Protein AF-0000000084647178 (afdb_homodimer)

Organism: NCBI:txid1178482

Sequence (412 aa):
MVRRTKAEAAATREALLDAAEEVFLERGVANASLDLISRRAGVTRGALYWHFRNKGDLFRAMLDRVRMPFEDLITALDDPTLADRPLEALRLGCHAGVKHLDTPHHRRVHSILLHHCERSTDFDPLEVKDEIADECREVFLRHFRQAQINQQLREGLTPEQATRLFHYALSGQFWEWLRAPDAYSLREHGPELVDTLIGLIRRDPDMVRRTKAEAAATREALLDAAEEVFLERGVANASLDLISRRAGVTRGALYWHFRNKGDLFRAMLDRVRMPFEDLITALDDPTLADRPLEALRLGCHAGVKHLDTPHHRRVHSILLHHCERSTDFDPLEVKDEIADECREVFLRHFRQAQINQQLREGLTPEQATRLFHYALSGQFWEWLRAPDAYSLREHGPELVDTLIGLIRRDPD

Solvent-accessible surface area (backbone atoms only — not comparable to full-atom values): 22150 Å² total; per-residue (Å²): 126,82,76,71,48,72,66,54,49,50,51,51,52,52,37,40,41,54,20,37,54,52,41,25,65,73,56,19,47,82,69,44,47,69,61,58,24,18,56,67,43,71,47,50,58,66,59,45,50,72,77,29,88,44,69,60,52,46,50,51,51,49,51,55,72,61,61,66,61,55,65,54,47,43,58,68,61,71,55,79,71,34,78,83,30,32,65,57,36,50,50,52,20,50,46,50,45,37,56,58,46,70,36,74,68,37,43,51,52,50,35,28,57,62,54,26,45,53,88,40,91,84,45,58,67,64,56,59,52,48,50,54,52,48,53,44,46,50,52,42,32,55,32,34,46,51,21,46,74,70,66,40,38,20,86,92,59,49,34,67,57,52,27,50,47,53,51,17,25,53,46,18,48,51,52,54,31,63,73,39,55,89,81,40,59,54,72,73,49,42,50,53,54,49,52,52,52,51,64,52,44,36,37,74,80,129,126,84,77,70,47,71,65,55,50,50,50,49,52,49,37,41,42,53,21,40,54,52,42,26,64,73,57,19,48,82,70,44,46,69,60,59,24,19,55,68,44,71,46,50,59,66,60,46,51,73,75,30,87,44,69,58,52,44,49,50,52,49,50,55,71,62,61,68,62,57,64,54,48,41,59,68,62,72,54,79,70,34,79,83,30,31,64,58,36,49,46,51,21,50,45,49,45,38,56,58,45,71,35,73,67,38,43,50,52,51,37,28,58,61,59,26,46,54,94,46,91,88,49,62,69,64,55,59,53,47,50,53,52,49,52,44,45,51,53,44,32,54,32,34,45,51,21,47,75,69,64,41,38,21,87,94,58,49,36,67,56,52,28,50,48,53,50,18,26,53,46,19,48,50,52,54,31,60,75,39,56,89,81,38,59,53,70,74,49,43,50,53,55,48,51,53,52,50,64,52,45,36,37,76,80,129

Nearest PDB structures (foldseek):
  5h9t-assembly3_F  TM=8.437E-01  e=4.720E-11  Pseudomonas aeruginosa PAO1
  5h9t-assembly4_G  TM=8.720E-01  e=2.591E-10  Pseudomonas aeruginosa PAO1
  8v90-assembly2_C  TM=8.491E-01  e=2.000E-09  Pseudomonas putida DOT-T1E
  3p9t-assembly1_B  TM=8.477E-01  e=9.961E-09  Stenotrophomonas maltophilia
  2xdn-assembly2_D  TM=8.290E-01  e=9.961E-09  Pseudomonas putida

Radius of gyration: 24.21 Å; Cα contacts (8 Å, |Δi|>4): 439; chains: 2; bounding box: 76×69×49 Å

Foldseek 3Di:
DPPQDPVRLVVLLVLLLVLLLVQCLVQFLVRDALCSSCVSSVHDSVSSCVPAVGSVRSLVVLVVVLDDQLVNLLVVVVDPVCVLVLLVSNLSSQLSVLVSCPDPSNLSSVLSLPPRYDCDPPDGSVVVVVVRLVRQLVSQLVSLVSCVVSVFWAPPAHSNNLSVVVSVVLVVVVVVCSVPVPVDPSNVCVSVSSVVSSVVTTYDDD/DPPQPPVRLVVLLVLLLVLLLVQCLVQFLVRDALCSSCVSSVHDSVSSCVPAVGSVRSLVVLVVVLDDQLVNLLVVVVDPVCVLVLLVSQLSSQLSVLVSCPDPSNLSSVLSLPPRHDCDDDDGSVVVVVVRLVRQLVSQLVSLVSCVVSVFWAPPAHSNNLSVVVSVVLVVVVVVCSVPVPVDPSNVCVSVSSVVSSVVTTYDDD

pLDDT: mean 88.9, std 10.53, range [42.31, 98.38]

InterPro domains:
  IPR001647 DNA-binding HTH domain, TetR-type [PF00440] (16-62)
  IPR001647 DNA-binding HTH domain, TetR-type [PR00455] (16-29)
  IPR001647 DNA-binding HTH domain, TetR-type [PR00455] (37-60)
  IPR001647 DNA-binding HTH domain, TetR-type [PS50977] (10-70)
  IPR009057 Homedomain-like superfamily [SSF46689] (2-79)
  IPR013572 Transcription regulator MAATS, C-terminal [PF08361] (101-200)
  IPR023772 DNA-binding HTH domain, TetR-type, conserved site [PS01081] (28-58)
  IPR036271 Tetracyclin repressor-like, C-terminal domain superfamily [SSF48498] (86-202)
  IPR050109 HTH-type, TetR-like transcriptional regulator [PTHR30055] (3-205)

Secondary structure (DSSP, 8-state):
-----HHHHHHHHHHHHHHHHHHHHHH-TTT--HHHHHHHHTS-HHHHHHH-SSHHHHHHHHHHHH---HHHHHHTT--GGGGG-HHHHHHHHHHHHHHHHSSHHHHHHHHHHHHS----SS--HHHHHHHHHHHHHHHHHHHHHHHHHTT-BPTT--HHHHHHHHHHHHHHHHHHHHH-TTT--HHHHHHHHHHHHHHHHBPPP-/-----HHHHHHHHHHHHHHHHHHHHHH-TTT--HHHHHHHHTS-HHHHHHH-SSHHHHHHHHHHHH---HHHHHHTT--GGGGG-HHHHHHHHHHHHHHHHSSHHHHHHHHHHHHS--S-SS--HHHHHHHHHHHHHHHHHHHHHHHHHTT-BPTT--HHHHHHHHHHHHHHHHHHHHH-TTT--HHHHHHHHHHHHHHHHBPPP-

Structure (mmCIF, N/CA/C/O backbone):
data_AF-0000000084647178-model_v1
#
loop_
_entity.id
_entity.type
_entity.pdbx_description
1 polymer 'HTH tetR-type domain-containing protein'
#
loop_
_atom_site.group_PDB
_atom_site.id
_atom_site.type_symbol
_atom_site.label_atom_id
_atom_site.label_alt_id
_atom_site.label_comp_id
_atom_site.label_asym_id
_atom_site.label_entity_id
_atom_site.label_seq_id
_atom_site.pdbx_PDB_ins_code
_atom_site.Cartn_x
_atom_site.Cartn_y
_atom_site.Cartn_z
_atom_site.occupancy
_atom_site.B_iso_or_equiv
_atom_site.auth_seq_id
_atom_site.auth_comp_id
_atom_site.auth_asym_id
_atom_site.auth_atom_id
_atom_site.pdbx_PDB_model_num
ATOM 1 N N . MET A 1 1 ? -38.125 22.375 24.734 1 42.88 1 MET A N 1
ATOM 2 C CA . MET A 1 1 ? -37.062 21.797 23.922 1 42.88 1 MET A CA 1
ATOM 3 C C . MET A 1 1 ? -37.594 20.688 23.031 1 42.88 1 MET A C 1
ATOM 5 O O . MET A 1 1 ? -38.062 19.672 23.516 1 42.88 1 MET A O 1
ATOM 9 N N . VAL A 1 2 ? -38.062 21.016 22.031 1 54.75 2 VAL A N 1
ATOM 10 C CA . VAL A 1 2 ? -38.812 20.078 21.188 1 54.75 2 VAL A CA 1
ATOM 11 C C . VAL A 1 2 ? -37.938 18.844 20.922 1 54.75 2 VAL A C 1
ATOM 13 O O . VAL A 1 2 ? -36.781 18.953 20.5 1 54.75 2 VAL A O 1
ATOM 16 N N . ARG A 1 3 ? -38.281 17.766 21.5 1 59.19 3 ARG A N 1
ATOM 17 C CA . ARG A 1 3 ? -37.594 16.484 21.484 1 59.19 3 ARG A CA 1
ATOM 18 C C . ARG A 1 3 ? -37.375 16 20.047 1 59.19 3 ARG A C 1
ATOM 20 O O . ARG A 1 3 ? -38.312 15.797 19.297 1 59.19 3 ARG A O 1
ATOM 27 N N . ARG A 1 4 ? -36.219 16.375 19.516 1 72.31 4 ARG A N 1
ATOM 28 C CA . ARG A 1 4 ? -35.906 15.906 18.172 1 72.31 4 ARG A CA 1
ATOM 29 C C . ARG A 1 4 ? -36.25 14.43 18.016 1 72.31 4 ARG A C 1
ATOM 31 O O . ARG A 1 4 ? -35.969 13.625 18.906 1 72.31 4 ARG A O 1
ATOM 38 N N . THR A 1 5 ? -37 14.109 17.047 1 83.69 5 THR A N 1
ATOM 39 C CA . THR A 1 5 ? -37.344 12.727 16.734 1 83.69 5 THR A CA 1
ATOM 40 C C . THR A 1 5 ? -36.094 11.906 16.422 1 83.69 5 THR A C 1
ATOM 42 O O . THR A 1 5 ? -35.031 12.461 16.172 1 83.69 5 THR A O 1
ATOM 45 N N . LYS A 1 6 ? -36.156 10.664 16.75 1 86.12 6 LYS A N 1
ATOM 46 C CA . LYS A 1 6 ? -35.062 9.742 16.453 1 86.12 6 LYS A CA 1
ATOM 47 C C . LYS A 1 6 ? -34.594 9.898 15.016 1 86.12 6 LYS A C 1
ATOM 49 O O . LYS A 1 6 ? -33.375 9.867 14.75 1 86.12 6 LYS A O 1
ATOM 54 N N . ALA A 1 7 ? -35.562 10.164 14.141 1 86.19 7 ALA A N 1
ATOM 55 C CA . ALA A 1 7 ? -35.25 10.336 12.719 1 86.19 7 ALA A CA 1
ATOM 56 C C . ALA A 1 7 ? -34.438 11.617 12.484 1 86.19 7 ALA A C 1
ATOM 58 O O . ALA A 1 7 ? -33.5 11.633 11.688 1 86.19 7 ALA A O 1
ATOM 59 N N . GLU A 1 8 ? -34.844 12.648 13.141 1 85.44 8 GLU A N 1
ATOM 60 C CA . GLU A 1 8 ? -34.156 13.93 13.008 1 85.44 8 GLU A CA 1
ATOM 61 C C . GLU A 1 8 ? -32.719 13.852 13.562 1 85.44 8 GLU A C 1
ATOM 63 O O . GLU A 1 8 ? -31.797 14.406 12.977 1 85.44 8 GLU A O 1
ATOM 68 N N . ALA A 1 9 ? -32.594 13.18 14.641 1 88.88 9 ALA A N 1
ATOM 69 C CA . ALA A 1 9 ? -31.281 13 15.25 1 88.88 9 ALA A CA 1
ATOM 70 C C . ALA A 1 9 ? -30.359 12.203 14.336 1 88.88 9 ALA A C 1
ATOM 72 O O . ALA A 1 9 ? -29.188 12.539 14.18 1 88.88 9 ALA A O 1
ATOM 73 N N . ALA A 1 10 ? -30.938 11.18 13.742 1 91.69 10 ALA A N 1
ATOM 74 C CA . ALA A 1 10 ? -30.172 10.352 12.828 1 91.69 10 ALA A CA 1
ATOM 75 C C . ALA A 1 10 ? -29.734 11.148 11.602 1 91.69 10 ALA A C 1
ATOM 77 O O . ALA A 1 10 ? -28.609 11.008 11.125 1 91.69 10 ALA A O 1
ATOM 78 N N . ALA A 1 11 ? -30.578 1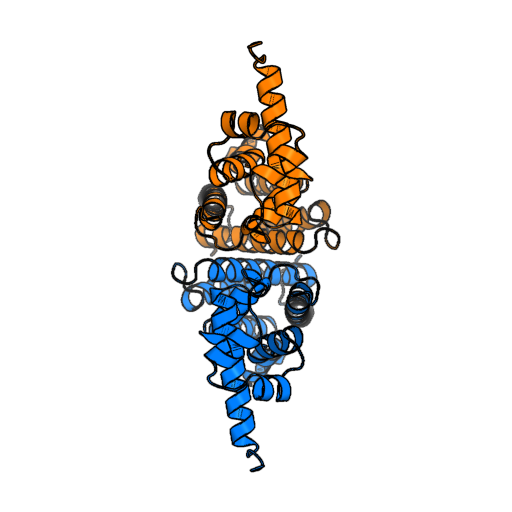1.961 11.148 1 92.75 11 ALA A N 1
ATOM 79 C CA . ALA A 1 11 ? -30.266 12.789 9.992 1 92.75 11 ALA A CA 1
ATOM 80 C C . ALA A 1 11 ? -29.141 13.781 10.305 1 92.75 11 ALA A C 1
ATOM 82 O O . ALA A 1 11 ? -28.266 14.016 9.477 1 92.75 11 ALA A O 1
ATOM 83 N N . THR A 1 12 ? -29.219 14.344 11.484 1 93.5 12 THR A N 1
ATOM 84 C CA . THR A 1 12 ? -28.188 15.273 11.906 1 93.5 12 THR A CA 1
ATOM 85 C C . THR A 1 12 ? -26.844 14.562 12.031 1 93.5 12 THR A C 1
ATOM 87 O O . THR A 1 12 ? -25.812 15.094 11.609 1 93.5 12 THR A O 1
ATOM 90 N N . ARG A 1 13 ? -26.875 13.406 12.57 1 95.19 13 ARG A N 1
ATOM 91 C CA . ARG A 1 13 ? -25.656 12.625 12.719 1 95.19 13 ARG A CA 1
ATOM 92 C C . ARG A 1 13 ? -25.016 12.352 11.359 1 95.19 13 ARG A C 1
ATOM 94 O O . ARG A 1 13 ? -23.797 12.523 11.188 1 95.19 13 ARG A O 1
ATOM 101 N N . GLU A 1 14 ? -25.859 11.984 10.367 1 94.81 14 GLU A N 1
ATOM 102 C CA . GLU A 1 14 ? -25.359 11.711 9.023 1 94.81 14 GLU A CA 1
ATOM 103 C C . GLU A 1 14 ? -24.812 12.969 8.367 1 94.81 14 GLU A C 1
ATOM 105 O O . GLU A 1 14 ? -23.781 12.93 7.684 1 94.81 14 GLU A O 1
ATOM 110 N N . ALA A 1 15 ? -25.469 14.016 8.625 1 95.69 15 ALA A N 1
ATOM 111 C CA . ALA A 1 15 ? -25 15.289 8.078 1 95.69 15 ALA A CA 1
ATOM 112 C C . ALA A 1 15 ? -23.641 15.672 8.648 1 95.69 15 ALA A C 1
ATOM 114 O O . ALA A 1 15 ? -22.797 16.203 7.93 1 95.69 15 ALA A O 1
ATOM 115 N N . LEU A 1 16 ? -23.484 15.406 9.891 1 96.88 16 LEU A N 1
ATOM 116 C CA . LEU A 1 16 ? -22.219 15.703 10.547 1 96.88 16 LEU A CA 1
ATOM 117 C C . LEU A 1 16 ? -21.109 14.82 9.992 1 96.88 16 LEU A C 1
ATOM 119 O O . LEU A 1 16 ? -19.984 15.297 9.773 1 96.88 16 LEU A O 1
ATOM 123 N N . LEU A 1 17 ? -21.438 13.609 9.719 1 96.25 17 LEU A N 1
ATOM 124 C CA . LEU A 1 17 ? -20.453 12.703 9.164 1 96.25 17 LEU A CA 1
ATOM 125 C C . LEU A 1 17 ? -20.094 13.102 7.734 1 96.25 17 LEU A C 1
ATOM 127 O O . LEU A 1 17 ? -18.922 13.062 7.355 1 96.25 17 LEU A O 1
ATOM 131 N N . ASP A 1 18 ? -21.078 13.492 6.973 1 96.19 18 ASP A N 1
ATOM 132 C CA . ASP A 1 18 ? -20.812 13.977 5.621 1 96.19 18 ASP A CA 1
ATOM 133 C C . ASP A 1 18 ? -19.922 15.219 5.645 1 96.19 18 ASP A C 1
ATOM 135 O O . ASP A 1 18 ? -18.969 15.312 4.867 1 96.19 18 ASP A O 1
ATOM 139 N N . ALA A 1 19 ? -20.203 16.094 6.555 1 96.94 19 ALA A N 1
ATOM 140 C CA . ALA A 1 19 ? -19.406 17.312 6.715 1 96.94 19 ALA A CA 1
ATOM 141 C C . ALA A 1 19 ? -17.984 16.984 7.145 1 96.94 19 ALA A C 1
ATOM 143 O O . ALA A 1 19 ? -17.031 17.609 6.676 1 96.94 19 ALA A O 1
ATOM 144 N N . ALA A 1 20 ? -17.891 16.031 8.031 1 95.5 20 ALA A N 1
ATOM 145 C CA . ALA A 1 20 ? -16.578 15.609 8.484 1 95.5 20 ALA A CA 1
ATOM 146 C C . ALA A 1 20 ? -15.742 15.094 7.316 1 95.5 20 ALA A C 1
ATOM 148 O O . ALA A 1 20 ? -14.562 15.453 7.18 1 95.5 20 ALA A O 1
ATOM 149 N N . GLU A 1 21 ? -16.328 14.281 6.465 1 94.19 21 GLU A N 1
ATOM 150 C CA . GLU A 1 21 ? -15.625 13.773 5.293 1 94.19 21 GLU A CA 1
ATOM 151 C C . GLU A 1 21 ? -15.094 14.914 4.426 1 94.19 21 GLU A C 1
ATOM 153 O O . GLU A 1 21 ? -13.938 14.891 4.004 1 94.19 21 GLU A O 1
ATOM 158 N N . GLU A 1 22 ? -15.906 15.852 4.27 1 94.12 22 GLU A N 1
ATOM 159 C CA . GLU A 1 22 ? -15.539 16.984 3.418 1 94.12 22 GLU A CA 1
ATOM 160 C C . GLU A 1 22 ? -14.422 17.812 4.051 1 94.12 22 GLU A C 1
ATOM 162 O O . GLU A 1 22 ? -13.438 18.141 3.391 1 94.12 22 GLU A O 1
ATOM 167 N N . VAL A 1 23 ? -14.555 18.125 5.297 1 93.69 23 VAL A N 1
ATOM 168 C CA . VAL A 1 23 ? -13.609 19 5.988 1 93.69 23 VAL A CA 1
ATOM 169 C C . VAL A 1 23 ? -12.273 18.281 6.156 1 93.69 23 VAL A C 1
ATOM 171 O O . VAL A 1 23 ? -11.211 18.875 5.945 1 93.69 23 VAL A O 1
ATOM 174 N N . PHE A 1 24 ? -12.336 17 6.5 1 89.62 24 PHE A N 1
ATOM 175 C CA . PHE A 1 24 ? -11.109 16.234 6.656 1 89.62 24 PHE A CA 1
ATOM 176 C C . PHE A 1 24 ? -10.367 16.109 5.328 1 89.62 24 PHE A C 1
ATOM 178 O O . PHE A 1 24 ? -9.141 16.125 5.293 1 89.62 24 PHE A O 1
ATOM 185 N N . LEU A 1 25 ? -11.078 15.938 4.281 1 86.81 25 LEU A N 1
ATOM 186 C CA . LEU A 1 25 ? -10.469 15.828 2.963 1 86.81 25 LEU A CA 1
ATOM 187 C C . LEU A 1 25 ? -9.82 17.141 2.549 1 86.81 25 LEU A C 1
ATOM 189 O O . LEU A 1 25 ? -8.734 17.141 1.957 1 86.81 25 LEU A O 1
ATOM 193 N N . GLU A 1 26 ? -10.469 18.203 2.916 1 84.94 26 GLU A N 1
ATOM 194 C CA . GLU A 1 26 ? -10.031 19.531 2.49 1 84.94 26 GLU A CA 1
ATOM 195 C C . GLU A 1 26 ? -8.875 20.047 3.348 1 84.94 26 GLU A C 1
ATOM 197 O O . GLU A 1 26 ? -7.918 20.609 2.83 1 84.94 26 GLU A O 1
ATOM 202 N N . ARG A 1 27 ? -8.906 19.797 4.668 1 82.56 27 ARG A N 1
ATOM 203 C CA . ARG A 1 27 ? -7.996 20.469 5.578 1 82.56 27 ARG A CA 1
ATOM 204 C C . ARG A 1 27 ? -7.031 19.484 6.23 1 82.56 27 ARG A C 1
ATOM 206 O O . ARG A 1 27 ? -6.02 19.891 6.809 1 82.56 27 ARG A O 1
ATOM 213 N N . GLY A 1 28 ? -7.355 18.219 6.031 1 82.06 28 GLY A N 1
ATOM 214 C CA . GLY A 1 28 ? -6.648 17.266 6.859 1 82.06 28 GLY A CA 1
ATOM 215 C C . GLY A 1 28 ? -7.246 17.109 8.242 1 82.06 28 GLY A C 1
ATOM 216 O O . GLY A 1 28 ? -7.832 18.062 8.773 1 82.06 28 GLY A O 1
ATOM 217 N N . VAL A 1 29 ? -7.027 16.016 8.852 1 83 29 VAL A N 1
ATOM 218 C CA . VAL A 1 29 ? -7.656 15.711 10.133 1 83 29 VAL A CA 1
ATOM 219 C C . VAL A 1 29 ? -7.07 16.594 11.227 1 83 29 VAL A C 1
ATOM 221 O O . VAL A 1 29 ? -7.801 17.094 12.086 1 83 29 VAL A O 1
ATOM 224 N N . ALA A 1 30 ? -5.801 16.781 11.133 1 77.31 30 ALA A N 1
ATOM 225 C CA . ALA A 1 30 ? -5.121 17.562 12.164 1 77.31 30 ALA A CA 1
ATOM 226 C C . ALA A 1 30 ? -5.637 19 12.188 1 77.31 30 ALA A C 1
ATOM 228 O O . ALA A 1 30 ? -5.855 19.578 13.258 1 77.31 30 ALA A O 1
ATOM 229 N N . ASN A 1 31 ? -5.945 19.562 11.109 1 80.31 31 ASN A N 1
ATOM 230 C CA . ASN A 1 31 ? -6.297 20.969 11 1 80.31 31 ASN A CA 1
ATOM 231 C C . ASN A 1 31 ? -7.812 21.172 11.031 1 80.31 31 ASN A C 1
ATOM 233 O O . ASN A 1 31 ? -8.289 22.312 11.055 1 80.31 31 ASN A O 1
ATOM 237 N N . ALA A 1 32 ? -8.477 20.094 10.977 1 88.31 32 ALA A N 1
ATOM 238 C CA . ALA A 1 32 ? -9.938 20.172 11.062 1 88.31 32 ALA A CA 1
ATOM 239 C C . ALA A 1 32 ? -10.391 20.422 12.5 1 88.31 32 ALA A C 1
ATOM 241 O O . ALA A 1 32 ? -9.75 19.953 13.445 1 88.31 32 ALA A O 1
ATOM 242 N N . SER A 1 33 ? -11.43 21.188 12.625 1 91.94 33 SER A N 1
ATOM 243 C CA . SER A 1 33 ? -12.008 21.438 13.938 1 91.94 33 SER A CA 1
ATOM 244 C C . SER A 1 33 ? -13.484 21.078 13.969 1 91.94 33 SER A C 1
ATOM 246 O O . SER A 1 33 ? -14.148 21.078 12.93 1 91.94 33 SER A O 1
ATOM 248 N N . LEU A 1 34 ? -13.938 20.766 15.148 1 94.75 34 LEU A N 1
ATOM 249 C CA . LEU A 1 34 ? -15.359 20.469 15.305 1 94.75 34 LEU A CA 1
ATOM 250 C C . LEU A 1 34 ? -16.219 21.672 14.953 1 94.75 34 LEU A C 1
ATOM 252 O O . LEU A 1 34 ? -17.328 21.516 14.43 1 94.75 34 LEU A O 1
ATOM 256 N N . ASP A 1 35 ? -15.672 22.828 15.156 1 95.56 35 ASP A N 1
ATOM 257 C CA . ASP A 1 35 ? -16.375 24.062 14.797 1 95.56 35 ASP A CA 1
ATOM 258 C C . ASP A 1 35 ? -16.578 24.141 13.281 1 95.56 35 ASP A C 1
ATOM 260 O O . ASP A 1 35 ? -17.672 24.422 12.812 1 95.56 35 ASP A O 1
ATOM 264 N N . LEU A 1 36 ? -15.586 23.891 12.562 1 95.81 36 LEU A N 1
ATOM 265 C CA . LEU A 1 36 ? -15.664 23.922 11.102 1 95.81 36 LEU A CA 1
ATOM 266 C C . LEU A 1 36 ? -16.641 22.875 10.594 1 95.81 36 LEU A C 1
ATOM 268 O O . LEU A 1 36 ? -17.406 23.125 9.656 1 95.81 36 LEU A O 1
ATOM 272 N N . ILE A 1 37 ? -16.625 21.719 11.234 1 97.31 37 ILE A N 1
ATOM 273 C CA . ILE A 1 37 ? -17.469 20.609 10.797 1 97.31 37 ILE A CA 1
ATOM 274 C C . ILE A 1 37 ? -18.938 20.922 11.086 1 97.31 37 ILE A C 1
ATOM 276 O O . ILE A 1 37 ? -19.797 20.688 10.242 1 97.31 37 ILE A O 1
ATOM 280 N N . SER A 1 38 ? -19.203 21.484 12.258 1 97.62 38 SER A N 1
ATOM 281 C CA . SER A 1 38 ? -20.578 21.844 12.578 1 97.62 38 SER A CA 1
ATOM 282 C C . SER A 1 38 ? -21.109 22.906 11.633 1 97.62 38 SER A C 1
ATOM 284 O O . SER A 1 38 ? -22.25 22.812 11.164 1 97.62 38 SER A O 1
ATOM 286 N N . ARG A 1 39 ? -20.312 23.844 11.281 1 97.25 39 ARG A N 1
ATOM 287 C CA . ARG A 1 39 ? -20.719 24.906 10.359 1 97.25 39 ARG A CA 1
ATOM 288 C C . ARG A 1 39 ? -21 24.344 8.969 1 97.25 39 ARG A C 1
ATOM 290 O O . ARG A 1 39 ? -22 24.703 8.344 1 97.25 39 ARG A O 1
ATOM 297 N N . ARG A 1 40 ? -20.156 23.453 8.57 1 97 40 ARG A N 1
ATOM 298 C CA . ARG A 1 40 ? -20.328 22.828 7.262 1 97 40 ARG A CA 1
ATOM 299 C C . ARG A 1 40 ? -21.625 22.016 7.211 1 97 40 ARG A C 1
ATOM 301 O O . ARG A 1 40 ? -22.281 21.953 6.176 1 97 40 ARG A O 1
ATOM 308 N N . ALA A 1 41 ? -21.984 21.438 8.32 1 96.94 41 ALA A N 1
ATOM 309 C CA . ALA A 1 41 ? -23.172 20.609 8.398 1 96.94 41 ALA A CA 1
ATOM 310 C C . ALA A 1 41 ? -24.438 21.453 8.578 1 96.94 41 ALA A C 1
ATOM 312 O O . ALA A 1 41 ? -25.547 20.938 8.492 1 96.94 41 ALA A O 1
ATOM 313 N N . GLY A 1 42 ? -24.25 22.719 8.922 1 96.69 42 GLY A N 1
ATOM 314 C CA . GLY A 1 42 ? -25.375 23.609 9.117 1 96.69 42 GLY A CA 1
ATOM 315 C C . GLY A 1 42 ? -26.047 23.453 10.469 1 96.69 42 GLY A C 1
ATOM 316 O O . GLY A 1 42 ? -27.266 23.625 10.586 1 96.69 42 GLY A O 1
ATOM 317 N N . VAL A 1 43 ? -25.266 22.984 11.43 1 95.75 43 VAL A N 1
ATOM 318 C CA . VAL A 1 43 ? -25.797 22.797 12.773 1 95.75 43 VAL A CA 1
ATOM 319 C C . VAL A 1 43 ? -24.969 23.578 13.781 1 95.75 43 VAL A C 1
ATOM 321 O O . VAL A 1 43 ? -23.891 24.078 13.453 1 95.75 43 VAL A O 1
ATOM 324 N N . THR A 1 44 ? -25.5 23.641 14.945 1 93.12 44 THR A N 1
ATOM 325 C CA . THR A 1 44 ? -24.781 24.344 15.992 1 93.12 44 THR A CA 1
ATOM 326 C C . THR A 1 44 ? -23.672 23.469 16.562 1 93.12 44 THR A C 1
ATOM 328 O O . THR A 1 44 ? -23.734 22.234 16.484 1 93.12 44 THR A O 1
ATOM 331 N N . ARG A 1 45 ? -22.688 24.094 17.109 1 92.44 45 ARG A N 1
ATOM 332 C CA . ARG A 1 45 ? -21.625 23.375 17.797 1 92.44 45 ARG A CA 1
ATOM 333 C C . ARG A 1 45 ? -22.188 22.5 18.922 1 92.44 45 ARG A C 1
ATOM 335 O O . ARG A 1 45 ? -21.734 21.375 19.125 1 92.44 45 ARG A O 1
ATOM 342 N N . GLY A 1 46 ? -23.156 23.016 19.594 1 92.69 46 GLY A N 1
ATOM 343 C CA . GLY A 1 46 ? -23.828 22.25 20.641 1 92.69 46 GLY A CA 1
ATOM 344 C C . GLY A 1 46 ? -24.469 20.969 20.125 1 92.69 46 GLY A C 1
ATOM 345 O O . GLY A 1 46 ? -24.375 19.922 20.766 1 92.69 46 GLY A O 1
ATOM 346 N N . ALA A 1 47 ? -25.094 21.109 19.031 1 93.06 47 ALA A N 1
ATOM 347 C CA . ALA A 1 47 ? -25.719 19.953 18.406 1 93.06 47 ALA A CA 1
ATOM 348 C C . ALA A 1 47 ? -24.688 18.875 18.078 1 93.06 47 ALA A C 1
ATOM 350 O O . ALA A 1 47 ? -24.953 17.688 18.219 1 93.06 47 ALA A O 1
ATOM 351 N N . LEU A 1 48 ? -23.484 19.266 17.547 1 96.19 48 LEU A N 1
ATOM 352 C CA . LEU A 1 48 ? -22.422 18.312 17.25 1 96.19 48 LEU A CA 1
ATOM 353 C C . LEU A 1 48 ? -22 17.562 18.5 1 96.19 48 LEU A C 1
ATOM 355 O O . LEU A 1 48 ? -21.812 16.344 18.469 1 96.19 48 LEU A O 1
ATOM 359 N N . TYR A 1 49 ? -21.953 18.25 19.625 1 94.69 49 TYR A N 1
ATOM 360 C CA . TYR A 1 49 ? -21.469 17.656 20.859 1 94.69 49 TYR A CA 1
ATOM 361 C C . TYR A 1 49 ? -22.516 16.719 21.453 1 94.69 49 TYR A C 1
ATOM 363 O O . TYR A 1 49 ? -22.188 15.883 22.312 1 94.69 49 TYR A O 1
ATOM 371 N N . TRP A 1 50 ? -23.719 16.891 21.047 1 94.06 50 TRP A N 1
ATOM 372 C CA . TRP A 1 50 ? -24.734 15.922 21.406 1 94.06 50 TRP A CA 1
ATOM 373 C C . TRP A 1 50 ? -24.438 14.562 20.781 1 94.06 50 TRP A C 1
ATOM 375 O O . TRP A 1 50 ? -24.766 13.523 21.359 1 94.06 50 TRP A O 1
ATOM 385 N N . HIS A 1 51 ? -23.828 14.602 19.672 1 95.69 51 HIS A N 1
ATOM 386 C CA . HIS A 1 51 ? -23.609 13.375 18.906 1 95.69 51 HIS A CA 1
ATOM 387 C C . HIS A 1 51 ? -22.188 12.844 19.109 1 95.69 51 HIS A C 1
ATOM 389 O O . HIS A 1 51 ? -21.969 11.633 19.109 1 95.69 51 HIS A O 1
ATOM 395 N N . PHE A 1 52 ? -21.234 13.789 19.219 1 96.19 52 PHE A N 1
ATOM 396 C CA . PHE A 1 52 ? -19.828 13.383 19.281 1 96.19 52 PHE A CA 1
ATOM 397 C C . PHE A 1 52 ? -19.094 14.164 20.359 1 96.19 52 PHE A C 1
ATOM 399 O O . PHE A 1 52 ? -19.141 15.398 20.391 1 96.19 52 PHE A O 1
ATOM 406 N N . ARG A 1 53 ? -18.297 13.43 21.109 1 94.12 53 ARG A N 1
ATOM 407 C CA . ARG A 1 53 ? -17.625 14.016 22.266 1 94.12 53 ARG A CA 1
ATOM 408 C C . ARG A 1 53 ? -16.375 14.789 21.844 1 94.12 53 ARG A C 1
ATOM 410 O O . ARG A 1 53 ? -16 15.773 22.484 1 94.12 53 ARG A O 1
ATOM 417 N N . ASN A 1 54 ? -15.727 14.281 20.891 1 91.56 54 ASN A N 1
ATOM 418 C CA . ASN A 1 54 ? -14.5 14.883 20.375 1 91.56 54 ASN A CA 1
ATOM 419 C C . ASN A 1 54 ? -14.227 14.469 18.938 1 91.56 54 ASN A C 1
ATOM 421 O O . ASN A 1 54 ? -15 13.711 18.344 1 91.56 54 ASN A O 1
ATOM 425 N N . LYS A 1 55 ? -13.219 14.945 18.391 1 90.44 55 LYS A N 1
ATOM 426 C CA . LYS A 1 55 ? -12.867 14.695 17 1 90.44 55 LYS A CA 1
ATOM 427 C C . LYS A 1 55 ? -12.578 13.211 16.766 1 90.44 55 LYS A C 1
ATOM 429 O O . LYS A 1 55 ? -12.906 12.672 15.695 1 90.44 55 LYS A O 1
ATOM 434 N N . GLY A 1 56 ? -11.977 12.578 17.75 1 87.75 56 GLY A N 1
ATOM 435 C CA . GLY A 1 56 ? -11.703 11.148 17.656 1 87.75 56 GLY A CA 1
ATOM 436 C C . GLY A 1 56 ? -12.961 10.312 17.531 1 87.75 56 GLY A C 1
ATOM 437 O O . GLY A 1 56 ? -13.016 9.391 16.703 1 87.75 56 GLY A O 1
ATOM 438 N N . ASP A 1 57 ? -13.914 10.672 18.297 1 91.44 57 ASP A N 1
ATOM 439 C CA . ASP A 1 57 ? -15.203 9.992 18.25 1 91.44 57 ASP A CA 1
ATOM 440 C C . ASP A 1 57 ? -15.859 10.156 16.891 1 91.44 57 ASP A C 1
ATOM 442 O O . ASP A 1 57 ? -16.391 9.203 16.328 1 91.44 57 ASP A O 1
ATOM 446 N N . LEU A 1 58 ? -15.852 11.359 16.453 1 93.62 58 LEU A N 1
ATOM 447 C CA . LEU A 1 58 ? -16.422 11.664 15.148 1 93.62 58 LEU A CA 1
ATOM 448 C C . LEU A 1 58 ? -15.68 10.922 14.047 1 93.62 58 LEU A C 1
ATOM 450 O O . LEU A 1 58 ? -16.297 10.344 13.141 1 93.62 58 LEU A O 1
ATOM 454 N N . PHE A 1 59 ? -14.414 10.859 14.133 1 89.81 59 PHE A N 1
ATOM 455 C CA . PHE A 1 59 ? -13.578 10.18 13.156 1 89.81 59 PHE A CA 1
ATOM 456 C C . PHE A 1 59 ? -13.867 8.688 13.133 1 89.81 59 PHE A C 1
ATOM 458 O O . PHE A 1 59 ? -14.047 8.102 12.062 1 89.81 59 PHE A O 1
ATOM 465 N N . ARG A 1 60 ? -13.922 8.109 14.258 1 87.81 60 ARG A N 1
ATOM 466 C CA . ARG A 1 60 ? -14.219 6.684 14.352 1 87.81 60 ARG A CA 1
ATOM 467 C C . ARG A 1 60 ? -15.586 6.363 13.766 1 87.81 60 ARG A C 1
ATOM 469 O O . ARG A 1 60 ? -15.75 5.363 13.062 1 87.81 60 ARG A O 1
ATOM 476 N N . ALA A 1 61 ? -16.5 7.188 14.078 1 92.25 61 ALA A N 1
ATOM 477 C CA . ALA A 1 61 ? -17.828 6.988 13.539 1 92.25 61 ALA A CA 1
ATOM 478 C C . ALA A 1 61 ? -17.844 7.082 12.016 1 92.25 61 ALA A C 1
ATOM 480 O O . ALA A 1 61 ? -18.547 6.328 11.344 1 92.25 61 ALA A O 1
ATOM 481 N N . MET A 1 62 ? -17.078 8.016 11.477 1 92.12 62 MET A N 1
ATOM 482 C CA . MET A 1 62 ? -16.938 8.156 10.031 1 92.12 62 MET A CA 1
ATOM 483 C C . MET A 1 62 ? -16.344 6.895 9.422 1 92.12 62 MET A C 1
ATOM 485 O O . MET A 1 62 ? -16.828 6.418 8.391 1 92.12 62 MET A O 1
ATOM 489 N N . LEU A 1 63 ? -15.422 6.285 10.078 1 88.31 63 LEU A N 1
ATOM 490 C CA . LEU A 1 63 ? -14.797 5.051 9.617 1 88.31 63 LEU A CA 1
ATOM 491 C C . LEU A 1 63 ? -15.781 3.887 9.688 1 88.31 63 LEU A C 1
ATOM 493 O O . LEU A 1 63 ? -15.859 3.08 8.758 1 88.31 63 LEU A O 1
ATOM 497 N N . ASP A 1 64 ? -16.484 3.879 10.742 1 87.75 64 ASP A N 1
ATOM 498 C CA . ASP A 1 64 ? -17.422 2.783 10.977 1 87.75 64 ASP A CA 1
ATOM 499 C C . ASP A 1 64 ? -18.531 2.779 9.93 1 87.75 64 ASP A C 1
ATOM 501 O O . ASP A 1 64 ? -19.078 1.724 9.602 1 87.75 64 ASP A O 1
ATOM 505 N N . ARG A 1 65 ? -18.766 3.938 9.43 1 86.75 65 ARG A N 1
ATOM 506 C CA . ARG A 1 65 ? -19.812 4.066 8.43 1 86.75 65 ARG A CA 1
ATOM 507 C C . ARG A 1 65 ? -19.469 3.285 7.164 1 86.75 65 ARG A C 1
ATOM 509 O O . ARG A 1 65 ? -20.359 2.814 6.453 1 86.75 65 ARG A O 1
ATOM 516 N N . VAL A 1 66 ? -18.203 3.1 6.938 1 83.12 66 VAL A N 1
ATOM 517 C CA . VAL A 1 66 ? -17.797 2.451 5.691 1 83.12 66 VAL A CA 1
ATOM 518 C C . VAL A 1 66 ? -17.203 1.082 5.996 1 83.12 66 VAL A C 1
ATOM 520 O O . VAL A 1 66 ? -16.734 0.388 5.086 1 83.12 66 VAL A O 1
ATOM 523 N N . ARG A 1 67 ? -17.203 0.734 7.211 1 81.25 67 ARG A N 1
ATOM 524 C CA . ARG A 1 67 ? -16.641 -0.557 7.59 1 81.25 67 ARG A CA 1
ATOM 525 C C . ARG A 1 67 ? -17.531 -1.703 7.109 1 81.25 67 ARG A C 1
ATOM 527 O O . ARG A 1 67 ? -18.75 -1.675 7.297 1 81.25 67 ARG A O 1
ATOM 534 N N . MET A 1 68 ? -17.078 -2.527 6.359 1 79.44 68 MET A N 1
ATOM 535 C CA . MET A 1 68 ? -17.719 -3.771 5.934 1 79.44 68 MET A CA 1
ATOM 536 C C . MET A 1 68 ? -16.766 -4.953 6.094 1 79.44 68 MET A C 1
ATOM 538 O O . MET A 1 68 ? -15.891 -5.172 5.25 1 79.44 68 MET A O 1
ATOM 542 N N . PRO A 1 69 ? -17.031 -5.691 7.219 1 83.69 69 PRO A N 1
ATOM 543 C CA . PRO A 1 69 ? -16.172 -6.871 7.387 1 83.69 69 PRO A CA 1
ATOM 544 C C . PRO A 1 69 ? -16.156 -7.766 6.152 1 83.69 69 PRO A C 1
ATOM 546 O O . PRO A 1 69 ? -17.188 -7.961 5.512 1 83.69 69 PRO A O 1
ATOM 549 N N . PHE A 1 70 ? -15.023 -8.242 5.801 1 89.94 70 PHE A N 1
ATOM 550 C CA . PHE A 1 70 ? -14.852 -9.047 4.598 1 89.94 70 PHE A CA 1
ATOM 551 C C . PHE A 1 70 ? -15.75 -10.281 4.641 1 89.94 70 PHE A C 1
ATOM 553 O O . PHE A 1 70 ? -16.328 -10.672 3.625 1 89.94 70 PHE A O 1
ATOM 560 N N . GLU A 1 71 ? -15.875 -10.812 5.82 1 90.5 71 GLU A N 1
ATOM 561 C CA . GLU A 1 71 ? -16.719 -11.992 5.977 1 90.5 71 GLU A CA 1
ATOM 562 C C . GLU A 1 71 ? -18.156 -11.695 5.562 1 90.5 71 GLU A C 1
ATOM 564 O O . GLU A 1 71 ? -18.844 -12.57 5.035 1 90.5 71 GLU A O 1
ATOM 569 N N . ASP A 1 72 ? -18.578 -10.5 5.836 1 92.44 72 ASP A N 1
ATOM 570 C CA . ASP A 1 72 ? -19.938 -10.109 5.5 1 92.44 72 ASP A CA 1
ATOM 571 C C . ASP A 1 72 ? -20.141 -10.055 3.986 1 92.44 72 ASP A C 1
ATOM 573 O O . ASP A 1 72 ? -21.234 -10.328 3.49 1 92.44 72 ASP A O 1
ATOM 577 N N . LEU A 1 73 ? -19.141 -9.781 3.258 1 92.12 73 LEU A N 1
ATOM 578 C CA . LEU A 1 73 ? -19.219 -9.781 1.801 1 92.12 73 LEU A CA 1
ATOM 579 C C . LEU A 1 73 ? -19.469 -11.188 1.264 1 92.12 73 LEU A C 1
ATOM 581 O O . LEU A 1 73 ? -20.25 -11.367 0.328 1 92.12 73 LEU A O 1
ATOM 585 N N . ILE A 1 74 ? -18.781 -12.156 1.864 1 93.19 74 ILE A N 1
ATOM 586 C CA . ILE A 1 74 ? -18.922 -13.539 1.437 1 93.19 74 ILE A CA 1
ATOM 587 C C . ILE A 1 74 ? -20.297 -14.07 1.852 1 93.19 74 ILE A C 1
ATOM 589 O O . ILE A 1 74 ? -20.984 -14.711 1.056 1 93.19 74 ILE A O 1
ATOM 593 N N . THR A 1 75 ? -20.672 -13.719 3.117 1 92.44 75 THR A N 1
ATOM 594 C CA . THR A 1 75 ? -21.953 -14.195 3.635 1 92.44 75 THR A CA 1
ATOM 595 C C . THR A 1 75 ? -23.109 -13.617 2.828 1 92.44 75 THR A C 1
ATOM 597 O O . THR A 1 75 ? -24.125 -14.289 2.613 1 92.44 75 THR A O 1
ATOM 600 N N . ALA A 1 76 ? -22.953 -12.469 2.348 1 91.62 76 ALA A N 1
ATOM 601 C CA . ALA A 1 76 ? -24 -11.766 1.608 1 91.62 76 ALA A CA 1
ATOM 602 C C . ALA A 1 76 ? -24.266 -12.43 0.256 1 91.62 76 ALA A C 1
ATOM 604 O O . ALA A 1 76 ? -25.297 -12.203 -0.366 1 91.62 76 ALA A O 1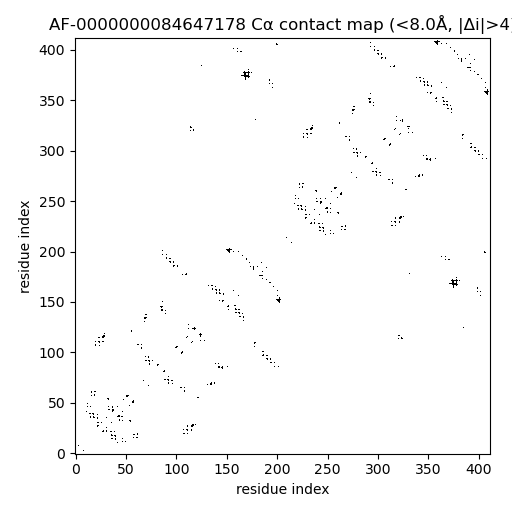
ATOM 605 N N . LEU A 1 77 ? -23.312 -13.211 -0.183 1 90.75 77 LEU A N 1
ATOM 606 C CA . LEU A 1 77 ? -23.5 -13.914 -1.448 1 90.75 77 LEU A CA 1
ATOM 607 C C . LEU A 1 77 ? -24.594 -14.969 -1.335 1 90.75 77 LEU A C 1
ATOM 609 O O . LEU A 1 77 ? -25.141 -15.414 -2.348 1 90.75 77 LEU A O 1
ATOM 613 N N . ASP A 1 78 ? -24.859 -15.406 -0.135 1 91.38 78 ASP A N 1
ATOM 614 C CA . ASP A 1 78 ? -25.938 -16.328 0.182 1 91.38 78 ASP A CA 1
ATOM 615 C C . ASP A 1 78 ? -25.906 -17.562 -0.729 1 91.38 78 ASP A C 1
ATOM 617 O O . ASP A 1 78 ? -26.922 -17.938 -1.326 1 91.38 78 ASP A O 1
ATOM 621 N N . ASP A 1 79 ? -24.797 -18.109 -0.998 1 92.81 79 ASP A N 1
ATOM 622 C CA . ASP A 1 79 ? -24.562 -19.312 -1.795 1 92.81 79 ASP A CA 1
ATOM 623 C C . ASP A 1 79 ? -24.016 -20.438 -0.935 1 92.81 79 ASP A C 1
ATOM 625 O O . ASP A 1 79 ? -22.812 -20.453 -0.618 1 92.81 79 ASP A O 1
ATOM 629 N N . PRO A 1 80 ? -24.797 -21.359 -0.559 1 90.81 80 PRO A N 1
ATOM 630 C CA . PRO A 1 80 ? -24.375 -22.438 0.336 1 90.81 80 PRO A CA 1
ATOM 631 C C . PRO A 1 80 ? -23.297 -23.312 -0.28 1 90.81 80 PRO A C 1
ATOM 633 O O . PRO A 1 80 ? -22.547 -24 0.444 1 90.81 80 PRO A O 1
ATOM 636 N N . THR A 1 81 ? -23.156 -23.359 -1.59 1 91.81 81 THR A N 1
ATOM 637 C CA . THR A 1 81 ? -22.172 -24.203 -2.256 1 91.81 81 THR A CA 1
ATOM 638 C C . THR A 1 81 ? -20.766 -23.703 -1.991 1 91.81 81 THR A C 1
ATOM 640 O O . THR A 1 81 ? -19.781 -24.422 -2.211 1 91.81 81 THR A O 1
ATOM 643 N N . LEU A 1 82 ? -20.656 -22.547 -1.473 1 92.88 82 LEU A N 1
ATOM 644 C CA . LEU A 1 82 ? -19.344 -21.922 -1.275 1 92.88 82 LEU A CA 1
ATOM 645 C C . LEU A 1 82 ? -18.625 -22.531 -0.078 1 92.88 82 LEU A C 1
ATOM 647 O O . LEU A 1 82 ? -17.406 -22.406 0.053 1 92.88 82 LEU A O 1
ATOM 651 N N . ALA A 1 83 ? -19.344 -23.156 0.731 1 88.75 83 ALA A N 1
ATOM 652 C CA . ALA A 1 83 ? -18.734 -23.797 1.887 1 88.75 83 ALA A CA 1
ATOM 653 C C . ALA A 1 83 ? -17.672 -24.812 1.451 1 88.75 83 ALA A C 1
ATOM 655 O O . ALA A 1 83 ? -16.656 -25 2.133 1 88.75 83 ALA A O 1
ATOM 656 N N . ASP A 1 84 ? -17.828 -25.453 0.226 1 92.69 84 ASP A N 1
ATOM 657 C CA . ASP A 1 84 ? -16.906 -26.469 -0.27 1 92.69 84 ASP A CA 1
ATOM 658 C C . ASP A 1 84 ? -15.992 -25.906 -1.356 1 92.69 84 ASP A C 1
ATOM 660 O O . ASP A 1 84 ? -15.219 -26.641 -1.976 1 92.69 84 ASP A O 1
ATOM 664 N N . ARG A 1 85 ? -16.188 -24.656 -1.593 1 95.75 85 ARG A N 1
ATOM 665 C CA . ARG A 1 85 ? -15.398 -23.984 -2.617 1 95.75 85 ARG A CA 1
ATOM 666 C C . ARG A 1 85 ? -14.734 -22.719 -2.062 1 95.75 85 ARG A C 1
ATOM 668 O O . ARG A 1 85 ? -15.016 -21.609 -2.525 1 95.75 85 ARG A O 1
ATOM 675 N N . PRO A 1 86 ? -13.805 -22.906 -1.094 1 97.06 86 PRO A N 1
ATOM 676 C CA . PRO A 1 86 ? -13.234 -21.766 -0.364 1 97.06 86 PRO A CA 1
ATOM 677 C C . PRO A 1 86 ? -12.531 -20.781 -1.281 1 97.06 86 PRO A C 1
ATOM 679 O O . PRO A 1 86 ? -12.594 -19.562 -1.051 1 97.06 86 PRO A O 1
ATOM 682 N N . LEU A 1 87 ? -11.906 -21.219 -2.346 1 97.94 87 LEU A N 1
ATOM 683 C CA . LEU A 1 87 ? -11.219 -20.297 -3.248 1 97.94 87 LEU A CA 1
ATOM 684 C C . LEU A 1 87 ? -12.219 -19.484 -4.066 1 97.94 87 LEU A C 1
ATOM 686 O O . LEU A 1 87 ? -11.984 -18.312 -4.352 1 97.94 87 LEU A O 1
ATOM 690 N N . GLU A 1 88 ? -13.266 -20.141 -4.418 1 97.5 88 GLU A N 1
ATOM 691 C CA . GLU A 1 88 ? -14.328 -19.422 -5.117 1 97.5 88 GLU A CA 1
ATOM 692 C C . GLU A 1 88 ? -15.008 -18.406 -4.199 1 97.5 88 GLU A C 1
ATOM 694 O O . GLU A 1 88 ? -15.359 -17.312 -4.633 1 97.5 88 GLU A O 1
ATOM 699 N N . ALA A 1 89 ? -15.211 -18.781 -2.965 1 97.31 89 ALA A N 1
ATOM 700 C CA . ALA A 1 89 ? -15.758 -17.859 -1.979 1 97.31 89 ALA A CA 1
ATOM 701 C C . ALA A 1 89 ? -14.883 -16.609 -1.854 1 97.31 89 ALA A C 1
ATOM 703 O O . ALA A 1 89 ? -15.391 -15.484 -1.844 1 97.31 89 ALA A O 1
ATOM 704 N N . LEU A 1 90 ? -13.602 -16.797 -1.786 1 97.75 90 LEU A N 1
ATOM 705 C CA . LEU A 1 90 ? -12.664 -15.68 -1.702 1 97.75 90 LEU A CA 1
ATOM 706 C C . LEU A 1 90 ? -12.711 -14.836 -2.973 1 97.75 90 LEU A C 1
ATOM 708 O O . LEU A 1 90 ? -12.695 -13.609 -2.908 1 97.75 90 LEU A O 1
ATOM 712 N N . ARG A 1 91 ? -12.734 -15.516 -4.086 1 97.88 91 ARG A N 1
ATOM 713 C CA . ARG A 1 91 ? -12.805 -14.805 -5.359 1 97.88 91 ARG A CA 1
ATOM 714 C C . ARG A 1 91 ? -14.023 -13.891 -5.418 1 97.88 91 ARG A C 1
ATOM 716 O O . ARG A 1 91 ? -13.891 -12.695 -5.684 1 97.88 91 ARG A O 1
ATOM 723 N N . LEU A 1 92 ? -15.133 -14.438 -5.094 1 97.38 92 LEU A N 1
ATOM 724 C CA . LEU A 1 92 ? -16.375 -13.68 -5.168 1 97.38 92 LEU A CA 1
ATOM 725 C C . LEU A 1 92 ? -16.438 -12.609 -4.086 1 97.38 92 LEU A C 1
ATOM 727 O O . LEU A 1 92 ? -16.922 -11.5 -4.328 1 97.38 92 LEU A O 1
ATOM 731 N N . GLY A 1 93 ? -15.969 -12.953 -2.928 1 96.44 93 GLY A N 1
ATOM 732 C CA . GLY A 1 93 ? -15.875 -11.961 -1.871 1 96.44 93 GLY A CA 1
ATOM 733 C C . GLY A 1 93 ? -15.016 -10.773 -2.248 1 96.44 93 GLY A C 1
ATOM 734 O O . GLY A 1 93 ? -15.391 -9.625 -2.012 1 96.44 93 GLY A O 1
ATOM 735 N N . CYS A 1 94 ? -13.867 -11.023 -2.811 1 97.25 94 CYS A N 1
ATOM 736 C CA . CYS A 1 94 ? -12.969 -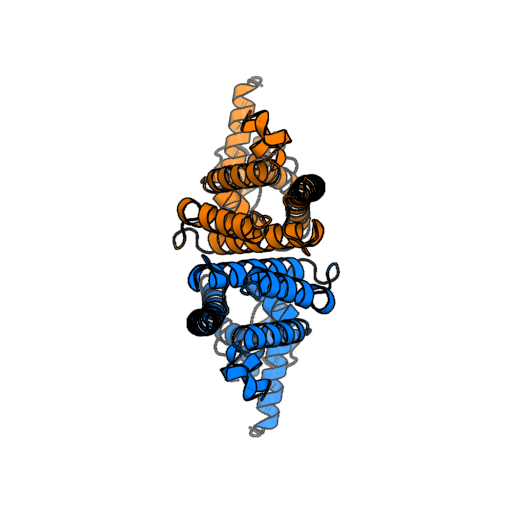9.961 -3.238 1 97.25 94 CYS A CA 1
ATOM 737 C C . CYS A 1 94 ? -13.602 -9.125 -4.348 1 97.25 94 CYS A C 1
ATOM 739 O O . CYS A 1 94 ? -13.469 -7.898 -4.359 1 97.25 94 CYS A O 1
ATOM 741 N N . HIS A 1 95 ? -14.281 -9.773 -5.285 1 96.69 95 HIS A N 1
ATOM 742 C CA . HIS A 1 95 ? -15 -9.047 -6.328 1 96.69 95 HIS A CA 1
ATOM 743 C C . HIS A 1 95 ? -16.031 -8.102 -5.727 1 96.69 95 HIS A C 1
ATOM 745 O O . HIS A 1 95 ? -16.156 -6.949 -6.141 1 96.69 95 HIS A O 1
ATOM 75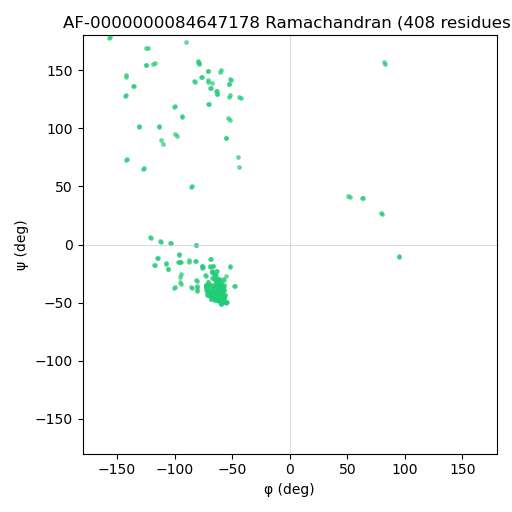1 N N . ALA A 1 96 ? -16.766 -8.625 -4.762 1 94.38 96 ALA A N 1
ATOM 752 C CA . ALA A 1 96 ? -17.75 -7.797 -4.066 1 94.38 96 ALA A CA 1
ATOM 753 C C . ALA A 1 96 ? -17.078 -6.645 -3.33 1 94.38 96 ALA A C 1
ATOM 755 O O . ALA A 1 96 ? -17.594 -5.523 -3.309 1 94.38 96 ALA A O 1
ATOM 756 N N . GLY A 1 97 ? -15.969 -6.949 -2.73 1 93.62 97 GLY A N 1
ATOM 757 C CA . GLY A 1 97 ? -15.211 -5.922 -2.033 1 93.62 97 GLY A CA 1
ATOM 758 C C . GLY A 1 97 ? -14.773 -4.785 -2.939 1 93.62 97 GLY A C 1
ATOM 759 O O . GLY A 1 97 ? -14.875 -3.615 -2.568 1 93.62 97 GLY A O 1
ATOM 760 N N . VAL A 1 98 ? -14.297 -5.129 -4.113 1 93.19 98 VAL A N 1
ATOM 761 C CA . VAL A 1 98 ? -13.867 -4.141 -5.094 1 93.19 98 VAL A CA 1
ATOM 762 C C . VAL A 1 98 ? -15.023 -3.199 -5.426 1 93.19 98 VAL A C 1
ATOM 764 O O . VAL A 1 98 ? -14.844 -1.98 -5.488 1 93.19 98 VAL A O 1
ATOM 767 N N . LYS A 1 99 ? -16.156 -3.746 -5.59 1 90.69 99 LYS A N 1
ATOM 768 C CA . LYS A 1 99 ? -17.344 -2.953 -5.902 1 90.69 99 LYS A CA 1
ATOM 769 C C . LYS A 1 99 ? -17.734 -2.055 -4.73 1 90.69 99 LYS A C 1
ATOM 771 O O . LYS A 1 99 ? -18.141 -0.909 -4.93 1 90.69 99 LYS A O 1
ATOM 776 N N . HIS A 1 100 ? -17.547 -2.564 -3.584 1 88.75 100 HIS A N 1
ATOM 777 C CA . HIS A 1 100 ? -17.922 -1.832 -2.381 1 88.75 100 HIS A CA 1
ATOM 778 C C . HIS A 1 100 ? -16.969 -0.672 -2.119 1 88.75 100 HIS A C 1
ATOM 780 O O . HIS A 1 100 ? -17.391 0.397 -1.673 1 88.75 100 HIS A O 1
ATOM 786 N N . LEU A 1 101 ? -15.75 -0.899 -2.41 1 89.94 101 LEU A N 1
ATOM 787 C CA . LEU A 1 101 ? -14.727 0.111 -2.164 1 89.94 101 LEU A CA 1
ATOM 788 C C . LEU A 1 101 ? -14.875 1.278 -3.135 1 89.94 101 LEU A C 1
ATOM 790 O O . LEU A 1 101 ? -14.555 2.418 -2.793 1 89.94 101 LEU A O 1
ATOM 794 N N . ASP A 1 102 ? -15.312 0.938 -4.273 1 88.25 102 ASP A N 1
ATOM 795 C CA . ASP A 1 102 ? -15.383 1.961 -5.312 1 88.25 102 ASP A CA 1
ATOM 796 C C . ASP A 1 102 ? -16.688 2.758 -5.219 1 88.25 102 ASP A C 1
ATOM 798 O O . ASP A 1 102 ? -17.438 2.824 -6.184 1 88.25 102 ASP A O 1
ATOM 802 N N . THR A 1 103 ? -17.031 3.254 -4.086 1 87.56 103 THR A N 1
ATOM 803 C CA . THR A 1 103 ? -18.125 4.188 -3.834 1 87.56 103 THR A CA 1
ATOM 804 C C . THR A 1 103 ? -17.594 5.5 -3.26 1 87.56 103 THR A C 1
ATOM 806 O O . THR A 1 103 ? -16.531 5.523 -2.645 1 87.56 103 THR A O 1
ATOM 809 N N . PRO A 1 104 ? -18.312 6.562 -3.436 1 85.5 104 PRO A N 1
ATOM 810 C CA . PRO A 1 104 ? -17.781 7.875 -3.051 1 85.5 104 PRO A CA 1
ATOM 811 C C . PRO A 1 104 ? -17.422 7.953 -1.567 1 85.5 104 PRO A C 1
ATOM 813 O O . PRO A 1 104 ? -16.359 8.469 -1.213 1 85.5 104 PRO A O 1
ATOM 816 N N . HIS A 1 105 ? -18.297 7.363 -0.697 1 88.12 105 HIS A N 1
ATOM 817 C CA . HIS A 1 105 ? -18.031 7.441 0.737 1 88.12 105 HIS A CA 1
ATOM 818 C C . HIS A 1 105 ? -16.812 6.617 1.124 1 88.12 105 HIS A C 1
ATOM 820 O O . HIS A 1 105 ? -15.961 7.082 1.886 1 88.12 105 HIS A O 1
ATOM 826 N N . HIS A 1 106 ? -16.734 5.461 0.509 1 89.06 106 HIS A N 1
ATOM 827 C CA . HIS A 1 106 ? -15.594 4.602 0.816 1 89.06 106 HIS A CA 1
ATOM 828 C C . HIS A 1 106 ? -14.289 5.215 0.324 1 89.06 106 HIS A C 1
ATOM 830 O O . HIS A 1 106 ? -13.297 5.238 1.053 1 89.06 106 HIS A O 1
ATOM 836 N N . ARG A 1 107 ? -14.359 5.734 -0.799 1 87.44 107 ARG A N 1
ATOM 837 C CA . ARG A 1 107 ? -13.164 6.344 -1.375 1 87.44 107 ARG A CA 1
ATOM 838 C C . ARG A 1 107 ? -12.711 7.539 -0.547 1 87.44 107 ARG A C 1
ATOM 840 O O . ARG A 1 107 ? -11.523 7.668 -0.234 1 87.44 107 ARG A O 1
ATOM 847 N N . ARG A 1 108 ? -13.617 8.359 -0.167 1 88.12 108 ARG A N 1
ATOM 848 C CA . ARG A 1 108 ? -13.273 9.555 0.602 1 88.12 108 ARG A CA 1
ATOM 849 C C . ARG A 1 108 ? -12.711 9.18 1.971 1 88.12 108 ARG A C 1
ATOM 851 O O . ARG A 1 108 ? -11.648 9.664 2.367 1 88.12 108 ARG A O 1
ATOM 858 N N . VAL A 1 109 ? -13.398 8.289 2.605 1 89.06 109 VAL A N 1
ATOM 859 C CA . VAL A 1 109 ? -13.039 7.934 3.973 1 89.06 109 VAL A CA 1
ATOM 860 C C . VAL A 1 109 ? -11.672 7.242 3.984 1 89.06 109 VAL A C 1
ATOM 862 O O . VAL A 1 109 ? -10.82 7.547 4.824 1 89.06 109 VAL A O 1
ATOM 865 N N . HIS A 1 110 ? -11.477 6.41 3.045 1 87.5 110 HIS A N 1
ATOM 866 C CA . HIS A 1 110 ? -10.195 5.715 2.998 1 87.5 110 HIS A CA 1
ATOM 867 C C . HIS A 1 110 ? -9.07 6.648 2.553 1 87.5 110 HIS A C 1
ATOM 869 O O . HIS A 1 110 ? -7.938 6.527 3.014 1 87.5 110 HIS A O 1
ATOM 875 N N . SER A 1 111 ? -9.383 7.539 1.696 1 84.94 111 SER A N 1
ATOM 876 C CA . SER A 1 111 ? -8.406 8.555 1.324 1 84.94 111 SER A CA 1
ATOM 877 C C . SER A 1 111 ? -7.988 9.391 2.531 1 84.94 111 SER A C 1
ATOM 879 O O . SER A 1 111 ? -6.801 9.664 2.723 1 84.94 111 SER A O 1
ATOM 881 N N . ILE A 1 112 ? -8.93 9.742 3.322 1 84.38 112 ILE A N 1
ATOM 882 C CA . ILE A 1 112 ? -8.656 10.508 4.531 1 84.38 112 ILE A CA 1
ATOM 883 C C . ILE A 1 112 ? -7.766 9.703 5.469 1 84.38 112 ILE A C 1
ATOM 885 O O . ILE A 1 112 ? -6.758 10.203 5.969 1 84.38 112 ILE A O 1
ATOM 889 N N . LEU A 1 113 ? -8.117 8.484 5.633 1 81.19 113 LEU A N 1
ATOM 890 C CA . LEU A 1 113 ? -7.414 7.602 6.559 1 81.19 113 LEU A CA 1
ATOM 891 C C . LEU A 1 113 ? -5.965 7.41 6.129 1 81.19 113 LEU A C 1
ATOM 893 O O . LEU A 1 113 ? -5.059 7.434 6.965 1 81.19 113 LEU A O 1
ATOM 897 N N . LEU A 1 114 ? -5.754 7.367 4.918 1 77.06 114 LEU A N 1
ATOM 898 C CA . LEU A 1 114 ? -4.434 6.977 4.43 1 77.06 114 LEU A CA 1
ATOM 899 C C . LEU A 1 114 ? -3.574 8.203 4.148 1 77.06 114 LEU A C 1
ATOM 901 O O . LEU A 1 114 ? -2.359 8.18 4.352 1 77.06 114 LEU A O 1
ATOM 905 N N . HIS A 1 115 ? -4.242 9.273 3.727 1 74.5 115 HIS A N 1
ATOM 906 C CA . HIS A 1 115 ? -3.445 10.367 3.174 1 74.5 115 HIS A CA 1
ATOM 907 C C . HIS A 1 115 ? -3.613 11.641 3.996 1 74.5 115 HIS A C 1
ATOM 909 O O . HIS A 1 115 ? -2.822 12.578 3.865 1 74.5 115 HIS A O 1
ATOM 915 N N . HIS A 1 116 ? -4.59 11.664 4.738 1 72.81 116 HIS A N 1
ATOM 916 C CA . HIS A 1 116 ? -4.906 12.938 5.371 1 72.81 116 HIS A CA 1
ATOM 917 C C . HIS A 1 116 ? -4.902 12.812 6.891 1 72.81 116 HIS A C 1
ATOM 919 O O . HIS A 1 116 ? -5.465 13.656 7.586 1 72.81 116 HIS A O 1
ATOM 925 N N . CYS A 1 117 ? -4.508 11.695 7.309 1 70.88 117 CYS A N 1
ATOM 926 C CA . CYS A 1 117 ? -4.465 11.469 8.75 1 70.88 117 CYS A CA 1
ATOM 927 C C . CYS A 1 117 ? -3.029 11.352 9.242 1 70.88 117 CYS A C 1
ATOM 929 O O . CYS A 1 117 ? -2.346 10.367 8.953 1 70.88 117 CYS A O 1
ATOM 931 N N . GLU A 1 118 ? -2.516 12.516 9.594 1 60.62 118 GLU A N 1
ATOM 932 C CA . GLU A 1 118 ? -1.205 12.461 10.234 1 60.62 118 GLU A CA 1
ATOM 933 C C . GLU A 1 118 ? -1.302 11.867 11.641 1 60.62 118 GLU A C 1
ATOM 935 O O . GLU A 1 118 ? -2.369 11.891 12.258 1 60.62 118 GLU A O 1
ATOM 940 N N . ARG A 1 119 ? -0.289 11.039 12.023 1 56.03 119 ARG A N 1
ATOM 941 C CA . ARG A 1 119 ? -0.27 10.445 13.352 1 56.03 119 ARG A CA 1
ATOM 942 C C . ARG A 1 119 ? -0.601 11.477 14.422 1 56.03 119 ARG A C 1
ATOM 944 O O . ARG A 1 119 ? 0.113 12.469 14.57 1 56.03 119 ARG A O 1
ATOM 951 N N . SER A 1 120 ? -1.945 11.773 14.445 1 53.56 120 SER A N 1
ATOM 952 C CA . SER A 1 120 ? -2.305 12.703 15.508 1 53.56 120 SER A CA 1
ATOM 953 C C . SER A 1 120 ? -2.207 12.047 16.875 1 53.56 120 SER A C 1
ATOM 955 O O . SER A 1 120 ? -2.336 10.82 17 1 53.56 120 SER A O 1
ATOM 957 N N . THR A 1 121 ? -1.711 12.805 17.781 1 53.69 121 THR A N 1
ATOM 958 C CA . THR A 1 121 ? -1.474 12.391 19.172 1 53.69 121 THR A CA 1
ATOM 959 C C . THR A 1 121 ? -2.756 11.859 19.797 1 53.69 121 THR A C 1
ATOM 961 O O . THR A 1 121 ? -2.707 10.984 20.672 1 53.69 121 THR A O 1
ATOM 964 N N . ASP A 1 122 ? -3.939 12.25 19.406 1 59.28 122 ASP A N 1
ATOM 965 C CA . ASP A 1 122 ? -5.098 11.875 20.219 1 59.28 122 ASP A CA 1
ATOM 966 C C . ASP A 1 122 ? -5.75 10.602 19.688 1 59.28 122 ASP A C 1
ATOM 968 O O . ASP A 1 122 ? -6.547 9.969 20.375 1 59.28 122 ASP A O 1
ATOM 972 N N . PHE A 1 123 ? -5.664 10.359 18.625 1 62.72 123 PHE A N 1
ATOM 973 C CA . PHE A 1 123 ? -6.086 9.055 18.125 1 62.72 123 PHE A CA 1
ATOM 974 C C . PHE A 1 123 ? -5.148 8.555 17.031 1 62.72 123 PHE A C 1
ATOM 976 O O . PHE A 1 123 ? -4.527 9.359 16.328 1 62.72 123 PHE A O 1
ATOM 983 N N . ASP A 1 124 ? -4.957 7.242 17.062 1 67.81 124 ASP A N 1
ATOM 984 C CA . ASP A 1 124 ? -4.02 6.637 16.125 1 67.81 124 ASP A CA 1
ATOM 985 C C . ASP A 1 124 ? -4.754 6.031 14.938 1 67.81 124 ASP A C 1
ATOM 987 O O . ASP A 1 124 ? -5.348 4.957 15.047 1 67.81 124 ASP A O 1
ATOM 991 N N . PRO A 1 125 ? -4.871 6.773 13.859 1 67.81 125 PRO A N 1
ATOM 992 C CA . PRO A 1 125 ? -5.504 6.23 12.656 1 67.81 125 PRO A CA 1
ATOM 993 C C . PRO A 1 125 ? -4.902 4.891 12.227 1 67.81 125 PRO A C 1
ATOM 995 O O . PRO A 1 125 ? -5.57 4.098 11.562 1 67.81 125 PRO A O 1
ATOM 998 N N . LEU A 1 126 ? -3.756 4.598 12.695 1 68.69 126 LEU A N 1
ATOM 999 C CA . LEU A 1 126 ? -3.059 3.371 12.328 1 68.69 126 LEU A CA 1
ATOM 1000 C C . LEU A 1 126 ? -3.695 2.16 13 1 68.69 126 LEU A C 1
ATOM 1002 O O . LEU A 1 126 ? -3.734 1.071 12.422 1 68.69 126 LEU A O 1
ATOM 1006 N N . GLU A 1 127 ? -4.273 2.424 14.047 1 73.88 127 GLU A N 1
ATOM 1007 C CA . GLU A 1 127 ? -4.914 1.33 14.766 1 73.88 127 GLU A CA 1
ATOM 1008 C C . GLU A 1 127 ? -6.156 0.834 14.031 1 73.88 127 GLU A C 1
ATOM 1010 O O . GLU A 1 127 ? -6.398 -0.372 13.953 1 73.88 127 GLU A O 1
ATOM 1015 N N . VAL A 1 128 ? -6.875 1.731 13.547 1 72.25 128 VAL A N 1
ATOM 1016 C CA . VAL A 1 128 ? -8.094 1.371 12.828 1 72.25 128 VAL A CA 1
ATOM 1017 C C . VAL A 1 128 ? -7.73 0.635 11.539 1 72.25 128 VAL A C 1
ATOM 1019 O O . VAL A 1 128 ? -8.352 -0.375 11.195 1 72.25 128 VAL A O 1
ATOM 1022 N N . LYS A 1 129 ? -6.746 1.057 10.938 1 76.12 129 LYS A N 1
ATOM 1023 C CA . LYS A 1 129 ? -6.277 0.42 9.711 1 76.12 129 LYS A CA 1
ATOM 1024 C C . LYS A 1 129 ? -5.812 -1.008 9.977 1 76.12 129 LYS A C 1
ATOM 1026 O O . LYS A 1 129 ? -6.117 -1.92 9.203 1 76.12 129 LYS A O 1
ATOM 1031 N N . ASP A 1 130 ? -5.18 -1.168 11.094 1 80.5 130 ASP A N 1
ATOM 1032 C CA . ASP A 1 130 ? -4.664 -2.482 11.461 1 80.5 130 ASP A CA 1
ATOM 1033 C C . ASP A 1 130 ? -5.809 -3.449 11.773 1 80.5 130 ASP A C 1
ATOM 1035 O O . ASP A 1 130 ? -5.738 -4.629 11.43 1 80.5 130 ASP A O 1
ATOM 1039 N N . GLU A 1 131 ? -6.766 -2.854 12.32 1 81.12 131 GLU A N 1
ATOM 1040 C CA . GLU A 1 131 ? -7.922 -3.678 12.648 1 81.12 131 GLU A CA 1
ATOM 1041 C C . GLU A 1 131 ? -8.609 -4.203 11.391 1 81.12 131 GLU A C 1
ATOM 1043 O O . GLU A 1 131 ? -8.969 -5.383 11.32 1 81.12 131 GLU A O 1
ATOM 1048 N N . ILE A 1 132 ? -8.703 -3.391 10.469 1 80.56 132 ILE A N 1
ATOM 1049 C CA . ILE A 1 132 ? -9.359 -3.76 9.219 1 80.56 132 ILE A CA 1
ATOM 1050 C C . ILE A 1 132 ? -8.508 -4.785 8.477 1 80.56 132 ILE A C 1
ATOM 1052 O O . ILE A 1 132 ? -9.016 -5.805 8.008 1 80.56 132 ILE A O 1
ATOM 1056 N N . ALA A 1 133 ? -7.277 -4.598 8.438 1 84.75 133 ALA A N 1
ATOM 1057 C CA . ALA A 1 133 ? -6.355 -5.496 7.75 1 84.75 133 ALA A CA 1
ATOM 1058 C C . ALA A 1 133 ? -6.312 -6.859 8.43 1 84.75 133 ALA A C 1
ATOM 1060 O O . ALA A 1 133 ? -6.305 -7.895 7.758 1 84.75 133 ALA A O 1
ATOM 1061 N N . ASP A 1 134 ? -6.359 -6.793 9.711 1 88.44 134 ASP A N 1
ATOM 1062 C CA . ASP A 1 134 ? -6.301 -8.031 10.477 1 88.44 134 ASP A CA 1
ATOM 1063 C C . ASP A 1 134 ? -7.555 -8.875 10.258 1 88.44 134 ASP A C 1
ATOM 1065 O O . ASP A 1 134 ? -7.473 -10.102 10.141 1 88.44 134 ASP A O 1
ATOM 1069 N N . GLU A 1 135 ? -8.578 -8.172 10.234 1 90.31 135 GLU A N 1
ATOM 1070 C CA . GLU A 1 135 ? -9.836 -8.883 10 1 90.31 135 GLU A CA 1
ATOM 1071 C C . GLU A 1 135 ? -9.836 -9.555 8.633 1 90.31 135 GLU A C 1
ATOM 1073 O O . GLU A 1 135 ? -10.242 -10.711 8.508 1 90.31 135 GLU A O 1
ATOM 1078 N N . CYS A 1 136 ? -9.422 -8.93 7.617 1 92.75 136 CYS A N 1
ATOM 1079 C CA . CYS A 1 136 ? -9.352 -9.492 6.273 1 92.75 136 CYS A CA 1
ATOM 1080 C C . CYS A 1 136 ? -8.391 -10.672 6.227 1 92.75 136 CYS A C 1
ATOM 1082 O O . CYS A 1 136 ? -8.719 -11.727 5.668 1 92.75 136 CYS A O 1
ATOM 1084 N N . ARG A 1 137 ? -7.293 -10.523 6.852 1 94.94 137 ARG A N 1
ATOM 1085 C CA . ARG A 1 137 ? -6.281 -11.578 6.848 1 94.94 137 ARG A CA 1
ATOM 1086 C C . ARG A 1 137 ? -6.801 -12.836 7.527 1 94.94 137 ARG A C 1
ATOM 1088 O O . ARG A 1 137 ? -6.527 -13.953 7.074 1 94.94 137 ARG A O 1
ATOM 1095 N N . GLU A 1 138 ? -7.551 -12.609 8.539 1 96.31 138 GLU A N 1
ATOM 1096 C CA . GLU A 1 138 ? -8.109 -13.758 9.25 1 96.31 138 GLU A CA 1
ATOM 1097 C C . GLU A 1 138 ? -9.094 -14.523 8.375 1 96.31 138 GLU A C 1
ATOM 1099 O O . GLU A 1 138 ? -9.094 -15.758 8.367 1 96.31 138 GLU A O 1
ATOM 1104 N N . VAL A 1 139 ? -9.859 -13.859 7.66 1 96.62 139 VAL A N 1
ATOM 1105 C CA . VAL A 1 139 ? -10.812 -14.5 6.762 1 96.62 139 VAL A CA 1
ATOM 1106 C C . VAL A 1 139 ? -10.07 -15.227 5.641 1 96.62 139 VAL A C 1
ATOM 1108 O O . VAL A 1 139 ? -10.383 -16.375 5.316 1 96.62 139 VAL A O 1
ATOM 1111 N N . PHE A 1 140 ? -9.062 -14.562 5.059 1 97.94 140 PHE A N 1
ATOM 1112 C CA . PHE A 1 140 ? -8.242 -15.195 4.039 1 97.94 140 PHE A CA 1
ATOM 1113 C C . PHE A 1 140 ? -7.652 -16.5 4.555 1 97.94 140 PHE A C 1
ATOM 1115 O O . PHE A 1 140 ? -7.793 -17.547 3.918 1 97.94 140 PHE A O 1
ATOM 1122 N N . LEU A 1 141 ? -7.078 -16.391 5.727 1 98.25 141 LEU A N 1
ATOM 1123 C CA . LEU A 1 141 ? -6.375 -17.547 6.281 1 98.25 141 LEU A CA 1
ATOM 1124 C C . LEU A 1 141 ? -7.328 -18.703 6.496 1 98.25 141 LEU A C 1
ATOM 1126 O O . LEU A 1 141 ? -7.004 -19.859 6.164 1 98.25 141 LEU A O 1
ATOM 1130 N N . ARG A 1 142 ? -8.461 -18.406 7.031 1 97.56 142 ARG A N 1
ATOM 1131 C CA . ARG A 1 142 ? -9.453 -19.453 7.273 1 97.56 142 ARG A CA 1
ATOM 1132 C C . ARG A 1 142 ? -9.844 -20.141 5.969 1 97.56 142 ARG A C 1
ATOM 1134 O O . ARG A 1 142 ? -9.914 -21.375 5.914 1 97.56 142 ARG A O 1
ATOM 1141 N N . HIS A 1 143 ? -10.055 -19.422 4.941 1 97.94 143 HIS A N 1
ATOM 1142 C CA . HIS A 1 143 ? -10.461 -19.984 3.66 1 97.94 143 HIS A CA 1
ATOM 1143 C C . HIS A 1 143 ? -9.305 -20.734 2.996 1 97.94 143 HIS A C 1
ATOM 1145 O O . HIS A 1 143 ? -9.5 -21.781 2.396 1 97.94 143 HIS A O 1
ATOM 1151 N N . PHE A 1 144 ? -8.07 -20.25 3.137 1 98.38 144 PHE A N 1
ATOM 1152 C CA . PHE A 1 144 ? -6.93 -20.922 2.533 1 98.38 144 PHE A CA 1
ATOM 1153 C C . PHE A 1 144 ? -6.613 -22.219 3.275 1 98.38 144 PHE A C 1
ATOM 1155 O O . PHE A 1 144 ? -6.18 -23.203 2.666 1 98.38 144 PHE A O 1
ATOM 1162 N N . ARG A 1 145 ? -6.812 -22.203 4.594 1 98.25 145 ARG A N 1
ATOM 1163 C CA . ARG A 1 145 ? -6.652 -23.438 5.352 1 98.25 145 ARG A CA 1
ATOM 1164 C C . ARG A 1 145 ? -7.648 -24.5 4.887 1 98.25 145 ARG A C 1
ATOM 1166 O O . ARG A 1 145 ? -7.289 -25.672 4.711 1 98.25 145 ARG A O 1
ATOM 1173 N N . GLN A 1 146 ? -8.891 -24.078 4.695 1 97.56 146 GLN A N 1
ATOM 1174 C CA . GLN A 1 146 ? -9.898 -24.984 4.176 1 97.56 146 GLN A CA 1
ATOM 1175 C C . GLN A 1 146 ? -9.539 -25.469 2.779 1 97.56 146 GLN A C 1
ATOM 1177 O O . GLN A 1 146 ? -9.711 -26.656 2.461 1 97.56 146 GLN A O 1
ATOM 1182 N N . ALA A 1 147 ? -9.047 -24.625 1.949 1 97.69 147 ALA A N 1
ATOM 1183 C CA . ALA A 1 147 ? -8.617 -25 0.605 1 97.69 147 ALA A CA 1
ATOM 1184 C C . ALA A 1 147 ? -7.496 -26.031 0.658 1 97.69 147 ALA A C 1
ATOM 1186 O O . ALA A 1 147 ? -7.441 -26.938 -0.176 1 97.69 147 ALA A O 1
ATOM 1187 N N . GLN A 1 148 ? -6.582 -25.844 1.585 1 97.19 148 GLN A N 1
ATOM 1188 C CA . GLN A 1 148 ? -5.512 -26.812 1.762 1 97.19 148 GLN A CA 1
ATOM 1189 C C . GLN A 1 148 ? -6.07 -28.188 2.162 1 97.19 148 GLN A C 1
ATOM 1191 O O . GLN A 1 148 ? -5.672 -29.203 1.608 1 97.19 148 GLN A O 1
ATOM 1196 N N . ILE A 1 149 ? -6.988 -28.219 3.109 1 96.25 149 ILE A N 1
ATOM 1197 C CA . ILE A 1 149 ? -7.629 -29.438 3.584 1 96.25 149 ILE A CA 1
ATOM 1198 C C . ILE A 1 149 ? -8.336 -30.141 2.422 1 96.25 149 ILE A C 1
ATOM 1200 O O . ILE A 1 149 ? -8.266 -31.359 2.287 1 96.25 149 ILE A O 1
ATOM 1204 N N . ASN A 1 150 ? -8.953 -29.344 1.562 1 95.62 150 ASN A N 1
ATOM 1205 C CA . ASN A 1 150 ? -9.688 -29.859 0.417 1 95.62 150 ASN A CA 1
ATOM 1206 C C . ASN A 1 150 ? -8.758 -30.188 -0.748 1 95.62 150 ASN A C 1
ATOM 1208 O O . ASN A 1 150 ? -9.219 -30.484 -1.852 1 95.62 150 ASN A O 1
ATOM 1212 N N . GLN A 1 151 ? -7.496 -29.969 -0.571 1 95.75 151 GLN A N 1
ATOM 1213 C CA . GLN A 1 151 ? -6.469 -30.234 -1.575 1 95.75 151 GLN A CA 1
ATOM 1214 C C . GLN A 1 151 ? -6.676 -29.375 -2.816 1 95.75 151 GLN A C 1
ATOM 1216 O O . GLN A 1 151 ? -6.547 -29.859 -3.943 1 95.75 151 GLN A O 1
ATOM 1221 N N . GLN A 1 152 ? -7.035 -28.156 -2.553 1 96.12 152 GLN A N 1
ATOM 1222 C CA . GLN A 1 152 ? -7.32 -27.234 -3.645 1 96.12 152 GLN A CA 1
ATOM 1223 C C . GLN A 1 152 ? -6.211 -26.203 -3.789 1 96.12 152 GLN A C 1
ATOM 1225 O O . GLN A 1 152 ? -6.145 -25.484 -4.797 1 96.12 152 GLN A O 1
ATOM 1230 N N . LEU A 1 153 ? -5.383 -26.031 -2.826 1 96.44 153 LEU A N 1
ATOM 1231 C CA . LEU A 1 153 ? -4.27 -25.094 -2.875 1 96.44 153 LEU A CA 1
ATOM 1232 C C . LEU A 1 153 ? -3.072 -25.703 -3.598 1 96.44 153 LEU A C 1
ATOM 1234 O O . LEU A 1 153 ? -2.76 -26.875 -3.41 1 96.44 153 LEU A O 1
ATOM 1238 N N . ARG A 1 154 ? -2.473 -24.922 -4.34 1 94.56 154 ARG A N 1
ATOM 1239 C CA . ARG A 1 154 ? -1.292 -25.359 -5.074 1 94.56 154 ARG A CA 1
ATOM 1240 C C . ARG A 1 154 ? -0.284 -26.031 -4.141 1 94.56 154 ARG A C 1
ATOM 1242 O O . ARG A 1 154 ? -0.046 -25.547 -3.031 1 94.56 154 ARG A O 1
ATOM 1249 N N . GLU A 1 155 ? 0.37 -27.109 -4.648 1 91.62 155 GLU A N 1
ATOM 1250 C CA . GLU A 1 155 ? 1.356 -27.828 -3.846 1 91.62 155 GLU A CA 1
ATOM 1251 C C . GLU A 1 155 ? 2.547 -26.938 -3.506 1 91.62 155 GLU A C 1
ATOM 1253 O O . GLU A 1 155 ? 3.037 -26.203 -4.359 1 91.62 155 GLU A O 1
ATOM 1258 N N . GLY A 1 156 ? 2.918 -26.938 -2.262 1 91.44 156 GLY A N 1
ATOM 1259 C CA . GLY A 1 156 ? 4.086 -26.172 -1.837 1 91.44 156 GLY A CA 1
ATOM 1260 C C . GLY A 1 156 ? 3.738 -24.797 -1.304 1 91.44 156 GLY A C 1
ATOM 1261 O O . GLY A 1 156 ? 4.586 -24.125 -0.717 1 91.44 156 GLY A O 1
ATOM 1262 N N . LEU A 1 157 ? 2.52 -24.438 -1.516 1 96.5 157 LEU A N 1
ATOM 1263 C CA . LEU A 1 157 ? 2.068 -23.141 -1.012 1 96.5 157 LEU A CA 1
ATOM 1264 C C . LEU A 1 157 ? 1.298 -23.312 0.294 1 96.5 157 LEU A C 1
ATOM 1266 O O . LEU A 1 157 ? 0.276 -24 0.334 1 96.5 157 LEU A O 1
ATOM 1270 N N . THR A 1 158 ? 1.78 -22.719 1.368 1 97.62 158 THR A N 1
ATOM 1271 C CA . THR A 1 158 ? 1.07 -22.797 2.639 1 97.62 158 THR A CA 1
ATOM 1272 C C . THR A 1 158 ? -0.081 -21.797 2.684 1 97.62 158 THR A C 1
ATOM 1274 O O . THR A 1 158 ? -0.068 -20.797 1.964 1 97.62 158 THR A O 1
ATOM 1277 N N . PRO A 1 159 ? -1.056 -22.062 3.533 1 98.38 159 PRO A N 1
ATOM 1278 C CA . PRO A 1 159 ? -2.135 -21.078 3.723 1 98.38 159 PRO A CA 1
ATOM 1279 C C . PRO A 1 159 ? -1.621 -19.719 4.164 1 98.38 159 PRO A C 1
ATOM 1281 O O . PRO A 1 159 ? -2.16 -18.688 3.746 1 98.38 159 PRO A O 1
ATOM 1284 N N . GLU A 1 160 ? -0.602 -19.672 4.941 1 97.62 160 GLU A N 1
ATOM 1285 C CA . GLU A 1 160 ? -0.008 -18.438 5.414 1 97.62 160 GLU A CA 1
ATOM 1286 C C . GLU A 1 160 ? 0.629 -17.656 4.27 1 97.62 160 GLU A C 1
ATOM 1288 O O . GLU A 1 160 ? 0.481 -16.438 4.18 1 97.62 160 GLU A O 1
ATOM 1293 N N . GLN A 1 161 ? 1.291 -18.359 3.42 1 97.12 161 GLN A N 1
ATOM 1294 C CA . GLN A 1 161 ? 1.892 -17.719 2.254 1 97.12 161 GLN A CA 1
ATOM 1295 C C . GLN A 1 161 ? 0.822 -17.141 1.331 1 97.12 161 GLN A C 1
ATOM 1297 O O . GLN A 1 161 ? 0.949 -16.016 0.857 1 97.12 161 GLN A O 1
ATOM 1302 N N . ALA A 1 162 ? -0.206 -17.953 1.104 1 98.19 162 ALA A N 1
ATOM 1303 C CA . ALA A 1 162 ? -1.31 -17.484 0.267 1 98.19 162 ALA A CA 1
ATOM 1304 C C . ALA A 1 162 ? -1.978 -16.25 0.876 1 98.19 162 ALA A C 1
ATOM 1306 O O . ALA A 1 162 ? -2.299 -15.297 0.165 1 98.19 162 ALA A O 1
ATOM 1307 N N . THR A 1 163 ? -2.129 -16.297 2.191 1 98.12 163 THR A N 1
ATOM 1308 C CA . THR A 1 163 ? -2.754 -15.195 2.904 1 98.12 163 THR A CA 1
ATOM 1309 C C . THR A 1 163 ? -1.931 -13.914 2.754 1 98.12 163 THR A C 1
ATOM 1311 O O . THR A 1 163 ? -2.471 -12.859 2.43 1 98.12 163 THR A O 1
ATOM 1314 N N . ARG A 1 164 ? -0.672 -13.977 2.93 1 96.06 164 ARG A N 1
ATOM 1315 C CA . ARG A 1 164 ? 0.209 -12.812 2.805 1 96.06 164 ARG A CA 1
ATOM 1316 C C . ARG A 1 164 ? 0.198 -12.273 1.38 1 96.06 164 ARG A C 1
ATOM 1318 O O . ARG A 1 164 ? 0.125 -11.055 1.174 1 96.06 164 ARG A O 1
ATOM 1325 N N . LEU A 1 165 ? 0.264 -13.172 0.485 1 97.25 165 LEU A N 1
ATOM 1326 C CA . LEU A 1 165 ? 0.27 -12.773 -0.919 1 97.25 165 LEU A CA 1
ATOM 1327 C C . LEU A 1 165 ? -0.997 -12 -1.271 1 97.25 165 LEU A C 1
ATOM 1329 O O . LEU A 1 165 ? -0.926 -10.914 -1.838 1 97.25 165 LEU A O 1
ATOM 1333 N N . PHE A 1 166 ? -2.148 -12.562 -0.912 1 98.06 166 PHE A N 1
ATOM 1334 C CA . PHE A 1 166 ? -3.42 -11.898 -1.186 1 98.06 166 PHE A CA 1
ATOM 1335 C C . PHE A 1 166 ? -3.488 -10.547 -0.492 1 98.06 166 PHE A C 1
ATOM 1337 O O . PHE A 1 166 ? -3.855 -9.547 -1.109 1 98.06 166 PHE A O 1
ATOM 1344 N N . HIS A 1 167 ? -3.125 -10.562 0.721 1 96.06 167 HIS A N 1
ATOM 1345 C CA . HIS A 1 167 ? -3.186 -9.344 1.518 1 96.06 167 HIS A CA 1
ATOM 1346 C C . HIS A 1 167 ? -2.318 -8.25 0.91 1 96.06 167 HIS A C 1
ATOM 1348 O O . HIS A 1 167 ? -2.795 -7.137 0.671 1 96.06 167 HIS A O 1
ATOM 1354 N N . TYR A 1 168 ? -1.086 -8.555 0.62 1 96.44 168 TYR A N 1
ATOM 1355 C CA . TYR A 1 168 ? -0.165 -7.535 0.129 1 96.44 168 TYR A CA 1
ATOM 1356 C C . TYR A 1 168 ? -0.55 -7.082 -1.273 1 96.44 168 TYR A C 1
ATOM 1358 O O . TYR A 1 168 ? -0.528 -5.887 -1.574 1 96.44 168 TYR A O 1
ATOM 1366 N N . ALA A 1 169 ? -0.877 -8 -2.139 1 97.62 169 ALA A N 1
ATOM 1367 C CA . ALA A 1 169 ? -1.211 -7.645 -3.516 1 97.62 169 ALA A CA 1
ATOM 1368 C C . ALA A 1 169 ? -2.451 -6.758 -3.566 1 97.62 169 ALA A C 1
ATOM 1370 O O . ALA A 1 169 ? -2.451 -5.715 -4.227 1 97.62 169 ALA A O 1
ATOM 1371 N N . LEU A 1 170 ? -3.467 -7.129 -2.826 1 96.38 170 LEU A N 1
ATOM 1372 C CA . LEU A 1 170 ? -4.715 -6.375 -2.859 1 96.38 170 LEU A CA 1
ATOM 1373 C C . LEU A 1 170 ? -4.559 -5.031 -2.148 1 96.38 170 LEU A C 1
ATOM 1375 O O . LEU A 1 170 ? -5.098 -4.02 -2.602 1 96.38 170 LEU A O 1
ATOM 1379 N N . SER A 1 171 ? -3.846 -5.051 -1.078 1 92.88 171 SER A N 1
ATOM 1380 C CA . SER A 1 171 ? -3.566 -3.791 -0.392 1 92.88 171 SER A CA 1
ATOM 1381 C C . SER A 1 171 ? -2.77 -2.842 -1.281 1 92.88 171 SER A C 1
ATOM 1383 O O . SER A 1 171 ? -3.061 -1.646 -1.337 1 92.88 171 SER A O 1
ATOM 1385 N N . GLY A 1 172 ? -1.767 -3.387 -1.912 1 93.25 172 GLY A N 1
ATOM 1386 C CA . GLY A 1 172 ? -0.98 -2.568 -2.82 1 93.25 172 GLY A CA 1
ATOM 1387 C C . GLY A 1 172 ? -1.811 -1.927 -3.918 1 93.25 172 GLY A C 1
ATOM 1388 O O . GLY A 1 172 ? -1.665 -0.735 -4.199 1 93.25 172 GLY A O 1
ATOM 1389 N N . GLN A 1 173 ? -2.652 -2.697 -4.508 1 94.5 173 GLN A N 1
ATOM 1390 C CA . GLN A 1 173 ? -3.529 -2.158 -5.539 1 94.5 173 GLN A CA 1
ATOM 1391 C C . GLN A 1 173 ? -4.465 -1.097 -4.969 1 94.5 173 GLN A C 1
ATOM 1393 O O . GLN A 1 173 ? -4.672 -0.049 -5.586 1 94.5 173 GLN A O 1
ATOM 1398 N N . PHE A 1 174 ? -4.945 -1.39 -3.834 1 91.38 174 PHE A N 1
ATOM 1399 C CA . PHE A 1 174 ? -5.887 -0.491 -3.174 1 91.38 174 PHE A CA 1
ATOM 1400 C C . PHE A 1 174 ? -5.23 0.85 -2.869 1 91.38 174 PHE A C 1
ATOM 1402 O O . PHE A 1 174 ? -5.801 1.905 -3.15 1 91.38 174 PHE A O 1
ATOM 1409 N N . TRP A 1 175 ? -4.121 0.805 -2.346 1 86 175 TRP A N 1
ATOM 1410 C CA . TRP A 1 175 ? -3.408 2.023 -1.978 1 86 175 TRP A CA 1
ATOM 1411 C C . TRP A 1 175 ? -3.027 2.828 -3.217 1 86 175 TRP A C 1
ATOM 1413 O O . TRP A 1 175 ? -3.145 4.055 -3.227 1 86 175 TRP A O 1
ATOM 1423 N N . GLU A 1 176 ? -2.588 2.193 -4.164 1 86 176 GLU A N 1
ATOM 1424 C CA . GLU A 1 176 ? -2.242 2.889 -5.402 1 86 176 GLU A CA 1
ATOM 1425 C C . GLU A 1 176 ? -3.467 3.551 -6.023 1 86 176 GLU A C 1
ATOM 1427 O O . GLU A 1 176 ? -3.383 4.672 -6.527 1 86 176 GLU A O 1
ATOM 1432 N N . TRP A 1 177 ? -4.539 2.822 -6.008 1 88.81 177 TRP A N 1
ATOM 1433 C CA . TRP A 1 177 ? -5.781 3.373 -6.535 1 88.81 177 TRP A CA 1
ATOM 1434 C C . TRP A 1 177 ? -6.191 4.625 -5.766 1 88.81 177 TRP A C 1
ATOM 1436 O O . TRP A 1 177 ? -6.586 5.629 -6.363 1 88.81 177 TRP A O 1
ATOM 1446 N N . LEU A 1 178 ? -6.059 4.594 -4.461 1 84.81 178 LEU A N 1
ATOM 1447 C CA . LEU A 1 178 ? -6.488 5.715 -3.631 1 84.81 178 LEU A CA 1
ATOM 1448 C C . LEU A 1 178 ? -5.613 6.938 -3.877 1 84.81 178 LEU A C 1
ATOM 1450 O O . LEU A 1 178 ? -6.043 8.07 -3.643 1 84.81 178 LEU A O 1
ATOM 1454 N N . ARG A 1 179 ? -4.492 6.754 -4.324 1 77.25 179 ARG A N 1
ATOM 1455 C CA . ARG A 1 179 ? -3.578 7.855 -4.609 1 77.25 179 ARG A CA 1
ATOM 1456 C C . ARG A 1 179 ? -4.023 8.633 -5.84 1 77.25 179 ARG A C 1
ATOM 1458 O O . ARG A 1 179 ? -3.863 9.852 -5.898 1 77.25 179 ARG A O 1
ATOM 1465 N N . ALA A 1 180 ? -4.508 7.883 -6.855 1 78 180 ALA A N 1
ATOM 1466 C CA . ALA A 1 180 ? -4.965 8.516 -8.094 1 78 180 ALA A CA 1
ATOM 1467 C C . ALA A 1 180 ? -6.207 7.816 -8.633 1 78 180 ALA A C 1
ATOM 1469 O O . ALA A 1 180 ? -6.156 7.18 -9.695 1 78 180 ALA A O 1
ATOM 1470 N N . PRO A 1 181 ? -7.254 8.086 -7.93 1 77.06 181 PRO A N 1
ATOM 1471 C CA . PRO A 1 181 ? -8.453 7.316 -8.266 1 77.06 181 PRO A CA 1
ATOM 1472 C C . PRO A 1 181 ? -8.992 7.645 -9.656 1 77.06 181 PRO A C 1
ATOM 1474 O O . PRO A 1 181 ? -9.695 6.828 -10.258 1 77.06 181 PRO A O 1
ATOM 1477 N N . ASP A 1 182 ? -8.594 8.75 -10.18 1 79 182 ASP A N 1
ATOM 1478 C CA . ASP A 1 182 ? -9.094 9.141 -11.5 1 79 182 ASP A CA 1
ATOM 1479 C C . ASP A 1 182 ? -8.227 8.555 -12.609 1 79 182 ASP A C 1
ATOM 1481 O O . ASP A 1 182 ? -8.633 8.523 -13.773 1 79 182 ASP A O 1
ATOM 1485 N N . ALA A 1 183 ? -7.07 8.086 -12.25 1 77.94 183 ALA A N 1
ATOM 1486 C CA . ALA A 1 183 ? -6.125 7.57 -13.234 1 77.94 183 ALA A CA 1
ATOM 1487 C C . ALA A 1 183 ? -6.258 6.059 -13.391 1 77.94 183 ALA A C 1
ATOM 1489 O O . ALA A 1 183 ? -5.734 5.477 -14.344 1 77.94 183 ALA A O 1
ATOM 1490 N N . TYR A 1 184 ? -6.926 5.484 -12.461 1 81.56 184 TYR A N 1
ATOM 1491 C CA . TYR A 1 184 ? -7.035 4.031 -12.391 1 81.56 184 TYR A CA 1
ATOM 1492 C C . TYR A 1 184 ? -8.414 3.611 -11.914 1 81.56 184 TYR A C 1
ATOM 1494 O O . TYR A 1 184 ? -8.93 4.145 -10.93 1 81.56 184 TYR A O 1
ATOM 1502 N N . SER A 1 185 ? -9.062 2.717 -12.664 1 88.81 185 SER A N 1
ATOM 1503 C CA . SER A 1 185 ? -10.359 2.188 -12.25 1 88.81 185 SER A CA 1
ATOM 1504 C C . SER A 1 185 ? -10.203 0.891 -11.469 1 88.81 185 SER A C 1
ATOM 1506 O O . SER A 1 185 ? -9.914 -0.16 -12.039 1 88.81 185 SER A O 1
ATOM 1508 N N . LEU A 1 186 ? -10.477 0.955 -10.227 1 93.12 186 LEU A N 1
ATOM 1509 C CA . LEU A 1 186 ? -10.414 -0.243 -9.391 1 93.12 186 LEU A CA 1
ATOM 1510 C C . LEU A 1 186 ? -11.492 -1.246 -9.805 1 93.12 186 LEU A C 1
ATOM 1512 O O . LEU A 1 186 ? -11.242 -2.455 -9.812 1 93.12 186 LEU A O 1
ATOM 1516 N N . ARG A 1 187 ? -12.625 -0.744 -10.211 1 90.94 187 ARG A N 1
ATOM 1517 C CA . ARG A 1 187 ? -13.75 -1.586 -10.609 1 90.94 187 ARG A CA 1
ATOM 1518 C C . ARG A 1 187 ? -13.406 -2.426 -11.836 1 90.94 187 ARG A C 1
ATOM 1520 O O . ARG A 1 187 ? -13.781 -3.596 -11.922 1 90.94 187 ARG A O 1
ATOM 1527 N N . GLU A 1 188 ? -12.633 -1.844 -12.656 1 89.19 188 GLU A N 1
ATOM 1528 C CA . GLU A 1 188 ? -12.297 -2.52 -13.906 1 89.19 188 GLU A CA 1
ATOM 1529 C C . GLU A 1 188 ? -11.117 -3.469 -13.727 1 89.19 188 GLU A C 1
ATOM 1531 O O . GLU A 1 188 ? -11.117 -4.578 -14.258 1 89.19 188 GLU A O 1
ATOM 1536 N N . HIS A 1 189 ? -10.141 -3.1 -12.914 1 91.44 189 HIS A N 1
ATOM 1537 C CA . HIS A 1 189 ? -8.891 -3.842 -12.883 1 91.44 189 HIS A CA 1
ATOM 1538 C C . HIS A 1 189 ? -8.789 -4.699 -11.625 1 91.44 189 HIS A C 1
ATOM 1540 O O . HIS A 1 189 ? -8 -5.648 -11.578 1 91.44 189 HIS A O 1
ATOM 1546 N N . GLY A 1 190 ? -9.539 -4.359 -10.602 1 95.25 190 GLY A N 1
ATOM 1547 C CA . GLY A 1 190 ? -9.5 -5.102 -9.352 1 95.25 190 GLY A CA 1
ATOM 1548 C C . GLY A 1 190 ? -9.773 -6.582 -9.523 1 95.25 190 GLY A C 1
ATOM 1549 O O . GLY A 1 190 ? -8.977 -7.418 -9.094 1 95.25 190 GLY A O 1
ATOM 1550 N N . PRO A 1 191 ? -10.883 -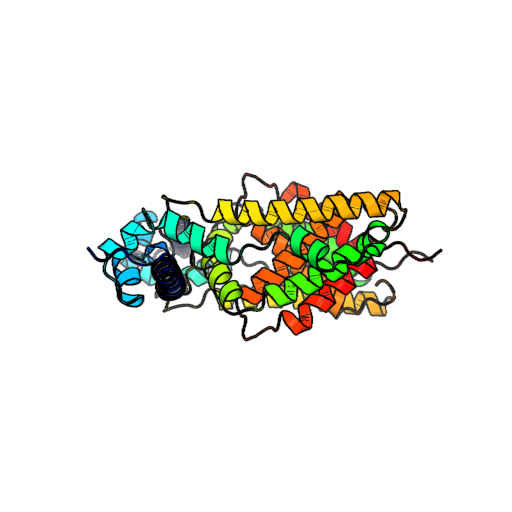6.891 -10.258 1 96.19 191 PRO A N 1
ATOM 1551 C CA . PRO A 1 191 ? -11.227 -8.305 -10.438 1 96.19 191 PRO A CA 1
ATOM 1552 C C . PRO A 1 191 ? -10.148 -9.086 -11.18 1 96.19 191 PRO A C 1
ATOM 1554 O O . PRO A 1 191 ? -9.938 -10.273 -10.914 1 96.19 191 PRO A O 1
ATOM 1557 N N . GLU A 1 192 ? -9.445 -8.43 -12.031 1 96 192 GLU A N 1
ATOM 1558 C CA . GLU A 1 192 ? -8.391 -9.102 -12.789 1 96 192 GLU A CA 1
ATOM 1559 C C . GLU A 1 192 ? -7.273 -9.578 -11.875 1 96 192 GLU A C 1
ATOM 1561 O O . GLU A 1 192 ? -6.75 -10.688 -12.047 1 96 192 GLU A O 1
ATOM 1566 N N . LEU A 1 193 ? -6.863 -8.758 -10.961 1 97.44 193 LEU A N 1
ATOM 1567 C CA . LEU A 1 193 ? -5.824 -9.156 -10.023 1 97.44 193 LEU A CA 1
ATOM 1568 C C . LEU A 1 193 ? -6.285 -10.336 -9.172 1 97.44 193 LEU A C 1
ATOM 1570 O O . LEU A 1 193 ? -5.527 -11.281 -8.953 1 97.44 193 LEU A O 1
ATOM 1574 N N . VAL A 1 194 ? -7.512 -10.289 -8.773 1 97.94 194 VAL A N 1
ATOM 1575 C CA . VAL A 1 194 ? -8.078 -11.352 -7.953 1 97.94 194 VAL A CA 1
ATOM 1576 C C . VAL A 1 194 ? -8.062 -12.664 -8.727 1 97.94 194 VAL A C 1
ATOM 1578 O O . VAL A 1 194 ? -7.621 -13.695 -8.203 1 97.94 194 VAL A O 1
ATOM 1581 N N . ASP A 1 195 ? -8.5 -12.625 -9.945 1 97.69 195 ASP A N 1
ATOM 1582 C CA . ASP A 1 195 ? -8.555 -13.828 -10.766 1 97.69 195 ASP A CA 1
ATOM 1583 C C . ASP A 1 195 ? -7.156 -14.383 -11.023 1 97.69 195 ASP A C 1
ATOM 1585 O O . ASP A 1 195 ? -6.957 -15.602 -11.008 1 97.69 195 ASP A O 1
ATOM 1589 N N . THR A 1 196 ? -6.25 -13.492 -11.289 1 97.25 196 THR A N 1
ATOM 1590 C CA . THR A 1 196 ? -4.867 -13.914 -11.477 1 97.25 196 THR A CA 1
ATOM 1591 C C . THR A 1 196 ? -4.34 -14.609 -10.227 1 97.25 196 THR A C 1
ATOM 1593 O O . THR A 1 196 ? -3.725 -15.68 -10.312 1 97.25 196 THR A O 1
ATOM 1596 N N . LEU A 1 197 ? -4.57 -14.016 -9.047 1 98.12 197 LEU A N 1
ATOM 1597 C CA . LEU A 1 197 ? -4.133 -14.586 -7.781 1 98.12 197 LEU A CA 1
ATOM 1598 C C . LEU A 1 197 ? -4.738 -15.969 -7.566 1 98.12 197 LEU A C 1
ATOM 1600 O O . LEU A 1 197 ? -4.023 -16.922 -7.254 1 98.12 197 LEU A O 1
ATOM 1604 N N . ILE A 1 198 ? -6.023 -16.062 -7.805 1 97.88 198 ILE A N 1
ATOM 1605 C CA . ILE A 1 198 ? -6.723 -17.328 -7.609 1 97.88 198 ILE A CA 1
ATOM 1606 C C . ILE A 1 198 ? -6.164 -18.375 -8.562 1 97.88 198 ILE A C 1
ATOM 1608 O O . ILE A 1 198 ? -5.914 -19.516 -8.164 1 97.88 198 ILE A O 1
ATOM 1612 N N . GLY A 1 199 ? -5.973 -18.016 -9.812 1 96 199 GLY A N 1
ATOM 1613 C CA . GLY A 1 199 ? -5.422 -18.938 -10.797 1 96 199 GLY A CA 1
ATOM 1614 C C . GLY A 1 199 ? -4.043 -19.438 -10.43 1 96 199 GLY A C 1
ATOM 1615 O O . GLY A 1 199 ? -3.701 -20.594 -10.719 1 96 199 GLY A O 1
ATOM 1616 N N . LEU A 1 200 ? -3.279 -18.656 -9.773 1 95.94 200 LEU A N 1
ATOM 1617 C CA . LEU A 1 200 ? -1.901 -19 -9.445 1 95.94 200 LEU A CA 1
ATOM 1618 C C . LEU A 1 200 ? -1.846 -19.906 -8.219 1 95.94 200 LEU A C 1
ATOM 1620 O O . LEU A 1 200 ? -0.939 -20.734 -8.094 1 95.94 200 LEU A O 1
ATOM 1624 N N . ILE A 1 201 ? -2.812 -19.734 -7.32 1 96.69 201 ILE A N 1
ATOM 1625 C CA . ILE A 1 201 ? -2.658 -20.422 -6.047 1 96.69 201 ILE A CA 1
ATOM 1626 C C . ILE A 1 201 ? -3.449 -21.734 -6.07 1 96.69 201 ILE A C 1
ATOM 1628 O O . ILE A 1 201 ? -3.291 -22.578 -5.188 1 96.69 201 ILE A O 1
ATOM 1632 N N . ARG A 1 202 ? -4.301 -21.812 -7.027 1 95.44 202 ARG A N 1
ATOM 1633 C CA . ARG A 1 202 ? -5.105 -23.031 -7.133 1 95.44 202 ARG A CA 1
ATOM 1634 C C . ARG A 1 202 ? -4.254 -24.219 -7.582 1 95.44 202 ARG A C 1
ATOM 1636 O O . ARG A 1 202 ? -3.357 -24.062 -8.414 1 95.44 202 ARG A O 1
ATOM 1643 N N . ARG A 1 203 ? -4.598 -25.312 -7.164 1 91.38 203 ARG A N 1
ATOM 1644 C CA . ARG A 1 203 ? -3.93 -26.531 -7.574 1 91.38 203 ARG A CA 1
ATOM 1645 C C . ARG A 1 203 ? -4.203 -26.844 -9.047 1 91.38 203 ARG A C 1
ATOM 1647 O O . ARG A 1 203 ? -5.328 -26.688 -9.516 1 91.38 203 ARG A O 1
ATOM 1654 N N . ASP A 1 204 ? -3.115 -27.203 -9.711 1 78.19 204 ASP A N 1
ATOM 1655 C CA . ASP A 1 204 ? -3.268 -27.609 -11.102 1 78.19 204 ASP A CA 1
ATOM 1656 C C . ASP A 1 204 ? -4.133 -28.875 -11.211 1 78.19 204 ASP A C 1
ATOM 1658 O O . ASP A 1 204 ? -4.066 -29.75 -10.352 1 78.19 204 ASP A O 1
ATOM 1662 N N . PRO A 1 205 ? -5.137 -28.766 -12.109 1 66.19 205 PRO A N 1
ATOM 1663 C CA . PRO A 1 205 ? -5.914 -30 -12.297 1 66.19 205 PRO A CA 1
ATOM 1664 C C . PRO A 1 205 ? -5.039 -31.203 -12.602 1 66.19 205 PRO A C 1
ATOM 1666 O O . PRO A 1 205 ? -3.963 -31.062 -13.188 1 66.19 205 PRO A O 1
ATOM 1669 N N . ASP A 1 206 ? -5.145 -32.344 -11.914 1 55 206 ASP A N 1
ATOM 1670 C CA . ASP A 1 206 ? -4.496 -33.594 -12.242 1 55 206 ASP A CA 1
ATOM 1671 C C . ASP A 1 206 ? -4.598 -33.906 -13.734 1 55 206 ASP A C 1
ATOM 1673 O O . ASP A 1 206 ? -5.578 -33.531 -14.383 1 55 206 ASP A O 1
ATOM 1677 N N . MET B 1 1 ? 36.156 36.156 2.203 1 42.31 1 MET B N 1
ATOM 1678 C CA . MET B 1 1 ? 35.125 35.094 2.273 1 42.31 1 MET B CA 1
ATOM 1679 C C . MET B 1 1 ? 35.75 33.719 2.055 1 42.31 1 MET B C 1
ATOM 1681 O O . MET B 1 1 ? 36.312 33.469 0.994 1 42.31 1 MET B O 1
ATOM 1685 N N . VAL B 1 2 ? 36.219 33.188 2.947 1 54.38 2 VAL B N 1
ATOM 1686 C CA . VAL B 1 2 ? 37.031 31.969 2.82 1 54.38 2 VAL B CA 1
ATOM 1687 C C . VAL B 1 2 ? 36.281 30.922 2.018 1 54.38 2 VAL B C 1
ATOM 1689 O O . VAL B 1 2 ? 35.125 30.609 2.336 1 54.38 2 VAL B O 1
ATOM 1692 N N . ARG B 1 3 ? 36.656 30.688 0.853 1 59.41 3 ARG B N 1
ATOM 1693 C CA . ARG B 1 3 ? 36.062 29.797 -0.142 1 59.41 3 ARG B CA 1
ATOM 1694 C C . ARG B 1 3 ? 35.938 28.391 0.408 1 59.41 3 ARG B C 1
ATOM 1696 O O . ARG B 1 3 ? 36.906 27.766 0.8 1 59.41 3 ARG B O 1
ATOM 1703 N N . ARG B 1 4 ? 34.781 28.141 0.994 1 72.5 4 ARG B N 1
ATOM 1704 C CA . ARG B 1 4 ? 34.531 26.781 1.481 1 72.5 4 ARG B CA 1
ATOM 1705 C C . ARG B 1 4 ? 35 25.75 0.465 1 72.5 4 ARG B C 1
ATOM 1707 O O . ARG B 1 4 ? 34.75 25.891 -0.734 1 72.5 4 ARG B O 1
ATOM 1714 N N . THR B 1 5 ? 35.812 24.844 0.857 1 83.88 5 THR B N 1
ATOM 1715 C CA . THR B 1 5 ? 36.281 23.75 0.016 1 83.88 5 THR B CA 1
ATOM 1716 C C . THR B 1 5 ? 35.094 22.906 -0.458 1 83.88 5 THR B C 1
ATOM 1718 O O . THR B 1 5 ? 34 23 0.085 1 83.88 5 THR B O 1
ATOM 1721 N N . LYS B 1 6 ? 35.25 22.359 -1.578 1 86.5 6 LYS B N 1
ATOM 1722 C CA . LYS B 1 6 ? 34.219 21.469 -2.133 1 86.5 6 LYS B CA 1
ATOM 1723 C C . LYS B 1 6 ? 33.781 20.438 -1.098 1 86.5 6 LYS B C 1
ATOM 1725 O O . LYS B 1 6 ? 32.594 20.125 -1 1 86.5 6 LYS B O 1
ATOM 1730 N N . ALA B 1 7 ? 34.75 20.016 -0.299 1 86.75 7 ALA B N 1
ATOM 1731 C CA . ALA B 1 7 ? 34.469 19.031 0.735 1 86.75 7 ALA B CA 1
ATOM 1732 C C . ALA B 1 7 ? 33.594 19.609 1.838 1 86.75 7 ALA B C 1
ATOM 1734 O O . ALA B 1 7 ? 32.688 18.953 2.332 1 86.75 7 ALA B O 1
ATOM 1735 N N . GLU B 1 8 ? 33.906 20.828 2.199 1 85.5 8 GLU B N 1
ATOM 1736 C CA . GLU B 1 8 ? 33.125 21.5 3.232 1 85.5 8 GLU B CA 1
ATOM 1737 C C . GLU B 1 8 ? 31.688 21.766 2.762 1 85.5 8 GLU B C 1
ATOM 1739 O O . GLU B 1 8 ? 30.734 21.609 3.529 1 85.5 8 GLU B O 1
ATOM 1744 N N . ALA B 1 9 ? 31.578 22.125 1.539 1 88.62 9 ALA B N 1
ATOM 1745 C CA . ALA B 1 9 ? 30.266 22.391 0.96 1 88.62 9 ALA B CA 1
ATOM 1746 C C . ALA B 1 9 ? 29.422 21.109 0.913 1 88.62 9 ALA B C 1
ATOM 1748 O O . ALA B 1 9 ? 28.234 21.125 1.225 1 88.62 9 ALA B O 1
ATOM 1749 N N . ALA B 1 10 ? 30.094 20.047 0.544 1 91.62 10 ALA B N 1
ATOM 1750 C CA . ALA B 1 10 ? 29.422 18.75 0.481 1 91.62 10 ALA B CA 1
ATOM 1751 C C . ALA B 1 10 ? 28.953 18.312 1.866 1 91.62 10 ALA B C 1
ATOM 1753 O O . ALA B 1 10 ? 27.859 17.766 2.023 1 91.62 10 ALA B O 1
ATOM 1754 N N . ALA B 1 11 ? 29.75 18.547 2.795 1 92.56 11 ALA B N 1
ATOM 1755 C CA . ALA B 1 11 ? 29.422 18.172 4.168 1 92.56 11 ALA B CA 1
ATOM 1756 C C . ALA B 1 11 ? 28.219 18.984 4.672 1 92.56 11 ALA B C 1
ATOM 1758 O O . ALA B 1 11 ? 27.344 18.438 5.355 1 92.56 11 ALA B O 1
ATOM 1759 N N . THR B 1 12 ? 28.219 20.25 4.34 1 93.38 12 THR B N 1
ATOM 1760 C CA . THR B 1 12 ? 27.094 21.094 4.734 1 93.38 12 THR B CA 1
ATOM 1761 C C . THR B 1 12 ? 25.812 20.625 4.066 1 93.38 12 THR B C 1
ATOM 1763 O O . THR B 1 12 ? 24.75 20.578 4.703 1 93.38 12 THR B O 1
ATOM 1766 N N . ARG B 1 13 ? 25.922 20.297 2.84 1 95.12 13 ARG B N 1
ATOM 1767 C CA . ARG B 1 13 ? 24.766 19.812 2.107 1 95.12 13 ARG B CA 1
ATOM 1768 C C . ARG B 1 13 ? 24.188 18.562 2.758 1 95.12 13 ARG B C 1
ATOM 1770 O O . ARG B 1 13 ? 22.969 18.453 2.953 1 95.12 13 ARG B O 1
ATOM 1777 N N . GLU B 1 14 ? 25.078 17.625 3.156 1 94.81 14 GLU B N 1
ATOM 1778 C CA . GLU B 1 14 ? 24.641 16.391 3.795 1 94.81 14 GLU B CA 1
ATOM 1779 C C . GLU B 1 14 ? 24.016 16.672 5.16 1 94.81 14 GLU B C 1
ATOM 1781 O O . GLU B 1 14 ? 23.016 16.047 5.531 1 94.81 14 GLU B O 1
ATOM 1786 N N . ALA B 1 15 ? 24.578 17.594 5.801 1 95.62 15 ALA B N 1
ATOM 1787 C CA . ALA B 1 15 ? 24.047 17.953 7.109 1 95.62 15 ALA B CA 1
ATOM 1788 C C . ALA B 1 15 ? 22.641 18.547 6.984 1 95.62 15 ALA B C 1
ATOM 1790 O O . ALA B 1 15 ? 21.781 18.281 7.82 1 95.62 15 ALA B O 1
ATOM 1791 N N . LEU B 1 16 ? 22.484 19.297 5.965 1 96.81 16 LEU B N 1
ATOM 1792 C CA . LEU B 1 16 ? 21.172 19.891 5.719 1 96.81 16 LEU B CA 1
ATOM 1793 C C . LEU B 1 16 ? 20.141 18.812 5.367 1 96.81 16 LEU B C 1
ATOM 1795 O O . LEU B 1 16 ? 19 18.875 5.82 1 96.81 16 LEU B O 1
ATOM 1799 N N . LEU B 1 17 ? 20.578 17.859 4.637 1 96.19 17 LEU B N 1
ATOM 1800 C CA . LEU B 1 17 ? 19.688 16.766 4.27 1 96.19 17 LEU B CA 1
ATOM 1801 C C . LEU B 1 17 ? 19.328 15.922 5.488 1 96.19 17 LEU B C 1
ATOM 1803 O O . LEU B 1 17 ? 18.188 15.523 5.664 1 96.19 17 LEU B O 1
ATOM 1807 N N . ASP B 1 18 ? 20.297 15.672 6.305 1 96.12 18 ASP B N 1
ATOM 1808 C CA . ASP B 1 18 ? 20.047 14.945 7.547 1 96.12 18 ASP B CA 1
ATOM 1809 C C . ASP B 1 18 ? 19.062 15.695 8.438 1 96.12 18 ASP B C 1
ATOM 1811 O O . ASP B 1 18 ? 18.125 15.094 8.977 1 96.12 18 ASP B O 1
ATOM 1815 N N . ALA B 1 19 ? 19.25 16.969 8.523 1 96.88 19 ALA B N 1
ATOM 1816 C CA . ALA B 1 19 ? 18.375 17.812 9.32 1 96.88 19 ALA B CA 1
ATOM 1817 C C . ALA B 1 19 ? 16.953 17.828 8.742 1 96.88 19 ALA B C 1
ATOM 1819 O O . ALA B 1 19 ? 15.977 17.812 9.492 1 96.88 19 ALA B O 1
ATOM 1820 N N . ALA B 1 20 ? 16.938 17.891 7.445 1 95.25 20 ALA B N 1
ATOM 1821 C CA . ALA B 1 20 ? 15.633 17.859 6.777 1 95.25 20 ALA B CA 1
ATOM 1822 C C . ALA B 1 20 ? 14.875 16.578 7.109 1 95.25 20 ALA B C 1
ATOM 1824 O O . ALA B 1 20 ? 13.68 16.625 7.426 1 95.25 20 ALA B O 1
ATOM 1825 N N . GLU B 1 21 ? 15.539 15.453 7.066 1 94.12 21 GLU B N 1
ATOM 1826 C CA . GLU B 1 21 ? 14.914 14.18 7.414 1 94.12 21 GLU B CA 1
ATOM 1827 C C . GLU B 1 21 ? 14.328 14.219 8.82 1 94.12 21 GLU B C 1
ATOM 1829 O O . GLU B 1 21 ? 13.195 13.797 9.039 1 94.12 21 GLU B O 1
ATOM 1834 N N . GLU B 1 22 ? 15.07 14.75 9.664 1 94.12 22 GLU B N 1
ATOM 1835 C CA . GLU B 1 22 ? 14.641 14.797 11.062 1 94.12 22 GLU B CA 1
ATOM 1836 C C . GLU B 1 22 ? 13.453 15.734 11.242 1 94.12 22 GLU B C 1
ATOM 1838 O O . GLU B 1 22 ? 12.461 15.367 11.883 1 94.12 22 GLU B O 1
ATOM 1843 N N . VAL B 1 23 ? 13.523 16.906 10.68 1 93.69 23 VAL B N 1
ATOM 1844 C CA . VAL B 1 23 ? 12.5 17.922 10.867 1 93.69 23 VAL B CA 1
ATOM 1845 C C . VAL B 1 23 ? 11.211 17.5 10.164 1 93.69 23 VAL B C 1
ATOM 1847 O O . VAL B 1 23 ? 10.117 17.641 10.711 1 93.69 23 VAL B O 1
ATOM 1850 N N . PHE B 1 24 ? 11.367 16.953 8.969 1 89.25 24 PHE B N 1
ATOM 1851 C CA . PHE B 1 24 ? 10.195 16.484 8.234 1 89.25 24 PHE B CA 1
ATOM 1852 C C . PHE B 1 24 ? 9.508 15.344 8.977 1 89.25 24 PHE B C 1
ATOM 1854 O O . PHE B 1 24 ? 8.281 15.242 8.969 1 89.25 24 PHE B O 1
ATOM 1861 N N . LEU B 1 25 ? 10.266 14.477 9.547 1 86.56 25 LEU B N 1
ATOM 1862 C CA . LEU B 1 25 ? 9.711 13.359 10.289 1 86.56 25 LEU B CA 1
ATOM 1863 C C . LEU B 1 25 ? 8.977 13.836 11.539 1 86.56 25 LEU B C 1
ATOM 1865 O O . LEU B 1 25 ? 7.918 13.312 11.883 1 86.56 25 LEU B O 1
ATOM 1869 N N . GLU B 1 26 ? 9.523 14.852 12.141 1 84.88 26 GLU B N 1
ATOM 1870 C CA . GLU B 1 26 ? 9.008 15.344 13.414 1 84.88 26 GLU B CA 1
ATOM 1871 C C . GLU B 1 26 ? 7.789 16.234 13.203 1 84.88 26 GLU B C 1
ATOM 1873 O O . GLU B 1 26 ? 6.809 16.141 13.938 1 84.88 26 GLU B O 1
ATOM 1878 N N . ARG B 1 27 ? 7.805 17.094 12.164 1 82.31 27 ARG B N 1
ATOM 1879 C CA . ARG B 1 27 ? 6.816 18.172 12.062 1 82.31 27 ARG B CA 1
ATOM 1880 C C . ARG B 1 27 ? 5.906 17.969 10.852 1 82.31 27 ARG B C 1
ATOM 1882 O O . ARG B 1 27 ? 4.852 18.594 10.75 1 82.31 27 ARG B O 1
ATOM 1889 N N . GLY B 1 28 ? 6.336 17.016 10.023 1 81.62 28 GLY B N 1
ATOM 1890 C CA . GLY B 1 28 ? 5.676 16.969 8.727 1 81.62 28 GLY B CA 1
ATOM 1891 C C . GLY B 1 28 ? 6.238 17.969 7.738 1 81.62 28 GLY B C 1
ATOM 1892 O O . GLY B 1 28 ? 6.734 19.031 8.133 1 81.62 28 GLY B O 1
ATOM 1893 N N . VAL B 1 29 ? 6.074 17.719 6.508 1 82.44 29 VAL B N 1
ATOM 1894 C CA . VAL B 1 29 ? 6.684 18.547 5.465 1 82.44 29 VAL B CA 1
ATOM 1895 C C . VAL B 1 29 ? 6 19.906 5.41 1 82.44 29 VAL B C 1
ATOM 1897 O O . VAL B 1 29 ? 6.66 20.938 5.254 1 82.44 29 VAL B O 1
ATOM 1900 N N . ALA B 1 30 ? 4.723 19.844 5.57 1 76.81 30 ALA B N 1
ATOM 1901 C CA . ALA B 1 30 ? 3.955 21.094 5.473 1 76.81 30 ALA B CA 1
ATOM 1902 C C . ALA B 1 30 ? 4.355 22.062 6.574 1 76.81 30 ALA B C 1
ATOM 1904 O O . ALA B 1 30 ? 4.5 23.266 6.32 1 76.81 30 ALA B O 1
ATOM 1905 N N . ASN B 1 31 ? 4.648 21.641 7.695 1 79.69 31 ASN B N 1
ATOM 1906 C CA . ASN B 1 31 ? 4.895 22.484 8.852 1 79.69 31 ASN B CA 1
ATOM 1907 C C . ASN B 1 31 ? 6.383 22.75 9.047 1 79.69 31 ASN B C 1
ATOM 1909 O O . ASN B 1 31 ? 6.77 23.547 9.906 1 79.69 31 ASN B O 1
ATOM 1913 N N . ALA B 1 32 ? 7.125 22.062 8.289 1 87.75 32 ALA B N 1
ATOM 1914 C CA . ALA B 1 32 ? 8.57 22.281 8.359 1 87.75 32 ALA B CA 1
ATOM 1915 C C . ALA B 1 32 ? 8.961 23.562 7.633 1 87.75 32 ALA B C 1
ATOM 1917 O O . ALA B 1 32 ? 8.328 23.953 6.645 1 87.75 32 ALA B O 1
ATOM 1918 N N . SER B 1 33 ? 9.945 24.234 8.172 1 91.62 33 SER B N 1
ATOM 1919 C CA . SER B 1 33 ? 10.469 25.438 7.527 1 91.62 33 SER B CA 1
ATOM 1920 C C . SER B 1 33 ? 11.969 25.328 7.293 1 91.62 33 SER B C 1
ATOM 1922 O O . SER B 1 33 ? 12.656 24.594 7.984 1 91.62 33 SER B O 1
ATOM 1924 N N . LEU B 1 34 ? 12.398 26.062 6.316 1 94.56 34 LEU B N 1
ATOM 1925 C CA . LEU B 1 34 ? 13.828 26.094 6.031 1 94.56 34 LEU B CA 1
ATOM 1926 C C . LEU B 1 34 ? 14.609 26.656 7.211 1 94.56 34 LEU B C 1
ATOM 1928 O O . LEU B 1 34 ? 15.742 26.234 7.477 1 94.56 34 LEU B O 1
ATOM 1932 N N . ASP B 1 35 ? 13.977 27.516 7.93 1 95.5 35 ASP B N 1
ATOM 1933 C CA . ASP B 1 35 ? 14.602 28.078 9.125 1 95.5 35 ASP B CA 1
ATOM 1934 C C . ASP B 1 35 ? 14.836 27 10.18 1 95.5 35 ASP B C 1
ATOM 1936 O O . ASP B 1 35 ? 15.93 26.906 10.742 1 95.5 35 ASP B O 1
ATOM 1940 N N . LEU B 1 36 ? 13.883 26.219 10.422 1 95.69 36 LEU B N 1
ATOM 1941 C CA . LEU B 1 36 ? 14.008 25.141 11.391 1 95.69 36 LEU B CA 1
ATOM 1942 C C . LEU B 1 36 ? 15.078 24.141 10.953 1 95.69 36 LEU B C 1
ATOM 1944 O O . LEU B 1 36 ? 15.844 23.641 11.789 1 95.69 36 LEU B O 1
ATOM 1948 N N . ILE B 1 37 ? 15.125 23.891 9.672 1 97.25 37 ILE B N 1
ATOM 1949 C CA . ILE B 1 37 ? 16.062 22.906 9.133 1 97.25 37 ILE B CA 1
ATOM 1950 C C . ILE B 1 37 ? 17.484 23.422 9.25 1 97.25 37 ILE B C 1
ATOM 1952 O O . ILE B 1 37 ? 18.391 22.688 9.648 1 97.25 37 ILE B O 1
ATOM 1956 N N . SER B 1 38 ? 17.672 24.703 8.914 1 97.56 38 SER B N 1
ATOM 1957 C CA . SER B 1 38 ? 19.016 25.266 9.023 1 97.56 38 SER B CA 1
ATOM 1958 C C . SER B 1 38 ? 19.5 25.281 10.477 1 97.56 38 SER B C 1
ATOM 1960 O O . SER B 1 38 ? 20.656 24.938 10.75 1 97.56 38 SER B O 1
ATOM 1962 N N . ARG B 1 39 ? 18.656 25.562 11.38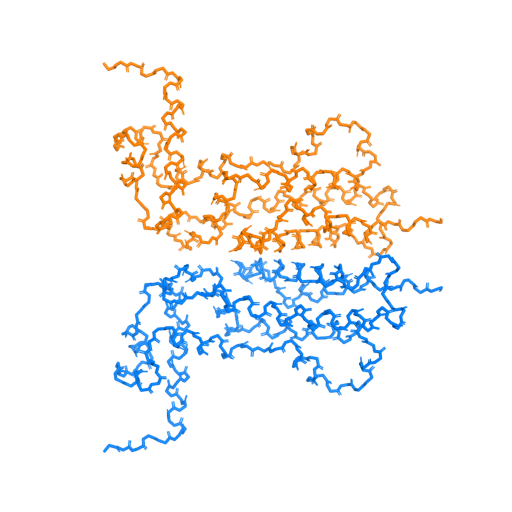3 1 97.25 39 ARG B N 1
ATOM 1963 C CA . ARG B 1 39 ? 19 25.578 12.805 1 97.25 39 ARG B CA 1
ATOM 1964 C C . ARG B 1 39 ? 19.375 24.172 13.281 1 97.25 39 ARG B C 1
ATOM 1966 O O . ARG B 1 39 ? 20.359 24 14.008 1 97.25 39 ARG B O 1
ATOM 1973 N N . ARG B 1 40 ? 18.594 23.234 12.852 1 96.94 40 ARG B N 1
ATOM 1974 C CA . ARG B 1 40 ? 18.859 21.844 13.219 1 96.94 40 ARG B CA 1
ATOM 1975 C C . ARG B 1 40 ? 20.203 21.391 12.688 1 96.94 40 ARG B C 1
ATOM 1977 O O . ARG B 1 40 ? 20.906 20.594 13.336 1 96.94 40 ARG B O 1
ATOM 1984 N N . ALA B 1 41 ? 20.578 21.875 11.539 1 96.88 41 ALA B N 1
ATOM 1985 C CA . ALA B 1 41 ? 21.828 21.484 10.891 1 96.88 41 ALA B CA 1
ATOM 1986 C C . ALA B 1 41 ? 23.016 22.266 11.469 1 96.88 41 ALA B C 1
ATOM 1988 O O . ALA B 1 41 ? 24.172 21.953 11.172 1 96.88 41 ALA B O 1
ATOM 1989 N N . GLY B 1 42 ? 22.703 23.328 12.203 1 96.62 42 GLY B N 1
ATOM 1990 C CA . GLY B 1 42 ? 23.766 24.141 12.797 1 96.62 42 GLY B CA 1
ATOM 1991 C C . GLY B 1 42 ? 24.406 25.094 11.82 1 96.62 42 GLY B C 1
ATOM 1992 O O . GLY B 1 42 ? 25.594 25.391 11.922 1 96.62 42 GLY B O 1
ATOM 1993 N N . VAL B 1 43 ? 23.625 25.484 10.82 1 95.75 43 VAL B N 1
ATOM 1994 C CA . VAL B 1 43 ? 24.141 26.422 9.828 1 95.75 43 VAL B CA 1
ATOM 1995 C C . VAL B 1 43 ? 23.219 27.641 9.734 1 95.75 43 VAL B C 1
ATOM 1997 O O . VAL B 1 43 ? 22.125 27.625 10.289 1 95.75 43 VAL B O 1
ATOM 2000 N N . THR B 1 44 ? 23.734 28.594 9.047 1 93.06 44 THR B N 1
ATOM 2001 C CA . THR B 1 44 ? 22.922 29.797 8.883 1 93.06 44 THR B CA 1
ATOM 2002 C C . THR B 1 44 ? 21.859 29.578 7.801 1 93.06 44 THR B C 1
ATOM 2004 O O . THR B 1 44 ? 22.031 28.734 6.922 1 93.06 44 THR B O 1
ATOM 2007 N N . ARG B 1 45 ? 20.812 30.344 7.895 1 92.19 45 ARG B N 1
ATOM 2008 C CA . ARG B 1 45 ? 19.781 30.328 6.859 1 92.19 45 ARG B CA 1
ATOM 2009 C C . ARG B 1 45 ? 20.375 30.641 5.492 1 92.19 45 ARG B C 1
ATOM 2011 O O . ARG B 1 45 ? 19.984 30.047 4.484 1 92.19 45 ARG B O 1
ATOM 2018 N N . GLY B 1 46 ? 21.297 31.562 5.473 1 92.56 46 GLY B N 1
ATOM 2019 C CA . GLY B 1 46 ? 21.984 31.906 4.238 1 92.56 46 GLY B CA 1
ATOM 2020 C C . GLY B 1 46 ? 22.734 30.75 3.619 1 92.56 46 GLY B C 1
ATOM 2021 O O . GLY B 1 46 ? 22.688 30.547 2.402 1 92.56 46 GLY B O 1
ATOM 2022 N N . ALA B 1 47 ? 23.375 30.047 4.461 1 92.94 47 ALA B N 1
ATOM 2023 C CA . ALA B 1 47 ? 24.109 28.859 4.004 1 92.94 47 ALA B CA 1
ATOM 2024 C C . ALA B 1 47 ? 23.156 27.844 3.365 1 92.94 47 ALA B C 1
ATOM 2026 O O . ALA B 1 47 ? 23.5 27.203 2.369 1 92.94 47 ALA B O 1
ATOM 2027 N N . LEU B 1 48 ? 21.953 27.625 3.947 1 96.12 48 LEU B N 1
ATOM 2028 C CA . LEU B 1 48 ? 20.969 26.703 3.381 1 96.12 48 LEU B CA 1
ATOM 2029 C C . LEU B 1 48 ? 20.562 27.141 1.977 1 96.12 48 LEU B C 1
ATOM 2031 O O . LEU B 1 48 ? 20.469 26.297 1.069 1 96.12 48 LEU B O 1
ATOM 2035 N N . TYR B 1 49 ? 20.453 28.422 1.783 1 94.62 49 TYR B N 1
ATOM 2036 C CA . TYR B 1 49 ? 19.969 28.953 0.511 1 94.62 49 TYR B CA 1
ATOM 2037 C C . TYR B 1 49 ? 21.047 28.875 -0.557 1 94.62 49 TYR B C 1
ATOM 2039 O O . TYR B 1 49 ? 20.766 28.969 -1.752 1 94.62 49 TYR B O 1
ATOM 2047 N N . TRP B 1 50 ? 22.25 28.766 -0.099 1 93.94 50 TRP B N 1
ATOM 2048 C CA . TRP B 1 50 ? 23.328 28.484 -1.046 1 93.94 50 TRP B CA 1
ATOM 2049 C C . TRP B 1 50 ? 23.156 27.109 -1.684 1 93.94 50 TRP B C 1
ATOM 2051 O O . TRP B 1 50 ? 23.531 26.906 -2.84 1 93.94 50 TRP B O 1
ATOM 2061 N N . HIS B 1 51 ? 22.562 26.234 -0.957 1 95.62 51 HIS B N 1
ATOM 2062 C CA . HIS B 1 51 ? 22.453 24.859 -1.408 1 95.62 51 HIS B CA 1
ATOM 2063 C C . HIS B 1 51 ? 21.078 24.578 -1.992 1 95.62 51 HIS B C 1
ATOM 2065 O O . HIS B 1 51 ? 20.938 23.766 -2.918 1 95.62 51 HIS B O 1
ATOM 2071 N N . PHE B 1 52 ? 20.062 25.188 -1.368 1 96.12 52 PHE B N 1
ATOM 2072 C CA . PHE B 1 52 ? 18.688 24.875 -1.77 1 96.12 52 PHE B CA 1
ATOM 2073 C C . PHE B 1 52 ? 17.859 26.156 -1.904 1 96.12 52 PHE B C 1
ATOM 2075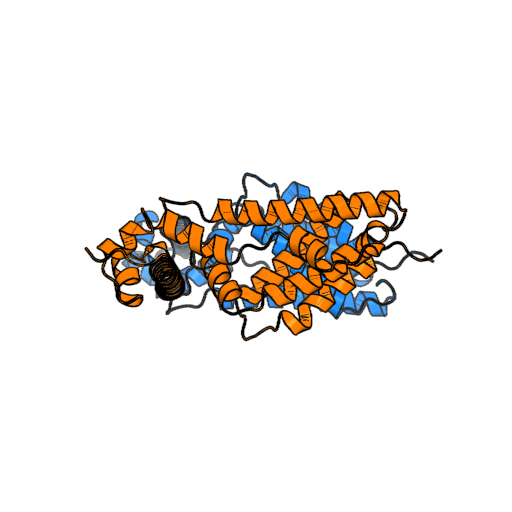 O O . PHE B 1 52 ? 17.812 26.969 -0.982 1 96.12 52 PHE B O 1
ATOM 2082 N N . ARG B 1 53 ? 17.094 26.203 -2.98 1 93.94 53 ARG B N 1
ATOM 2083 C CA . ARG B 1 53 ? 16.359 27.406 -3.311 1 93.94 53 ARG B CA 1
ATOM 2084 C C . ARG B 1 53 ? 15.07 27.5 -2.494 1 93.94 53 ARG B C 1
ATOM 2086 O O . ARG B 1 53 ? 14.602 28.594 -2.18 1 93.94 53 ARG B O 1
ATOM 2093 N N . ASN B 1 54 ? 14.5 26.391 -2.281 1 91.25 54 ASN B N 1
ATOM 2094 C CA . ASN B 1 54 ? 13.242 26.297 -1.541 1 91.25 54 ASN B CA 1
ATOM 2095 C C . ASN B 1 54 ? 13.047 24.922 -0.931 1 91.25 54 ASN B C 1
ATOM 2097 O O . ASN B 1 54 ? 13.891 24.031 -1.094 1 91.25 54 ASN B O 1
ATOM 2101 N N . LYS B 1 55 ? 12.031 24.734 -0.245 1 90.19 55 LYS B N 1
ATOM 2102 C CA . LYS B 1 55 ? 11.734 23.484 0.454 1 90.19 55 LYS B CA 1
ATOM 2103 C C . LYS B 1 55 ? 11.562 22.328 -0.529 1 90.19 55 LYS B C 1
ATOM 2105 O O . LYS B 1 55 ? 11.953 21.188 -0.242 1 90.19 55 LYS B O 1
ATOM 2110 N N . GLY B 1 56 ? 10.984 22.641 -1.671 1 87.38 56 GLY B N 1
ATOM 2111 C CA . GLY B 1 56 ? 10.82 21.625 -2.701 1 87.38 56 GLY B CA 1
ATOM 2112 C C . GLY B 1 56 ? 12.133 21.078 -3.215 1 87.38 56 GLY B C 1
ATOM 2113 O O . GLY B 1 56 ? 12.281 19.859 -3.396 1 87.38 56 GLY B O 1
ATOM 2114 N N . ASP B 1 57 ? 13.031 21.969 -3.402 1 91.25 57 ASP B N 1
ATOM 2115 C CA . ASP B 1 57 ? 14.367 21.594 -3.848 1 91.25 57 ASP B CA 1
ATOM 2116 C C . ASP B 1 57 ? 15.055 20.703 -2.812 1 91.25 57 ASP B C 1
ATOM 2118 O O . ASP B 1 57 ? 15.672 19.688 -3.162 1 91.25 57 ASP B O 1
ATOM 2122 N N . LEU B 1 58 ? 14.969 21.141 -1.62 1 93.44 58 LEU B N 1
ATOM 2123 C CA . LEU B 1 58 ? 15.555 20.375 -0.525 1 93.44 58 LEU B CA 1
ATOM 2124 C C . LEU B 1 58 ? 14.898 19.016 -0.402 1 93.44 58 LEU B C 1
ATOM 2126 O O . LEU B 1 58 ? 15.586 18 -0.235 1 93.44 58 LEU B O 1
ATOM 2130 N N . PHE B 1 59 ? 13.648 18.953 -0.558 1 89.31 59 PHE B N 1
ATOM 2131 C CA . PHE B 1 59 ? 12.891 17.719 -0.469 1 89.31 59 PHE B CA 1
ATOM 2132 C C . PHE B 1 59 ? 13.297 16.75 -1.584 1 89.31 59 PHE B C 1
ATOM 2134 O O . PHE B 1 59 ? 13.539 15.57 -1.335 1 89.31 59 PHE B O 1
ATOM 2141 N N . ARG B 1 60 ? 13.359 17.234 -2.748 1 87.62 60 ARG B N 1
ATOM 2142 C CA . ARG B 1 60 ? 13.75 16.422 -3.885 1 87.62 60 ARG B CA 1
ATOM 2143 C C . ARG B 1 60 ? 15.156 15.859 -3.699 1 87.62 60 ARG B C 1
ATOM 2145 O O . ARG B 1 60 ? 15.414 14.688 -4.008 1 87.62 60 ARG B O 1
ATOM 2152 N N . ALA B 1 61 ? 15.984 16.688 -3.236 1 92.12 61 ALA B N 1
ATOM 2153 C CA . ALA B 1 61 ? 17.359 16.25 -2.992 1 92.12 61 ALA B CA 1
ATOM 2154 C C . ALA B 1 61 ? 17.391 15.141 -1.938 1 92.12 61 ALA B C 1
ATOM 2156 O O . ALA B 1 61 ? 18.172 14.195 -2.053 1 92.12 61 ALA B O 1
ATOM 2157 N N . MET B 1 62 ? 16.594 15.281 -0.907 1 91.88 62 MET B N 1
ATOM 2158 C CA . MET B 1 62 ? 16.484 14.258 0.133 1 91.88 62 MET B CA 1
ATOM 2159 C C . MET B 1 62 ? 16 12.938 -0.453 1 91.88 62 MET B C 1
ATOM 2161 O O . MET B 1 62 ? 16.547 11.875 -0.127 1 91.88 62 MET B O 1
ATOM 2165 N N . LEU B 1 63 ? 15.109 12.984 -1.374 1 88.12 63 LEU B N 1
ATOM 2166 C CA . LEU B 1 63 ? 14.594 11.789 -2.033 1 88.12 63 LEU B CA 1
ATOM 2167 C C . LEU B 1 63 ? 15.656 11.164 -2.934 1 88.12 63 LEU B C 1
ATOM 2169 O O . LEU B 1 63 ? 15.82 9.945 -2.943 1 88.12 63 LEU B O 1
ATOM 2173 N N . ASP B 1 64 ? 16.312 12.016 -3.602 1 87.69 64 ASP B N 1
ATOM 2174 C CA . ASP B 1 64 ? 17.312 11.562 -4.555 1 87.69 64 ASP B CA 1
ATOM 2175 C C . ASP B 1 64 ? 18.469 10.836 -3.842 1 87.69 64 ASP B C 1
ATOM 2177 O O . ASP B 1 64 ? 19.094 9.953 -4.418 1 87.69 64 ASP B O 1
ATOM 2181 N N . ARG B 1 65 ? 18.609 11.211 -2.625 1 86.69 65 ARG B N 1
ATOM 2182 C CA . ARG B 1 65 ? 19.688 10.609 -1.845 1 86.69 65 ARG B CA 1
ATOM 2183 C C . ARG B 1 65 ? 19.453 9.117 -1.636 1 86.69 65 ARG B C 1
ATOM 2185 O O . ARG B 1 65 ? 20.391 8.344 -1.506 1 86.69 65 ARG B O 1
ATOM 2192 N N . VAL B 1 66 ? 18.203 8.734 -1.675 1 83.19 66 VAL B N 1
ATOM 2193 C CA . VAL B 1 66 ? 17.906 7.34 -1.377 1 83.19 66 VAL B CA 1
ATOM 2194 C C . VAL B 1 66 ? 17.391 6.641 -2.637 1 83.19 66 VAL B C 1
ATOM 2196 O O . VAL B 1 66 ? 17.031 5.461 -2.6 1 83.19 66 VAL B O 1
ATOM 2199 N N . ARG B 1 67 ? 17.375 7.348 -3.68 1 81.38 67 ARG B N 1
ATOM 2200 C CA . ARG B 1 67 ? 16.891 6.762 -4.926 1 81.38 67 ARG B CA 1
ATOM 2201 C C . ARG B 1 67 ? 17.875 5.734 -5.469 1 81.38 67 ARG B C 1
ATOM 2203 O O . ARG B 1 67 ? 19.078 5.992 -5.523 1 81.38 67 ARG B O 1
ATOM 2210 N N . MET B 1 68 ? 17.516 4.594 -5.637 1 79.44 68 MET B N 1
ATOM 2211 C CA . MET B 1 68 ? 18.25 3.521 -6.301 1 79.44 68 MET B CA 1
ATOM 2212 C C . MET B 1 68 ? 17.375 2.814 -7.332 1 79.44 68 MET B C 1
ATOM 2214 O O . MET B 1 68 ? 16.562 1.966 -6.984 1 79.44 68 MET B O 1
ATOM 2218 N N . PRO B 1 69 ? 17.656 3.205 -8.617 1 83.94 69 PRO B N 1
ATOM 2219 C CA . PRO B 1 69 ? 16.891 2.514 -9.648 1 83.94 69 PRO B CA 1
ATOM 2220 C C . PRO B 1 69 ? 16.984 0.994 -9.531 1 83.94 69 PRO B C 1
ATOM 2222 O O . PRO B 1 69 ? 18.047 0.456 -9.227 1 83.94 69 PRO B O 1
ATOM 2225 N N . PHE B 1 70 ? 15.898 0.345 -9.719 1 89.94 70 PHE B N 1
ATOM 2226 C CA . PHE B 1 70 ? 15.828 -1.103 -9.562 1 89.94 70 PHE B CA 1
ATOM 2227 C C . PHE B 1 70 ? 16.828 -1.792 -10.5 1 89.94 70 PHE B C 1
ATOM 2229 O O . PHE B 1 70 ? 17.453 -2.775 -10.117 1 89.94 70 PHE B O 1
ATOM 2236 N N . GLU B 1 71 ? 16.953 -1.231 -11.656 1 90.44 71 GLU B N 1
ATOM 2237 C CA . GLU B 1 71 ? 17.875 -1.811 -12.625 1 90.44 71 GLU B CA 1
ATOM 2238 C C . GLU B 1 71 ? 19.297 -1.826 -12.078 1 90.44 71 GLU B C 1
ATOM 2240 O O . GLU B 1 71 ? 20.078 -2.742 -12.375 1 90.44 71 GLU B O 1
ATOM 2245 N N . ASP B 1 72 ? 19.594 -0.81 -11.328 1 92.5 72 ASP B N 1
ATOM 2246 C CA . ASP B 1 72 ? 20.938 -0.711 -10.766 1 92.5 72 ASP B CA 1
ATOM 2247 C C . ASP B 1 72 ? 21.188 -1.816 -9.742 1 92.5 72 ASP B C 1
ATOM 2249 O O . ASP B 1 72 ? 22.312 -2.281 -9.578 1 92.5 72 ASP B O 1
ATOM 2253 N N . LEU B 1 73 ? 20.203 -2.281 -9.094 1 92.19 73 LEU B N 1
ATOM 2254 C CA . LEU B 1 73 ? 20.328 -3.383 -8.148 1 92.19 73 LEU B CA 1
ATOM 2255 C C . LEU B 1 73 ? 20.703 -4.676 -8.859 1 92.19 73 LEU B C 1
ATOM 2257 O O . LEU B 1 73 ? 21.531 -5.445 -8.375 1 92.19 73 LEU B O 1
ATOM 2261 N N . ILE B 1 74 ? 20.078 -4.879 -10.016 1 93.12 74 ILE B N 1
ATOM 2262 C CA . ILE B 1 74 ? 20.344 -6.086 -10.797 1 93.12 74 ILE B CA 1
ATOM 2263 C C . ILE B 1 74 ? 21.734 -6.008 -11.414 1 93.12 74 ILE B C 1
ATOM 2265 O O . ILE B 1 74 ? 22.516 -6.969 -11.359 1 93.12 74 ILE B O 1
ATOM 2269 N N . THR B 1 75 ? 22.047 -4.793 -11.953 1 92.56 75 THR B N 1
ATOM 2270 C CA . THR B 1 75 ? 23.344 -4.602 -12.602 1 92.56 75 THR B CA 1
ATOM 2271 C C . THR B 1 75 ? 24.469 -4.758 -11.594 1 92.56 75 THR B C 1
ATOM 2273 O O . THR B 1 75 ? 25.547 -5.277 -11.93 1 92.56 75 THR B O 1
ATOM 2276 N N . ALA B 1 76 ? 24.25 -4.398 -10.422 1 91.69 76 ALA B N 1
ATOM 2277 C CA . ALA B 1 76 ? 25.266 -4.434 -9.367 1 91.69 76 ALA B CA 1
ATOM 2278 C C . ALA B 1 76 ? 25.609 -5.871 -8.984 1 91.69 76 ALA B C 1
ATOM 2280 O O . ALA B 1 76 ? 26.641 -6.121 -8.375 1 91.69 76 ALA B O 1
ATOM 2281 N N . LEU B 1 77 ? 24.75 -6.781 -9.328 1 90.81 77 LEU B N 1
ATOM 2282 C CA . LEU B 1 77 ? 25.016 -8.188 -9.039 1 90.81 77 LEU B CA 1
ATOM 2283 C C . LEU B 1 77 ? 26.188 -8.703 -9.875 1 90.81 77 LEU B C 1
ATOM 2285 O O . LEU B 1 77 ? 26.797 -9.719 -9.539 1 90.81 77 LEU B O 1
ATOM 2289 N N . ASP B 1 78 ? 26.438 -8.055 -10.992 1 91.5 78 ASP B N 1
ATOM 2290 C CA . ASP B 1 78 ? 27.578 -8.328 -11.859 1 91.5 78 ASP B CA 1
ATOM 2291 C C . ASP B 1 78 ? 27.656 -9.812 -12.211 1 91.5 78 ASP B C 1
ATOM 2293 O O . ASP B 1 78 ? 28.719 -10.438 -12.07 1 91.5 78 ASP B O 1
ATOM 2297 N N . ASP B 1 79 ? 26.594 -10.445 -12.477 1 92.94 79 ASP B N 1
ATOM 2298 C CA . ASP B 1 79 ? 26.484 -11.836 -12.883 1 92.94 79 ASP B CA 1
ATOM 2299 C C . ASP B 1 79 ? 25.984 -11.945 -14.328 1 92.94 79 ASP B C 1
ATOM 2301 O O . ASP B 1 79 ? 24.781 -11.797 -14.586 1 92.94 79 ASP B O 1
ATOM 2305 N N . PRO B 1 80 ? 26.828 -12.203 -15.242 1 91 80 PRO B N 1
ATOM 2306 C CA . PRO B 1 80 ? 26.453 -12.242 -16.656 1 91 80 PRO B CA 1
ATOM 2307 C C . PRO B 1 80 ? 25.453 -13.359 -16.969 1 91 80 PRO B C 1
ATOM 2309 O O . PRO B 1 80 ? 24.75 -13.297 -17.984 1 91 80 PRO B O 1
ATOM 2312 N N . THR B 1 81 ? 25.375 -14.391 -16.156 1 92 81 THR B N 1
ATOM 2313 C CA . THR B 1 81 ? 24.484 -15.508 -16.406 1 92 81 THR B CA 1
ATOM 2314 C C . THR B 1 81 ? 23.031 -15.086 -16.25 1 92 81 THR B C 1
ATOM 2316 O O . THR B 1 81 ? 22.109 -15.789 -16.688 1 92 81 THR B O 1
ATOM 2319 N N . LEU B 1 82 ? 22.797 -13.961 -15.703 1 92.94 82 LEU B N 1
ATOM 2320 C CA . LEU B 1 82 ? 21.438 -13.508 -15.398 1 92.94 82 LEU B CA 1
ATOM 2321 C C . LEU B 1 82 ? 20.734 -13.039 -16.672 1 92.94 82 LEU B C 1
ATOM 2323 O O . LEU B 1 82 ? 19.5 -12.953 -16.703 1 92.94 82 LEU B O 1
ATOM 2327 N N . ALA B 1 83 ? 21.469 -12.766 -17.641 1 88.75 83 ALA B N 1
ATOM 2328 C CA . ALA B 1 83 ? 20.875 -12.352 -18.906 1 88.75 83 ALA B CA 1
ATOM 2329 C C . ALA B 1 83 ? 19.906 -13.406 -19.438 1 88.75 83 ALA B C 1
ATOM 2331 O O . ALA B 1 83 ? 18.891 -13.086 -20.047 1 88.75 83 ALA B O 1
ATOM 2332 N N . ASP B 1 84 ? 20.172 -14.742 -19.125 1 92.75 84 ASP B N 1
ATOM 2333 C CA . ASP B 1 84 ? 19.344 -15.844 -19.609 1 92.75 84 ASP B CA 1
ATOM 2334 C C . ASP B 1 84 ? 18.422 -16.375 -18.516 1 92.75 84 ASP B C 1
ATOM 2336 O O . ASP B 1 84 ? 17.734 -17.375 -18.703 1 92.75 84 ASP B O 1
ATOM 2340 N N . ARG B 1 85 ? 18.531 -15.742 -17.391 1 95.75 85 ARG B N 1
ATOM 2341 C CA . ARG B 1 85 ? 17.734 -16.156 -16.25 1 95.75 85 ARG B CA 1
ATOM 2342 C C . ARG B 1 85 ? 16.953 -14.969 -15.672 1 95.75 85 ARG B C 1
ATOM 2344 O O . ARG B 1 85 ? 17.172 -14.594 -14.516 1 95.75 85 ARG B O 1
ATOM 2351 N N . PRO B 1 86 ? 16 -14.43 -16.469 1 97.06 86 PRO B N 1
ATOM 2352 C CA . PRO B 1 86 ? 15.328 -13.188 -16.109 1 97.06 86 PRO B CA 1
ATOM 2353 C C . PRO B 1 86 ? 14.578 -13.297 -14.773 1 97.06 86 PRO B C 1
ATOM 2355 O O . PRO B 1 86 ? 14.547 -12.336 -14 1 97.06 86 PRO B O 1
ATOM 2358 N N . LEU B 1 87 ? 14.031 -14.438 -14.445 1 97.94 87 LEU B N 1
ATOM 2359 C CA . LEU B 1 87 ? 13.312 -14.586 -13.188 1 97.94 87 LEU B CA 1
ATOM 2360 C C . LEU B 1 87 ? 14.273 -14.609 -12 1 97.94 87 LEU B C 1
ATOM 2362 O O . LEU B 1 87 ? 13.961 -14.094 -10.93 1 97.94 87 LEU B O 1
ATOM 2366 N N . GLU B 1 88 ? 15.375 -15.219 -12.234 1 97.5 88 GLU B N 1
ATOM 2367 C CA . GLU B 1 88 ? 16.406 -15.211 -11.195 1 97.5 88 GLU B CA 1
ATOM 2368 C C . GLU B 1 88 ? 16.969 -13.805 -10.992 1 97.5 88 GLU B C 1
ATOM 2370 O O . GLU B 1 88 ? 17.25 -13.406 -9.867 1 97.5 88 GLU B O 1
ATOM 2375 N N . ALA B 1 89 ? 17.156 -13.094 -12.078 1 97.31 89 ALA B N 1
ATOM 2376 C CA . ALA B 1 89 ? 17.609 -11.703 -11.984 1 97.31 89 ALA B CA 1
ATOM 2377 C C . ALA B 1 89 ? 16.641 -10.875 -11.148 1 97.31 89 ALA B C 1
ATOM 2379 O O . ALA B 1 89 ? 17.062 -10.109 -10.281 1 97.31 89 ALA B O 1
ATOM 2380 N N . LEU B 1 90 ? 15.367 -11.047 -11.375 1 97.75 90 LEU B N 1
ATOM 2381 C CA . LEU B 1 90 ? 14.344 -10.336 -10.609 1 97.75 90 LEU B CA 1
ATOM 2382 C C . LEU B 1 90 ? 14.375 -10.758 -9.148 1 97.75 90 LEU B C 1
ATOM 2384 O O . LEU B 1 90 ? 14.266 -9.914 -8.25 1 97.75 90 LEU B O 1
ATOM 2388 N N . ARG B 1 91 ? 14.492 -12.039 -8.938 1 97.94 91 ARG B N 1
ATOM 2389 C CA . ARG B 1 91 ? 14.547 -12.555 -7.574 1 97.94 91 ARG B CA 1
ATOM 2390 C C . ARG B 1 91 ? 15.695 -11.914 -6.797 1 97.94 91 ARG B C 1
ATOM 2392 O O . ARG B 1 91 ? 15.484 -11.352 -5.719 1 97.94 91 ARG B O 1
ATOM 2399 N N . LEU B 1 92 ? 16.844 -11.922 -7.379 1 97.44 92 LEU B N 1
ATOM 2400 C CA . LEU B 1 92 ? 18.031 -11.398 -6.715 1 97.44 92 LEU B CA 1
ATOM 2401 C C . LEU B 1 92 ? 17.969 -9.883 -6.594 1 97.44 92 LEU B C 1
ATOM 2403 O O . LEU B 1 92 ? 18.375 -9.32 -5.578 1 97.44 92 LEU B O 1
ATOM 2407 N N . GLY B 1 93 ? 17.484 -9.266 -7.625 1 96.44 93 GLY B N 1
ATOM 2408 C CA . GLY B 1 93 ? 17.281 -7.828 -7.555 1 96.44 93 GLY B CA 1
ATOM 2409 C C . GLY B 1 93 ? 16.344 -7.41 -6.434 1 96.44 93 GLY B C 1
ATOM 2410 O O . GLY B 1 93 ? 16.641 -6.461 -5.699 1 96.44 93 GLY B O 1
ATOM 2411 N N . CYS B 1 94 ? 15.242 -8.094 -6.305 1 97.25 94 CYS B N 1
ATOM 2412 C CA . CYS B 1 94 ? 14.281 -7.797 -5.246 1 97.25 94 CYS B CA 1
ATOM 2413 C C . CYS B 1 94 ? 14.891 -8.055 -3.871 1 97.25 94 CYS B C 1
ATOM 2415 O O . CYS B 1 94 ? 14.672 -7.289 -2.936 1 97.25 94 CYS B O 1
ATOM 2417 N N . HIS B 1 95 ? 15.648 -9.141 -3.732 1 96.69 95 HIS B N 1
ATOM 2418 C CA . HIS B 1 95 ? 16.344 -9.414 -2.479 1 96.69 95 HIS B CA 1
ATOM 2419 C C . HIS B 1 95 ? 17.297 -8.273 -2.117 1 96.69 95 HIS B C 1
ATOM 2421 O O . HIS B 1 95 ? 17.328 -7.832 -0.966 1 96.69 95 HIS B O 1
ATOM 2427 N N . ALA B 1 96 ? 18.031 -7.812 -3.115 1 94.44 96 ALA B N 1
ATOM 2428 C CA . ALA B 1 96 ? 18.922 -6.68 -2.902 1 94.44 96 ALA B CA 1
ATOM 2429 C C . ALA B 1 96 ? 18.141 -5.426 -2.523 1 94.44 96 ALA B C 1
ATOM 2431 O O . ALA B 1 96 ? 18.578 -4.652 -1.666 1 94.44 96 ALA B O 1
ATOM 2432 N N . GLY B 1 97 ? 17.031 -5.25 -3.186 1 93.62 97 GLY B N 1
ATOM 2433 C CA . GLY B 1 97 ? 16.188 -4.113 -2.877 1 93.62 97 GLY B CA 1
ATOM 2434 C C . GLY B 1 97 ? 15.695 -4.105 -1.441 1 93.62 97 GLY B C 1
ATOM 2435 O O . GLY B 1 97 ? 15.695 -3.064 -0.784 1 93.62 97 GLY B O 1
ATOM 2436 N N . VAL B 1 98 ? 15.281 -5.254 -0.954 1 93.25 98 VAL B N 1
ATOM 2437 C CA . VAL B 1 98 ? 14.812 -5.398 0.42 1 93.25 98 VAL B CA 1
ATOM 2438 C C . VAL B 1 98 ? 15.914 -4.969 1.391 1 93.25 98 VAL B C 1
ATOM 2440 O O . VAL B 1 98 ? 15.648 -4.246 2.355 1 93.25 98 VAL B O 1
ATOM 2443 N N . LYS B 1 99 ? 17.094 -5.352 1.12 1 90.69 99 LYS B N 1
ATOM 2444 C CA . LYS B 1 99 ? 18.234 -4.996 1.966 1 90.69 99 LYS B CA 1
ATOM 2445 C C . LYS B 1 99 ? 18.5 -3.498 1.911 1 90.69 99 LYS B C 1
ATOM 2447 O O . LYS B 1 99 ? 18.844 -2.885 2.928 1 90.69 99 LYS B O 1
ATOM 2452 N N . HIS B 1 100 ? 18.328 -2.965 0.768 1 88.75 100 HIS B N 1
ATOM 2453 C CA . HIS B 1 100 ? 18.609 -1.549 0.564 1 88.75 100 HIS B CA 1
ATOM 2454 C C . HIS B 1 100 ? 17.562 -0.675 1.251 1 88.75 100 HIS B C 1
ATOM 2456 O O . HIS B 1 100 ? 17.891 0.383 1.792 1 88.75 100 HIS B O 1
ATOM 2462 N N . LEU B 1 101 ? 16.359 -1.135 1.234 1 89.88 101 LEU B N 1
ATOM 2463 C CA . LEU B 1 101 ? 15.266 -0.373 1.812 1 89.88 101 LEU B CA 1
ATOM 2464 C C . LEU B 1 101 ? 15.359 -0.352 3.334 1 89.88 101 LEU B C 1
ATOM 2466 O O . LEU B 1 101 ? 14.945 0.618 3.973 1 89.88 101 LEU B O 1
ATOM 2470 N N . ASP B 1 102 ? 15.867 -1.401 3.822 1 88.12 102 ASP B N 1
ATOM 2471 C CA . ASP B 1 102 ? 15.891 -1.53 5.277 1 88.12 102 ASP B CA 1
ATOM 2472 C C . ASP B 1 102 ? 17.125 -0.848 5.867 1 88.12 102 ASP B C 1
ATOM 2474 O O . ASP B 1 102 ? 17.906 -1.481 6.57 1 88.12 102 ASP B O 1
ATOM 2478 N N . THR B 1 103 ? 17.406 0.368 5.512 1 87.44 103 THR B N 1
ATOM 2479 C CA . THR B 1 103 ? 18.422 1.244 6.102 1 87.44 103 THR B CA 1
ATOM 2480 C C . THR B 1 103 ? 17.766 2.479 6.719 1 87.44 103 THR B C 1
ATOM 2482 O O . THR B 1 103 ? 16.672 2.883 6.309 1 87.44 103 THR B O 1
ATOM 2485 N N . PRO B 1 104 ? 18.406 3.09 7.66 1 85.31 104 PRO B N 1
ATOM 2486 C CA . PRO B 1 104 ? 17.766 4.188 8.391 1 85.31 104 PRO B CA 1
ATOM 2487 C C . PRO B 1 104 ? 17.359 5.344 7.477 1 85.31 104 PRO B C 1
ATOM 2489 O O . PRO B 1 104 ? 16.25 5.871 7.609 1 85.31 104 PRO B O 1
ATOM 2492 N N . HIS B 1 105 ? 18.234 5.691 6.496 1 88 105 HIS B N 1
ATOM 2493 C CA . HIS B 1 105 ? 17.922 6.812 5.613 1 88 105 HIS B CA 1
ATOM 2494 C C . HIS B 1 105 ? 16.75 6.488 4.695 1 88 105 HIS B C 1
ATOM 2496 O O . HIS B 1 105 ? 15.844 7.305 4.527 1 88 105 HIS B O 1
ATOM 2502 N N . HIS B 1 106 ? 16.781 5.258 4.223 1 88.94 106 HIS B N 1
ATOM 2503 C CA . HIS B 1 106 ? 15.695 4.855 3.332 1 88.94 106 HIS B CA 1
ATOM 2504 C C . HIS B 1 106 ? 14.367 4.785 4.078 1 88.94 106 HIS B C 1
ATOM 2506 O O . HIS B 1 106 ? 13.344 5.281 3.59 1 88.94 106 HIS B O 1
ATOM 2512 N N . ARG B 1 107 ? 14.43 4.266 5.195 1 87.12 107 ARG B N 1
ATOM 2513 C CA . ARG B 1 107 ? 13.219 4.129 5.992 1 87.12 107 ARG B CA 1
ATOM 2514 C C . ARG B 1 107 ? 12.648 5.496 6.352 1 87.12 107 ARG B C 1
ATOM 2516 O O . ARG B 1 107 ? 11.445 5.73 6.207 1 87.12 107 ARG B O 1
ATOM 2523 N N . ARG B 1 108 ? 13.477 6.379 6.75 1 87.94 108 ARG B N 1
ATOM 2524 C CA . ARG B 1 108 ? 13.023 7.707 7.148 1 87.94 108 ARG B CA 1
ATOM 2525 C C . ARG B 1 108 ? 12.445 8.469 5.961 1 87.94 108 ARG B C 1
ATOM 2527 O O . ARG B 1 108 ? 11.344 9.008 6.039 1 87.94 108 ARG B O 1
ATOM 2534 N N . VAL B 1 109 ? 13.188 8.43 4.902 1 88.88 109 VAL B N 1
ATOM 2535 C CA . VAL B 1 109 ? 12.805 9.219 3.736 1 88.88 109 VAL B CA 1
ATOM 2536 C C . VAL B 1 109 ? 11.5 8.688 3.156 1 88.88 109 VAL B C 1
ATOM 2538 O O . VAL B 1 109 ? 10.602 9.453 2.812 1 88.88 109 VAL B O 1
ATOM 2541 N N . HIS B 1 110 ? 11.383 7.41 3.121 1 87.38 110 HIS B N 1
ATOM 2542 C CA . HIS B 1 110 ? 10.164 6.832 2.578 1 87.38 110 HIS B CA 1
ATOM 2543 C C . HIS B 1 110 ? 8.992 7.016 3.541 1 87.38 110 HIS B C 1
ATOM 2545 O O . HIS B 1 110 ? 7.852 7.207 3.111 1 87.38 110 HIS B O 1
ATOM 2551 N N . SER B 1 111 ? 9.266 6.957 4.773 1 84.69 111 SER B N 1
ATOM 2552 C CA . SER B 1 111 ? 8.227 7.258 5.758 1 84.69 111 SER B CA 1
ATOM 2553 C C . SER B 1 111 ? 7.711 8.68 5.598 1 84.69 111 SER B C 1
ATOM 2555 O O . SER B 1 111 ? 6.5 8.922 5.645 1 84.69 111 SER B O 1
ATOM 2557 N N . ILE B 1 112 ? 8.586 9.586 5.391 1 84 112 ILE B N 1
ATOM 2558 C CA . ILE B 1 112 ? 8.219 10.984 5.184 1 84 112 ILE B CA 1
ATOM 2559 C C . ILE B 1 112 ? 7.363 11.109 3.93 1 84 112 ILE B C 1
ATOM 2561 O O . ILE B 1 112 ? 6.301 11.742 3.959 1 84 112 ILE B O 1
ATOM 2565 N N . LEU B 1 113 ? 7.801 10.477 2.912 1 80.94 113 LEU B N 1
ATOM 2566 C CA . LEU B 1 113 ? 7.133 10.57 1.618 1 80.94 113 LEU B CA 1
ATOM 2567 C C . LEU B 1 113 ? 5.715 10.016 1.702 1 80.94 113 LEU B C 1
ATOM 2569 O O . LEU B 1 113 ? 4.781 10.602 1.151 1 80.94 113 LEU B O 1
ATOM 2573 N N . LEU B 1 114 ? 5.551 9.047 2.445 1 76.75 114 LEU B N 1
ATOM 2574 C CA . LEU B 1 114 ? 4.281 8.328 2.42 1 76.75 114 LEU B CA 1
ATOM 2575 C C . LEU B 1 114 ? 3.346 8.852 3.508 1 76.75 114 LEU B C 1
ATOM 2577 O O . LEU B 1 114 ? 2.129 8.906 3.309 1 76.75 114 LEU B O 1
ATOM 2581 N N . HIS B 1 115 ? 3.932 9.242 4.617 1 74 115 HIS B N 1
ATOM 2582 C CA . HIS B 1 115 ? 3.078 9.469 5.777 1 74 115 HIS B CA 1
ATOM 2583 C C . HIS B 1 115 ? 3.123 10.93 6.215 1 74 115 HIS B C 1
ATOM 2585 O O . HIS B 1 115 ? 2.27 11.383 6.988 1 74 115 HIS B O 1
ATOM 2591 N N . HIS B 1 116 ? 4.07 11.586 5.797 1 71.94 116 HIS B N 1
ATOM 2592 C CA . HIS B 1 116 ? 4.266 12.914 6.367 1 71.94 116 HIS B CA 1
ATOM 2593 C C . HIS B 1 116 ? 4.199 13.992 5.285 1 71.94 116 HIS B C 1
ATOM 2595 O O . HIS B 1 116 ? 4.672 15.109 5.492 1 71.94 116 HIS B O 1
ATOM 2601 N N . CYS B 1 117 ? 3.875 13.547 4.145 1 69.69 117 CYS B N 1
ATOM 2602 C CA . CYS B 1 117 ? 3.758 14.492 3.043 1 69.69 117 CYS B CA 1
ATOM 2603 C C . CYS B 1 117 ? 2.303 14.664 2.623 1 69.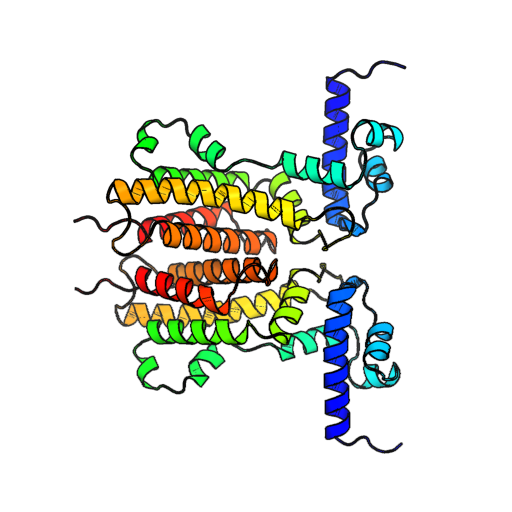69 117 CYS B C 1
ATOM 2605 O O . CYS B 1 117 ? 1.69 13.734 2.1 1 69.69 117 CYS B O 1
ATOM 2607 N N . GLU B 1 118 ? 1.595 15.609 3.309 1 59.12 118 GLU B N 1
ATOM 2608 C CA . GLU B 1 118 ? 0.245 15.922 2.852 1 59.12 118 GLU B CA 1
ATOM 2609 C C . GLU B 1 118 ? 0.269 16.609 1.492 1 59.12 118 GLU B C 1
ATOM 2611 O O . GLU B 1 118 ? 1.268 17.234 1.125 1 59.12 118 GLU B O 1
ATOM 2616 N N . ARG B 1 119 ? -0.718 16.188 0.616 1 53.72 119 ARG B N 1
ATOM 2617 C CA . ARG B 1 119 ? -0.848 16.859 -0.677 1 53.72 119 ARG B CA 1
ATOM 2618 C C . ARG B 1 119 ? -0.753 18.375 -0.525 1 53.72 119 ARG B C 1
ATOM 2620 O O . ARG B 1 119 ? -1.461 18.969 0.291 1 53.72 119 ARG B O 1
ATOM 2627 N N . SER B 1 120 ? 0.441 18.812 -0.144 1 51.25 120 SER B N 1
ATOM 2628 C CA . SER B 1 120 ? 0.481 20.266 -0.072 1 51.25 120 SER B CA 1
ATOM 2629 C C . SER B 1 120 ? 0.92 20.875 -1.4 1 51.25 120 SER B C 1
ATOM 2631 O O . SER B 1 120 ? 1.391 20.172 -2.289 1 51.25 120 SER B O 1
ATOM 2633 N N . THR B 1 121 ? 0.868 22.266 -1.471 1 51.44 121 THR B N 1
ATOM 2634 C CA . THR B 1 121 ? 0.8 23.281 -2.518 1 51.44 121 THR B CA 1
ATOM 2635 C C . THR B 1 121 ? 2.039 23.234 -3.406 1 51.44 121 THR B C 1
ATOM 2637 O O . THR B 1 121 ? 1.941 23.375 -4.625 1 51.44 121 THR B O 1
ATOM 2640 N N . ASP B 1 122 ? 3.305 23.203 -2.854 1 55.22 122 ASP B N 1
ATOM 2641 C CA . ASP B 1 122 ? 4.383 23.672 -3.717 1 55.22 122 ASP B CA 1
ATOM 2642 C C . ASP B 1 122 ? 5.043 22.5 -4.449 1 55.22 122 ASP B C 1
ATOM 2644 O O . ASP B 1 122 ? 5.668 22.688 -5.496 1 55.22 122 ASP B O 1
ATOM 2648 N N . PHE B 1 123 ? 4.949 21.391 -3.896 1 60.88 123 PHE B N 1
ATOM 2649 C CA . PHE B 1 123 ? 5.457 20.234 -4.621 1 60.88 123 PHE B CA 1
ATOM 2650 C C . PHE B 1 123 ? 4.559 19.016 -4.406 1 60.88 123 PHE B C 1
ATOM 2652 O O . PHE B 1 123 ? 3.902 18.906 -3.367 1 60.88 123 PHE B O 1
ATOM 2659 N N . ASP B 1 124 ? 4.473 18.188 -5.496 1 66.88 124 ASP B N 1
ATOM 2660 C CA . ASP B 1 124 ? 3.584 17.031 -5.445 1 66.88 124 ASP B CA 1
ATOM 2661 C C . ASP B 1 124 ? 4.352 15.758 -5.098 1 66.88 124 ASP B C 1
ATOM 2663 O O . ASP B 1 124 ? 5.012 15.172 -5.961 1 66.88 124 ASP B O 1
ATOM 2667 N N . PRO B 1 125 ? 4.426 15.391 -3.854 1 67.31 125 PRO B N 1
ATOM 2668 C CA . PRO B 1 125 ? 5.09 14.148 -3.453 1 67.31 125 PRO B CA 1
ATOM 2669 C C . PRO B 1 125 ? 4.582 12.93 -4.227 1 67.31 125 PRO B C 1
ATOM 2671 O O . PRO B 1 125 ? 5.309 11.945 -4.379 1 67.31 125 PRO B O 1
ATOM 2674 N N . LEU B 1 126 ? 3.447 13.023 -4.805 1 68.5 126 LEU B N 1
ATOM 2675 C CA . LEU B 1 126 ? 2.844 11.922 -5.543 1 68.5 126 LEU B CA 1
ATOM 2676 C C . LEU B 1 126 ? 3.566 11.688 -6.867 1 68.5 126 LEU B C 1
ATOM 2678 O O . LEU B 1 126 ? 3.709 10.547 -7.309 1 68.5 126 LEU B O 1
ATOM 2682 N N . GLU B 1 127 ? 4.105 12.695 -7.312 1 73.44 127 GLU B N 1
ATOM 2683 C CA . GLU B 1 127 ? 4.812 12.586 -8.586 1 73.44 127 GLU B CA 1
ATOM 2684 C C . GLU B 1 127 ? 6.105 11.789 -8.43 1 73.44 127 GLU B C 1
ATOM 2686 O O . GLU B 1 127 ? 6.441 10.969 -9.281 1 73.44 127 GLU B O 1
ATOM 2691 N N . VAL B 1 128 ? 6.77 12.039 -7.398 1 72.5 128 VAL B N 1
ATOM 2692 C CA . VAL B 1 128 ? 8.031 11.344 -7.16 1 72.5 128 VAL B CA 1
ATOM 2693 C C . VAL B 1 128 ? 7.758 9.859 -6.902 1 72.5 128 VAL B C 1
ATOM 2695 O O . VAL B 1 128 ? 8.461 8.992 -7.426 1 72.5 128 VAL B O 1
ATOM 2698 N N . LYS B 1 129 ? 6.77 9.594 -6.223 1 76 129 LYS B N 1
ATOM 2699 C CA . LYS B 1 129 ? 6.379 8.219 -5.938 1 76 129 LYS B CA 1
ATOM 2700 C C . LYS B 1 129 ? 6.02 7.473 -7.215 1 76 129 LYS B C 1
ATOM 2702 O O . LYS B 1 129 ? 6.418 6.32 -7.402 1 76 129 LYS B O 1
ATOM 2707 N N . ASP B 1 130 ? 5.371 8.18 -8.086 1 80.12 130 ASP B N 1
ATOM 2708 C CA . ASP B 1 130 ? 4.949 7.578 -9.352 1 80.12 130 ASP B CA 1
ATOM 2709 C C . ASP B 1 130 ? 6.152 7.281 -10.242 1 80.12 130 ASP B C 1
ATOM 2711 O O . ASP B 1 130 ? 6.188 6.254 -10.922 1 80.12 130 ASP B O 1
ATOM 2715 N N . GLU B 1 131 ? 7.051 8.148 -10.102 1 81.31 131 GLU B N 1
ATOM 2716 C CA . GLU B 1 131 ? 8.258 7.961 -10.898 1 81.31 131 GLU B CA 1
ATOM 2717 C C . GLU B 1 131 ? 9.023 6.711 -10.461 1 81.31 131 GLU B C 1
ATOM 2719 O O . GLU B 1 131 ? 9.469 5.926 -11.305 1 81.31 131 GLU B O 1
ATOM 2724 N N . ILE B 1 132 ? 9.078 6.539 -9.25 1 80.5 132 ILE B N 1
ATOM 2725 C CA . ILE B 1 132 ? 9.797 5.395 -8.703 1 80.5 132 ILE B CA 1
ATOM 2726 C C . ILE B 1 132 ? 9.047 4.109 -9.031 1 80.5 132 ILE B C 1
ATOM 2728 O O . ILE B 1 132 ? 9.648 3.131 -9.484 1 80.5 132 ILE B O 1
ATOM 2732 N N . ALA B 1 133 ? 7.812 4.113 -8.906 1 84.69 133 ALA B N 1
ATOM 2733 C CA . ALA B 1 133 ? 6.98 2.943 -9.18 1 84.69 133 ALA B CA 1
ATOM 2734 C C . ALA B 1 133 ? 7.016 2.58 -10.656 1 84.69 133 ALA B C 1
ATOM 2736 O O . ALA B 1 133 ? 7.105 1.401 -11.016 1 84.69 133 ALA B O 1
ATOM 2737 N N . ASP B 1 134 ? 7.02 3.607 -11.43 1 88.5 134 ASP B N 1
ATOM 2738 C CA . ASP B 1 134 ? 7.027 3.391 -12.875 1 88.5 134 ASP B CA 1
ATOM 2739 C C . ASP B 1 134 ? 8.344 2.771 -13.336 1 88.5 134 ASP B C 1
ATOM 2741 O O . ASP B 1 134 ? 8.352 1.881 -14.188 1 88.5 134 ASP B O 1
ATOM 2745 N N . GLU B 1 135 ? 9.32 3.277 -12.758 1 90.38 135 GLU B N 1
ATOM 2746 C CA . GLU B 1 135 ? 10.625 2.732 -13.102 1 90.38 135 GLU B CA 1
ATOM 2747 C C . GLU B 1 135 ? 10.727 1.256 -12.727 1 90.38 135 GLU B C 1
ATOM 2749 O O . GLU B 1 135 ? 11.219 0.444 -13.516 1 90.38 135 GLU B O 1
ATOM 2754 N N . CYS B 1 136 ? 10.297 0.855 -11.602 1 92.81 136 CYS B N 1
ATOM 2755 C CA . CYS B 1 136 ? 10.312 -0.536 -11.164 1 92.81 136 CYS B CA 1
ATOM 2756 C C . CYS B 1 136 ? 9.445 -1.401 -12.07 1 92.81 136 CYS B C 1
ATOM 2758 O O . CYS B 1 136 ? 9.867 -2.479 -12.5 1 92.81 136 CYS B O 1
ATOM 2760 N N . ARG B 1 137 ? 8.32 -0.906 -12.398 1 94.94 137 ARG B N 1
ATOM 2761 C CA . ARG B 1 137 ? 7.391 -1.659 -13.234 1 94.94 137 ARG B CA 1
ATOM 2762 C C . ARG B 1 137 ? 7.98 -1.914 -14.617 1 94.94 137 ARG B C 1
ATOM 2764 O O . ARG B 1 137 ? 7.809 -2.996 -15.18 1 94.94 137 ARG B O 1
ATOM 2771 N N . GLU B 1 138 ? 8.68 -0.942 -15.07 1 96.38 138 GLU B N 1
ATOM 2772 C CA . GLU B 1 138 ? 9.297 -1.095 -16.391 1 96.38 138 GLU B CA 1
ATOM 2773 C C . GLU B 1 138 ? 10.359 -2.189 -16.375 1 96.38 138 GLU B C 1
ATOM 2775 O O . GLU B 1 138 ? 10.445 -2.986 -17.312 1 96.38 138 GLU B O 1
ATOM 2780 N N . VAL B 1 139 ? 11.102 -2.248 -15.383 1 96.62 139 VAL B N 1
ATOM 2781 C CA . VAL B 1 139 ? 12.133 -3.275 -15.258 1 96.62 139 VAL B CA 1
ATOM 2782 C C . VAL B 1 139 ? 11.477 -4.648 -15.109 1 96.62 139 VAL B C 1
ATOM 2784 O O . VAL B 1 139 ? 11.883 -5.609 -15.758 1 96.62 139 VAL B O 1
ATOM 2787 N N . PHE B 1 140 ? 10.445 -4.742 -14.258 1 97.94 140 PHE B N 1
ATOM 2788 C CA . PHE B 1 140 ? 9.711 -5.992 -14.109 1 97.94 140 PHE B CA 1
ATOM 2789 C C . PHE B 1 140 ? 9.195 -6.48 -15.461 1 97.94 140 PHE B C 1
ATOM 2791 O O . PHE B 1 140 ? 9.438 -7.629 -15.844 1 97.94 140 PHE B O 1
ATOM 2798 N N . LEU B 1 141 ? 8.578 -5.555 -16.141 1 98.25 141 LEU B N 1
ATOM 2799 C CA . LEU B 1 141 ? 7.945 -5.922 -17.406 1 98.25 141 LEU B CA 1
ATOM 2800 C C . LEU B 1 141 ? 8.977 -6.438 -18.406 1 98.25 141 LEU B C 1
ATOM 2802 O O . LEU B 1 141 ? 8.742 -7.449 -19.078 1 98.25 141 LEU B O 1
ATOM 2806 N N . ARG B 1 142 ? 10.055 -5.762 -18.484 1 97.56 142 ARG B N 1
ATOM 2807 C CA . ARG B 1 142 ? 11.109 -6.176 -19.406 1 97.56 142 ARG B CA 1
ATOM 2808 C C . ARG B 1 142 ? 11.594 -7.586 -19.078 1 97.56 142 ARG B C 1
ATOM 2810 O O . ARG B 1 142 ? 11.758 -8.414 -19.969 1 97.56 142 ARG B O 1
ATOM 2817 N N . HIS B 1 143 ? 11.789 -7.883 -17.844 1 97.94 143 HIS B N 1
ATOM 2818 C CA . HIS B 1 143 ? 12.281 -9.195 -17.438 1 97.94 143 HIS B CA 1
ATOM 2819 C C . HIS B 1 143 ? 11.203 -10.266 -17.609 1 97.94 143 HIS B C 1
ATOM 2821 O O . HIS B 1 143 ? 11.5 -11.383 -18.031 1 97.94 143 HIS B O 1
ATOM 2827 N N . PHE B 1 144 ? 9.938 -9.938 -17.391 1 98.38 144 PHE B N 1
ATOM 2828 C CA . PHE B 1 144 ? 8.867 -10.922 -17.562 1 98.38 144 PHE B CA 1
ATOM 2829 C C . PHE B 1 144 ? 8.625 -11.211 -19.031 1 98.38 144 PHE B C 1
ATOM 2831 O O . PHE B 1 144 ? 8.289 -12.336 -19.406 1 98.38 144 PHE B O 1
ATOM 2838 N N . ARG B 1 145 ? 8.781 -10.172 -19.859 1 98.25 145 ARG B N 1
ATOM 2839 C CA . ARG B 1 145 ? 8.688 -10.406 -21.297 1 98.25 145 ARG B CA 1
ATOM 2840 C C . ARG B 1 145 ? 9.781 -11.367 -21.781 1 98.25 145 ARG B C 1
ATOM 2842 O O . ARG B 1 145 ? 9.508 -12.273 -22.562 1 98.25 145 ARG B O 1
ATOM 2849 N N . GLN B 1 146 ? 10.984 -11.141 -21.281 1 97.56 146 GLN B N 1
ATOM 2850 C CA . GLN B 1 146 ? 12.078 -12.055 -21.609 1 97.56 146 GLN B CA 1
ATOM 2851 C C . GLN B 1 146 ? 11.797 -13.461 -21.094 1 97.56 146 GLN B C 1
ATOM 2853 O O . GLN B 1 146 ? 12.07 -14.445 -21.781 1 97.56 146 GLN B O 1
ATOM 2858 N N . ALA B 1 147 ? 11.273 -13.578 -19.922 1 97.69 147 ALA B N 1
ATOM 2859 C CA . ALA B 1 147 ? 10.922 -14.875 -19.344 1 97.69 147 ALA B CA 1
ATOM 2860 C C . ALA B 1 147 ? 9.883 -15.586 -20.203 1 97.69 147 ALA B C 1
ATOM 2862 O O . ALA B 1 147 ? 9.922 -16.812 -20.359 1 97.69 147 ALA B O 1
ATOM 2863 N N . GLN B 1 148 ? 8.93 -14.82 -20.688 1 97.19 148 GLN B N 1
ATOM 2864 C CA . GLN B 1 148 ? 7.93 -15.391 -21.594 1 97.19 148 GLN B CA 1
ATOM 2865 C C . GLN B 1 148 ? 8.57 -15.922 -22.875 1 97.19 148 GLN B C 1
ATOM 2867 O O . GLN B 1 148 ? 8.273 -17.031 -23.312 1 97.19 148 GLN B O 1
ATOM 2872 N N . ILE B 1 149 ? 9.461 -15.156 -23.484 1 96.19 149 ILE B N 1
ATOM 2873 C CA . ILE B 1 149 ? 10.172 -15.539 -24.688 1 96.19 149 ILE B CA 1
ATOM 2874 C C . ILE B 1 149 ? 10.969 -16.812 -24.453 1 96.19 149 ILE B C 1
ATOM 2876 O O . ILE B 1 149 ? 10.992 -17.703 -25.297 1 96.19 149 ILE B O 1
ATOM 2880 N N . ASN B 1 150 ? 11.555 -16.906 -23.266 1 95.62 150 ASN B N 1
ATOM 2881 C CA . ASN B 1 150 ? 12.367 -18.062 -22.891 1 95.62 150 ASN B CA 1
ATOM 2882 C C . ASN B 1 150 ? 11.5 -19.234 -22.422 1 95.62 150 ASN B C 1
ATOM 2884 O O . ASN B 1 150 ? 12.023 -20.234 -21.922 1 95.62 150 ASN B O 1
ATOM 2888 N N . GLN B 1 151 ? 10.227 -19.047 -22.406 1 95.75 151 GLN B N 1
ATOM 2889 C CA . GLN B 1 151 ? 9.266 -20.062 -22 1 95.75 151 GLN B CA 1
ATOM 2890 C C . GLN B 1 151 ? 9.453 -20.438 -20.531 1 95.75 151 GLN B C 1
ATOM 2892 O O . GLN B 1 151 ? 9.391 -21.609 -20.172 1 95.75 151 GLN B O 1
ATOM 2897 N N . GLN B 1 152 ? 9.703 -19.422 -19.766 1 96.12 152 GLN B N 1
ATOM 2898 C CA . GLN B 1 152 ? 9.961 -19.641 -18.344 1 96.12 152 GLN B CA 1
ATOM 2899 C C . GLN B 1 152 ? 8.773 -19.172 -17.5 1 96.12 152 GLN B C 1
ATOM 2901 O O . GLN B 1 152 ? 8.695 -19.484 -16.312 1 96.12 152 GLN B O 1
ATOM 2906 N N . LEU B 1 153 ? 7.898 -18.406 -18.031 1 96.44 153 LEU B N 1
ATOM 2907 C CA . LEU B 1 153 ? 6.727 -17.922 -17.328 1 96.44 153 LEU B CA 1
ATOM 2908 C C . LEU B 1 153 ? 5.602 -18.953 -17.359 1 96.44 153 LEU B C 1
ATOM 2910 O O . LEU B 1 153 ? 5.371 -19.594 -18.391 1 96.44 153 LEU B O 1
ATOM 2914 N N . ARG B 1 154 ? 4.969 -19.047 -16.297 1 94.5 154 ARG B N 1
ATOM 2915 C CA . ARG B 1 154 ? 3.854 -19.984 -16.203 1 94.5 154 ARG B CA 1
ATOM 2916 C C . ARG B 1 154 ? 2.865 -19.781 -17.344 1 94.5 154 ARG B C 1
ATOM 2918 O O . ARG B 1 154 ? 2.553 -18.641 -17.703 1 94.5 154 ARG B O 1
ATOM 2925 N N . GLU B 1 155 ? 2.311 -20.922 -17.859 1 91.5 155 GLU B N 1
ATOM 2926 C CA . GLU B 1 155 ? 1.353 -20.844 -18.953 1 91.5 155 GLU B CA 1
ATOM 2927 C C . GLU B 1 155 ? 0.089 -20.094 -18.531 1 91.5 155 GLU B C 1
ATOM 2929 O O . GLU B 1 155 ? -0.423 -20.297 -17.438 1 91.5 155 GLU B O 1
ATOM 2934 N N . GLY B 1 156 ? -0.324 -19.172 -19.359 1 91.38 156 GLY B N 1
ATOM 2935 C CA . GLY B 1 156 ? -1.557 -18.453 -19.094 1 91.38 156 GLY B CA 1
ATOM 2936 C C . GLY B 1 156 ? -1.331 -17.125 -18.375 1 91.38 156 GLY B C 1
ATOM 2937 O O . GLY B 1 156 ? -2.25 -16.312 -18.266 1 91.38 156 GLY B O 1
ATOM 2938 N N . LEU B 1 157 ? -0.134 -16.953 -17.938 1 96.44 157 LEU B N 1
ATOM 2939 C CA . LEU B 1 157 ? 0.204 -15.711 -17.266 1 96.44 157 LEU B CA 1
ATOM 2940 C C . LEU B 1 157 ? 0.939 -14.766 -18.203 1 96.44 157 LEU B C 1
ATOM 2942 O O . LEU B 1 157 ? 2.004 -15.102 -18.734 1 96.44 157 LEU B O 1
ATOM 2946 N N . THR B 1 158 ? 0.371 -13.594 -18.469 1 97.62 158 THR B N 1
ATOM 2947 C CA . THR B 1 158 ? 1.042 -12.625 -19.328 1 97.62 158 THR B CA 1
ATOM 2948 C C . THR B 1 158 ? 2.113 -11.867 -18.547 1 97.62 158 THR B C 1
ATOM 2950 O O . THR B 1 158 ? 2.053 -11.773 -17.328 1 97.62 158 THR B O 1
ATOM 2953 N N . PRO B 1 159 ? 3.074 -11.32 -19.266 1 98.38 159 PRO B N 1
ATOM 2954 C CA . PRO B 1 159 ? 4.07 -10.469 -18.609 1 98.38 159 PRO B CA 1
ATOM 2955 C C . PRO B 1 159 ? 3.441 -9.289 -17.859 1 98.38 159 PRO B C 1
ATOM 2957 O O . PRO B 1 159 ? 3.914 -8.906 -16.781 1 98.38 159 PRO B O 1
ATOM 2960 N N . GLU B 1 160 ? 2.396 -8.75 -18.375 1 97.62 160 GLU B N 1
ATOM 2961 C CA . GLU B 1 160 ? 1.696 -7.629 -17.75 1 97.62 160 GLU B CA 1
ATOM 2962 C C . GLU B 1 160 ? 1.042 -8.055 -16.438 1 97.62 160 GLU B C 1
ATOM 2964 O O . GLU B 1 160 ? 1.103 -7.32 -15.453 1 97.62 160 GLU B O 1
ATOM 2969 N N . GLN B 1 161 ? 0.464 -9.203 -16.453 1 97.25 161 GLN B N 1
ATOM 2970 C CA . GLN B 1 161 ? -0.142 -9.719 -15.234 1 97.25 161 GLN B CA 1
ATOM 2971 C C . GLN B 1 161 ? 0.913 -9.977 -14.164 1 97.25 161 GLN B C 1
ATOM 2973 O O . GLN B 1 161 ? 0.719 -9.617 -13 1 97.25 161 GLN B O 1
ATOM 2978 N N . ALA B 1 162 ? 2.002 -10.586 -14.586 1 98.19 162 ALA B N 1
ATOM 2979 C CA . ALA B 1 162 ? 3.096 -10.844 -13.648 1 98.19 162 ALA B CA 1
ATOM 2980 C C . ALA B 1 162 ? 3.648 -9.539 -13.086 1 98.19 162 ALA B C 1
ATOM 2982 O O . ALA B 1 162 ? 3.92 -9.438 -11.883 1 98.19 162 ALA B O 1
ATOM 2983 N N . THR B 1 163 ? 3.764 -8.555 -13.969 1 98.12 163 THR B N 1
ATOM 2984 C CA . THR B 1 163 ? 4.281 -7.254 -13.562 1 98.12 163 THR B CA 1
ATOM 2985 C C . THR B 1 163 ? 3.371 -6.609 -12.523 1 98.12 163 THR B C 1
ATOM 2987 O O . THR B 1 163 ? 3.842 -6.133 -11.484 1 98.12 163 THR B O 1
ATOM 2990 N N . ARG B 1 164 ? 2.115 -6.602 -12.719 1 96.06 164 ARG B N 1
ATOM 2991 C CA . ARG B 1 164 ? 1.156 -6.016 -11.789 1 96.06 164 ARG B CA 1
ATOM 2992 C C . ARG B 1 164 ? 1.176 -6.75 -10.453 1 96.06 164 ARG B C 1
ATOM 2994 O O . ARG B 1 164 ? 1.164 -6.117 -9.391 1 96.06 164 ARG B O 1
ATOM 3001 N N . LEU B 1 165 ? 1.208 -8.016 -10.555 1 97.31 165 LEU B N 1
ATOM 3002 C CA . LEU B 1 165 ? 1.222 -8.828 -9.344 1 97.31 165 LEU B CA 1
ATOM 3003 C C . LEU B 1 165 ? 2.439 -8.508 -8.484 1 97.31 165 LEU B C 1
ATOM 3005 O O . LEU B 1 165 ? 2.307 -8.242 -7.289 1 97.31 165 LEU B O 1
ATOM 3009 N N . PHE B 1 166 ? 3.615 -8.508 -9.102 1 98.06 166 PHE B N 1
ATOM 3010 C CA . PHE B 1 166 ? 4.844 -8.195 -8.383 1 98.06 166 PHE B CA 1
ATOM 3011 C C . PHE B 1 166 ? 4.785 -6.785 -7.797 1 98.06 166 PHE B C 1
ATOM 3013 O O . PHE B 1 166 ? 5.098 -6.586 -6.621 1 98.06 166 PHE B O 1
ATOM 3020 N N . HIS B 1 167 ? 4.383 -5.906 -8.609 1 96.06 167 HIS B N 1
ATOM 3021 C CA . HIS B 1 167 ? 4.32 -4.508 -8.195 1 96.06 167 HIS B CA 1
ATOM 3022 C C . HIS B 1 167 ? 3.396 -4.328 -7 1 96.06 167 HIS B C 1
ATOM 3024 O O . HIS B 1 167 ? 3.795 -3.758 -5.98 1 96.06 167 HIS B O 1
ATOM 3030 N N . TYR B 1 168 ? 2.201 -4.836 -7.09 1 96.5 168 TYR B N 1
ATOM 3031 C CA . TYR B 1 168 ? 1.224 -4.621 -6.027 1 96.5 168 TYR B CA 1
ATOM 3032 C C . TYR B 1 168 ? 1.623 -5.367 -4.758 1 96.5 168 TYR B C 1
ATOM 3034 O O . TYR B 1 168 ? 1.524 -4.824 -3.656 1 96.5 168 TYR B O 1
ATOM 3042 N N . ALA B 1 169 ? 2.047 -6.594 -4.883 1 97.69 169 ALA B N 1
ATOM 3043 C CA . ALA B 1 169 ? 2.4 -7.387 -3.707 1 97.69 169 ALA B CA 1
ATOM 3044 C C . ALA B 1 169 ? 3.572 -6.762 -2.955 1 97.69 169 ALA B C 1
ATOM 3046 O O . ALA B 1 169 ? 3.516 -6.59 -1.736 1 97.69 169 ALA B O 1
ATOM 3047 N N . LEU B 1 170 ? 4.586 -6.363 -3.678 1 96.38 170 LEU B N 1
ATOM 3048 C CA . LEU B 1 170 ? 5.773 -5.812 -3.039 1 96.38 170 LEU B CA 1
ATOM 3049 C C . LEU B 1 170 ? 5.496 -4.418 -2.484 1 96.38 170 LEU B C 1
ATOM 3051 O O . LEU B 1 170 ? 5.973 -4.07 -1.401 1 96.38 170 LEU B O 1
ATOM 3055 N N . SER B 1 171 ? 4.75 -3.672 -3.223 1 92.94 171 SER B N 1
ATOM 3056 C CA . SER B 1 171 ? 4.355 -2.361 -2.717 1 92.94 171 SER B CA 1
ATOM 3057 C C . SER B 1 171 ? 3.52 -2.486 -1.447 1 92.94 171 SER B C 1
ATOM 3059 O O . SER B 1 171 ? 3.721 -1.736 -0.49 1 92.94 171 SER B O 1
ATOM 3061 N N . GLY B 1 172 ? 2.584 -3.393 -1.483 1 93.25 172 GLY B N 1
ATOM 3062 C CA . GLY B 1 172 ? 1.769 -3.615 -0.299 1 93.25 172 GLY B CA 1
ATOM 3063 C C . GLY B 1 172 ? 2.586 -3.975 0.928 1 93.25 172 GLY B C 1
ATOM 3064 O O . GLY B 1 172 ? 2.361 -3.432 2.012 1 93.25 172 GLY B O 1
ATOM 3065 N N . GLN B 1 173 ? 3.504 -4.859 0.744 1 94.44 173 GLN B N 1
ATOM 3066 C CA . GLN B 1 173 ? 4.371 -5.234 1.854 1 94.44 173 GLN B CA 1
ATOM 3067 C C . GLN B 1 173 ? 5.207 -4.043 2.324 1 94.44 173 GLN B C 1
ATOM 3069 O O . GLN B 1 173 ? 5.359 -3.824 3.527 1 94.44 173 GLN B O 1
ATOM 3074 N N . PHE B 1 174 ? 5.664 -3.338 1.386 1 91.38 174 PHE B N 1
ATOM 3075 C CA . PHE B 1 174 ? 6.508 -2.186 1.674 1 91.38 174 PHE B CA 1
ATOM 3076 C C . PHE B 1 174 ? 5.746 -1.142 2.48 1 91.38 174 PHE B C 1
ATOM 3078 O O . PHE B 1 174 ? 6.25 -0.631 3.48 1 91.38 174 PHE B O 1
ATOM 3085 N N . TRP B 1 175 ? 4.625 -0.856 2.066 1 86.12 175 TRP B N 1
ATOM 3086 C CA . TRP B 1 175 ? 3.811 0.155 2.734 1 86.12 175 TRP B CA 1
ATOM 3087 C C . TRP B 1 175 ? 3.418 -0.301 4.137 1 86.12 175 TRP B C 1
ATOM 3089 O O . TRP B 1 175 ? 3.447 0.488 5.082 1 86.12 175 TRP B O 1
ATOM 3099 N N . GLU B 1 176 ? 3.064 -1.462 4.25 1 86.06 176 GLU B N 1
ATOM 3100 C CA . GLU B 1 176 ? 2.713 -1.985 5.566 1 86.06 176 GLU B CA 1
ATOM 3101 C C . GLU B 1 176 ? 3.908 -1.94 6.516 1 86.06 176 GLU B C 1
ATOM 3103 O O . GLU B 1 176 ? 3.76 -1.608 7.695 1 86.06 176 GLU B O 1
ATOM 3108 N N . TRP B 1 177 ? 5.02 -2.312 5.98 1 88.81 177 TRP B N 1
ATOM 3109 C CA . TRP B 1 177 ? 6.238 -2.27 6.781 1 88.81 177 TRP B CA 1
ATOM 3110 C C . TRP B 1 177 ? 6.527 -0.85 7.254 1 88.81 177 TRP B C 1
ATOM 3112 O O . TRP B 1 177 ? 6.863 -0.634 8.422 1 88.81 177 TRP B O 1
ATOM 3122 N N . LEU B 1 178 ? 6.367 0.114 6.387 1 84.69 178 LEU B N 1
ATOM 3123 C CA . LEU B 1 178 ? 6.684 1.498 6.719 1 84.69 178 LEU B CA 1
ATOM 3124 C C . LEU B 1 178 ? 5.727 2.037 7.777 1 84.69 178 LEU B C 1
ATOM 3126 O O . LEU B 1 178 ? 6.066 2.971 8.508 1 84.69 178 LEU B O 1
ATOM 3130 N N . ARG B 1 179 ? 4.633 1.51 7.879 1 77.12 179 ARG B N 1
ATOM 3131 C CA . ARG B 1 179 ? 3.643 1.937 8.859 1 77.12 179 ARG B CA 1
ATOM 3132 C C . ARG B 1 179 ? 4.066 1.533 10.273 1 77.12 179 ARG B C 1
ATOM 3134 O O . ARG B 1 179 ? 3.812 2.262 11.234 1 77.12 179 ARG B O 1
ATOM 3141 N N . ALA B 1 180 ? 4.652 0.327 10.383 1 77.88 180 ALA B N 1
ATOM 3142 C CA . ALA B 1 180 ? 5.098 -0.176 11.68 1 77.88 180 ALA B CA 1
ATOM 3143 C C . ALA B 1 180 ? 6.406 -0.949 11.547 1 77.88 180 ALA B C 1
ATOM 3145 O O . ALA B 1 180 ? 6.441 -2.166 11.742 1 77.88 180 ALA B O 1
ATOM 3146 N N . PRO B 1 181 ? 7.406 -0.164 11.336 1 76.94 181 PRO B N 1
ATOM 3147 C CA . PRO B 1 181 ? 8.672 -0.827 11.016 1 76.94 181 PRO B CA 1
ATOM 3148 C C . PRO B 1 181 ? 9.227 -1.636 12.188 1 76.94 181 PRO B C 1
ATOM 3150 O O . PRO B 1 181 ? 10.016 -2.562 11.984 1 76.94 181 PRO B O 1
ATOM 3153 N N . ASP B 1 182 ? 8.758 -1.344 13.352 1 78.69 182 ASP B N 1
ATOM 3154 C CA . ASP B 1 182 ? 9.266 -2.061 14.516 1 78.69 182 ASP B CA 1
ATOM 3155 C C . ASP B 1 182 ? 8.477 -3.346 14.758 1 78.69 182 ASP B C 1
ATOM 3157 O O . ASP B 1 182 ? 8.93 -4.223 15.5 1 78.69 182 ASP B O 1
ATOM 3161 N N . ALA B 1 183 ? 7.355 -3.463 14.109 1 77.75 183 ALA B N 1
ATOM 3162 C CA . ALA B 1 183 ? 6.488 -4.617 14.32 1 77.75 183 ALA B CA 1
ATOM 3163 C C . ALA B 1 183 ? 6.742 -5.695 13.273 1 77.75 183 ALA B C 1
ATOM 3165 O O . ALA B 1 183 ? 6.297 -6.836 13.43 1 77.75 183 ALA B O 1
ATOM 3166 N N . TYR B 1 184 ? 7.414 -5.293 12.258 1 81.38 184 TYR B N 1
ATOM 3167 C CA . TYR B 1 184 ? 7.629 -6.172 11.117 1 81.38 184 TYR B CA 1
ATOM 3168 C C . TYR B 1 184 ? 9.023 -5.984 10.539 1 81.38 184 TYR B C 1
ATOM 3170 O O . TYR B 1 184 ? 9.477 -4.855 10.336 1 81.38 184 TYR B O 1
ATOM 3178 N N . SER B 1 185 ? 9.758 -7.094 10.359 1 88.81 185 SER B N 1
ATOM 3179 C CA . SER B 1 185 ? 11.078 -7.039 9.734 1 88.81 185 SER B CA 1
ATOM 3180 C C . SER B 1 185 ? 10.992 -7.285 8.234 1 88.81 185 SER B C 1
ATOM 3182 O O . SER B 1 185 ? 10.789 -8.422 7.793 1 88.81 185 SER B O 1
ATOM 3184 N N . LEU B 1 186 ? 11.219 -6.285 7.5 1 93.19 186 LEU B N 1
ATOM 3185 C CA . LEU B 1 186 ? 11.219 -6.43 6.047 1 93.19 186 LEU B CA 1
ATOM 3186 C C . LEU B 1 186 ? 12.375 -7.312 5.59 1 93.19 186 LEU B C 1
ATOM 3188 O O . LEU B 1 186 ? 12.227 -8.102 4.66 1 93.19 186 LEU B O 1
ATOM 3192 N N . ARG B 1 187 ? 13.5 -7.215 6.27 1 90.88 187 ARG B N 1
ATOM 3193 C CA . ARG B 1 187 ? 14.695 -7.98 5.926 1 90.88 187 ARG B CA 1
ATOM 3194 C C . ARG B 1 187 ? 14.438 -9.477 6.062 1 90.88 187 ARG B C 1
ATOM 3196 O O . ARG B 1 187 ? 14.906 -10.273 5.242 1 90.88 187 ARG B O 1
ATOM 3203 N N . GLU B 1 188 ? 13.641 -9.789 7.012 1 89.19 188 GLU B N 1
ATOM 3204 C CA . GLU B 1 188 ? 13.391 -11.203 7.289 1 89.19 188 GLU B CA 1
ATOM 3205 C C . GLU B 1 188 ? 12.281 -11.75 6.398 1 89.19 188 GLU B C 1
ATOM 3207 O O . GLU B 1 188 ? 12.383 -12.875 5.898 1 89.19 188 GLU B O 1
ATOM 3212 N N . HIS B 1 189 ? 11.266 -10.969 6.117 1 91.5 189 HIS B N 1
ATOM 3213 C CA . HIS B 1 189 ? 10.07 -11.508 5.484 1 91.5 189 HIS B CA 1
ATOM 3214 C C . HIS B 1 189 ? 10 -11.109 4.012 1 91.5 189 HIS B C 1
ATOM 3216 O O . HIS B 1 189 ? 9.281 -11.734 3.229 1 91.5 189 HIS B O 1
ATOM 3222 N N . GLY B 1 190 ? 10.695 -10.062 3.645 1 95.25 190 GLY B N 1
ATOM 3223 C CA . GLY B 1 190 ? 10.68 -9.586 2.27 1 95.25 190 GLY B CA 1
ATOM 3224 C C . GLY B 1 190 ? 11.062 -10.656 1.266 1 95.25 190 GLY B C 1
ATOM 3225 O O . GLY B 1 190 ? 10.32 -10.93 0.324 1 95.25 190 GLY B O 1
ATOM 3226 N N . PRO B 1 191 ? 12.219 -11.328 1.546 1 96.25 191 PRO B N 1
ATOM 3227 C CA . PRO B 1 191 ? 12.68 -12.352 0.603 1 96.25 191 PRO B CA 1
ATOM 3228 C C . PRO B 1 191 ? 11.68 -13.508 0.458 1 96.25 191 PRO B C 1
ATOM 3230 O O . PRO B 1 191 ? 11.547 -14.078 -0.627 1 96.25 191 PRO B O 1
ATOM 3233 N N . GLU B 1 192 ? 10.961 -13.781 1.481 1 96 192 GLU B N 1
ATOM 3234 C CA . GLU B 1 192 ? 9.984 -14.867 1.425 1 96 192 GLU B CA 1
ATOM 3235 C C . GLU B 1 192 ? 8.867 -14.555 0.427 1 96 192 GLU B C 1
ATOM 3237 O O . GLU B 1 192 ? 8.438 -15.438 -0.319 1 96 192 GLU B O 1
ATOM 3242 N N . LEU B 1 193 ? 8.375 -13.367 0.448 1 97.5 193 LEU B N 1
ATOM 3243 C CA . LEU B 1 193 ? 7.34 -12.977 -0.499 1 97.5 193 LEU B CA 1
ATOM 3244 C C . LEU B 1 193 ? 7.852 -13.055 -1.933 1 97.5 193 LEU B C 1
ATOM 3246 O O . LEU B 1 193 ? 7.16 -13.555 -2.82 1 97.5 193 LEU B O 1
ATOM 3250 N N . VAL B 1 194 ? 9.062 -12.625 -2.107 1 97.94 194 VAL B N 1
ATOM 3251 C CA . VAL B 1 194 ? 9.68 -12.641 -3.432 1 97.94 194 VAL B CA 1
ATOM 3252 C C . VAL B 1 194 ? 9.781 -14.078 -3.936 1 97.94 194 VAL B C 1
ATOM 3254 O O . VAL B 1 194 ? 9.398 -14.375 -5.07 1 97.94 194 VAL B O 1
ATOM 3257 N N . ASP B 1 195 ? 10.258 -14.953 -3.102 1 97.69 195 ASP B N 1
ATOM 3258 C CA . ASP B 1 195 ? 10.43 -16.344 -3.484 1 97.69 195 ASP B CA 1
ATOM 3259 C C . ASP B 1 195 ? 9.086 -17 -3.793 1 97.69 195 ASP B C 1
ATOM 3261 O O . ASP B 1 195 ? 8.984 -17.797 -4.734 1 97.69 195 ASP B O 1
ATOM 3265 N N . THR B 1 196 ? 8.125 -16.703 -2.977 1 97.25 196 THR B N 1
ATOM 3266 C CA . THR B 1 196 ? 6.785 -17.219 -3.223 1 97.25 196 THR B CA 1
ATOM 3267 C C . THR B 1 196 ? 6.266 -16.75 -4.578 1 97.25 196 THR B C 1
ATOM 3269 O O . THR B 1 196 ? 5.738 -17.547 -5.355 1 97.25 196 THR B O 1
ATOM 3272 N N . LEU B 1 197 ? 6.41 -15.461 -4.879 1 98.12 197 LEU B N 1
ATOM 3273 C CA . LEU B 1 197 ? 5.973 -14.898 -6.148 1 98.12 197 LEU B CA 1
ATOM 3274 C C . LEU B 1 197 ? 6.672 -15.578 -7.32 1 98.12 197 LEU B C 1
ATOM 3276 O O . LEU B 1 197 ? 6.02 -16 -8.273 1 98.12 197 LEU B O 1
ATOM 3280 N N . ILE B 1 198 ? 7.973 -15.719 -7.195 1 97.88 198 ILE B N 1
ATOM 3281 C CA . ILE B 1 198 ? 8.758 -16.328 -8.258 1 97.88 198 ILE B CA 1
ATOM 3282 C C . ILE B 1 198 ? 8.312 -17.781 -8.461 1 97.88 198 ILE B C 1
ATOM 3284 O O . ILE B 1 198 ? 8.125 -18.219 -9.594 1 97.88 198 ILE B O 1
ATOM 3288 N N . GLY B 1 199 ? 8.133 -18.5 -7.383 1 96 199 GLY B N 1
ATOM 3289 C CA . GLY B 1 199 ? 7.68 -19.891 -7.465 1 96 199 GLY B CA 1
ATOM 3290 C C . GLY B 1 199 ? 6.328 -20.031 -8.141 1 96 199 GLY B C 1
ATOM 3291 O O . GLY B 1 199 ? 6.086 -21.016 -8.844 1 96 199 GLY B O 1
ATOM 3292 N N . LEU B 1 200 ? 5.488 -19.078 -7.988 1 95.88 200 LEU B N 1
ATOM 3293 C CA . LEU B 1 200 ? 4.129 -19.156 -8.516 1 95.88 200 LEU B CA 1
ATOM 3294 C C . LEU B 1 200 ? 4.098 -18.812 -10 1 95.88 200 LEU B C 1
ATOM 3296 O O . LEU B 1 200 ? 3.254 -19.312 -10.742 1 95.88 200 LEU B O 1
ATOM 3300 N N . ILE B 1 201 ? 5.016 -17.938 -10.406 1 96.69 201 ILE B N 1
ATOM 3301 C CA . ILE B 1 201 ? 4.875 -17.422 -11.766 1 96.69 201 ILE B CA 1
ATOM 3302 C C . ILE B 1 201 ? 5.762 -18.234 -12.719 1 96.69 201 ILE B C 1
ATOM 3304 O O . ILE B 1 201 ? 5.633 -18.125 -13.938 1 96.69 201 ILE B O 1
ATOM 3308 N N . ARG B 1 202 ? 6.645 -18.953 -12.133 1 95.5 202 ARG B N 1
ATOM 3309 C CA . ARG B 1 202 ? 7.543 -19.75 -12.961 1 95.5 202 ARG B CA 1
ATOM 3310 C C . ARG B 1 202 ? 6.797 -20.922 -13.602 1 95.5 202 ARG B C 1
ATOM 3312 O O . ARG B 1 202 ? 5.918 -21.516 -12.984 1 95.5 202 ARG B O 1
ATOM 3319 N N . ARG B 1 203 ? 7.219 -21.281 -14.688 1 91.5 203 ARG B N 1
ATOM 3320 C CA . ARG B 1 203 ? 6.66 -22.438 -15.383 1 91.5 203 ARG B CA 1
ATOM 3321 C C . ARG B 1 203 ? 7.004 -23.734 -14.656 1 91.5 203 ARG B C 1
ATOM 3323 O O . ARG B 1 203 ? 8.133 -23.906 -14.18 1 91.5 203 ARG B O 1
ATOM 3330 N N . ASP B 1 204 ? 5.973 -24.547 -14.539 1 78.44 204 ASP B N 1
ATOM 3331 C CA . ASP B 1 204 ? 6.199 -25.859 -13.945 1 78.44 204 ASP B CA 1
ATOM 3332 C C . ASP B 1 204 ? 7.164 -26.688 -14.797 1 78.44 204 ASP B C 1
ATOM 3334 O O . ASP B 1 204 ? 7.141 -26.609 -16.031 1 78.44 204 ASP B O 1
ATOM 3338 N N . PRO B 1 205 ? 8.18 -27.234 -14.094 1 66.44 205 PRO B N 1
ATOM 3339 C CA . PRO B 1 205 ? 9.055 -28.109 -14.875 1 66.44 205 PRO B CA 1
ATOM 3340 C C . PRO B 1 205 ? 8.281 -29.203 -15.633 1 66.44 205 PRO B C 1
ATOM 3342 O O . PRO B 1 205 ? 7.219 -29.625 -15.18 1 66.44 205 PRO B O 1
ATOM 3345 N N . ASP B 1 206 ? 8.445 -29.375 -16.922 1 54.97 206 ASP B N 1
ATOM 3346 C CA . ASP B 1 206 ? 7.902 -30.5 -17.703 1 54.97 206 ASP B CA 1
ATOM 3347 C C . ASP B 1 206 ? 8.094 -31.812 -16.953 1 54.97 206 ASP B C 1
ATOM 3349 O O . ASP B 1 206 ? 9.07 -31.984 -16.219 1 54.97 206 ASP B O 1
#